Protein AF-0000000082409019 (afdb_homodimer)

Structure (mmCIF, N/CA/C/O backbone):
data_AF-0000000082409019-model_v1
#
loop_
_entity.id
_entity.type
_entity.pdbx_description
1 polymer 'SDR family NAD(P)-dependent oxidoreductase'
#
loop_
_atom_site.group_PDB
_atom_site.id
_atom_site.type_symbol
_atom_site.label_atom_id
_atom_site.label_alt_id
_atom_site.label_comp_id
_atom_site.label_asym_id
_atom_site.label_entity_id
_atom_site.label_seq_id
_atom_site.pdbx_PDB_ins_code
_atom_site.Cartn_x
_atom_site.Cartn_y
_atom_site.Cartn_z
_atom_site.occupancy
_atom_site.B_iso_or_equiv
_atom_site.auth_seq_id
_atom_site.auth_comp_id
_atom_site.auth_asym_id
_atom_site.auth_atom_id
_atom_site.pdbx_PDB_model_num
ATOM 1 N N . MET A 1 1 ? 0.688 -43 -10.562 1 34 1 MET A N 1
ATOM 2 C CA . MET A 1 1 ? 1.283 -41.75 -10.133 1 34 1 MET A CA 1
ATOM 3 C C . MET A 1 1 ? 0.205 -40.75 -9.742 1 34 1 MET A C 1
ATOM 5 O O . MET A 1 1 ? -0.702 -40.469 -10.523 1 34 1 MET A O 1
ATOM 9 N N . THR A 1 2 ? -0.214 -40.719 -8.555 1 43 2 THR A N 1
ATOM 10 C CA . THR A 1 2 ? -1.394 -40.031 -8.062 1 43 2 THR A CA 1
ATOM 11 C C . THR A 1 2 ? -1.45 -38.594 -8.609 1 43 2 THR A C 1
ATOM 13 O O . THR A 1 2 ? -0.452 -37.875 -8.57 1 43 2 THR A O 1
ATOM 16 N N . ALA A 1 3 ? -2.375 -38.375 -9.578 1 56.59 3 ALA A N 1
ATOM 17 C CA . ALA A 1 3 ? -2.531 -37.125 -10.359 1 56.59 3 ALA A CA 1
ATOM 18 C C . ALA A 1 3 ? -2.449 -35.906 -9.461 1 56.59 3 ALA A C 1
ATOM 20 O O . ALA A 1 3 ? -3.027 -35.875 -8.375 1 56.59 3 ALA A O 1
ATOM 21 N N . SER A 1 4 ? -1.413 -35 -9.719 1 79.06 4 SER A N 1
ATOM 22 C CA . SER A 1 4 ? -1.211 -33.75 -9.008 1 79.06 4 SER A CA 1
ATOM 23 C C . SER A 1 4 ? -2.512 -32.969 -8.898 1 79.06 4 SER A C 1
ATOM 25 O O . SER A 1 4 ? -3.359 -33.031 -9.797 1 79.06 4 SER A O 1
ATOM 27 N N . SER A 1 5 ? -2.957 -32.594 -7.703 1 88.06 5 SER A N 1
ATOM 28 C CA . SER A 1 5 ? -4.117 -31.734 -7.48 1 88.06 5 SER A CA 1
ATOM 29 C C . SER A 1 5 ? -4.125 -30.547 -8.445 1 88.06 5 SER A C 1
ATOM 31 O O . SER A 1 5 ? -5.152 -29.891 -8.609 1 88.06 5 SER A O 1
ATOM 33 N N . LEU A 1 6 ? -3.018 -30.406 -9.25 1 94.62 6 LEU A N 1
ATOM 34 C CA . LEU A 1 6 ? -2.863 -29.281 -10.172 1 94.62 6 LEU A CA 1
ATOM 35 C C . LEU A 1 6 ? -3.252 -29.688 -11.586 1 94.62 6 LEU A C 1
ATOM 37 O O . LEU A 1 6 ? -3.52 -28.812 -12.43 1 94.62 6 LEU A O 1
ATOM 41 N N . SER A 1 7 ? -3.262 -31 -11.797 1 92.69 7 SER A N 1
ATOM 42 C CA . SER A 1 7 ? -3.502 -31.484 -13.148 1 92.69 7 SER A CA 1
ATOM 43 C C . SER A 1 7 ? -4.887 -31.078 -13.641 1 92.69 7 SER A C 1
ATOM 45 O O . SER A 1 7 ? -5.875 -31.219 -12.922 1 92.69 7 SER A O 1
ATOM 47 N N . GLY A 1 8 ? -4.93 -30.516 -14.828 1 94.25 8 GLY A N 1
ATOM 48 C CA . GLY A 1 8 ? -6.195 -30.156 -15.461 1 94.25 8 GLY A CA 1
ATOM 49 C C . GLY A 1 8 ? -6.691 -28.781 -15.07 1 94.25 8 GLY A C 1
ATOM 50 O O . GLY A 1 8 ? -7.707 -28.312 -15.594 1 94.25 8 GLY A O 1
ATOM 51 N N . ARG A 1 9 ? -6.016 -28.172 -14.172 1 98 9 ARG A N 1
ATOM 52 C CA . ARG A 1 9 ? -6.387 -26.812 -13.766 1 98 9 ARG A CA 1
ATOM 53 C C . ARG A 1 9 ? -5.934 -25.781 -14.789 1 98 9 ARG A C 1
ATOM 55 O O . ARG A 1 9 ? -5.078 -26.078 -15.633 1 98 9 ARG A O 1
ATOM 62 N N . VAL A 1 10 ? -6.594 -24.625 -14.781 1 98.81 10 VAL A N 1
ATOM 63 C CA . VAL A 1 10 ? -6.297 -23.547 -15.727 1 98.81 10 VAL A CA 1
ATOM 64 C C . VAL A 1 10 ? -5.867 -22.297 -14.969 1 98.81 10 VAL A C 1
ATOM 66 O O . VAL A 1 10 ? -6.5 -21.906 -13.984 1 98.81 10 VAL A O 1
ATOM 69 N N . ALA A 1 11 ? -4.754 -21.672 -15.438 1 98.88 11 ALA A N 1
ATOM 70 C CA . ALA A 1 11 ? -4.219 -20.484 -14.789 1 98.88 11 ALA A CA 1
ATOM 71 C C . ALA A 1 11 ? -3.996 -19.359 -15.805 1 98.88 11 ALA A C 1
ATOM 73 O O . ALA A 1 11 ? -3.684 -19.625 -16.969 1 98.88 11 ALA A O 1
ATOM 74 N N . VAL A 1 12 ? -4.211 -18.156 -15.375 1 98.88 12 VAL A N 1
ATOM 75 C CA . VAL A 1 12 ? -3.693 -16.984 -16.062 1 98.88 12 VAL A CA 1
ATOM 76 C C . VAL A 1 12 ? -2.48 -16.438 -15.32 1 98.88 12 VAL A C 1
ATOM 78 O O . VAL A 1 12 ? -2.477 -16.391 -14.086 1 98.88 12 VAL A O 1
ATOM 81 N N . VAL A 1 13 ? -1.416 -16.109 -15.992 1 98.94 13 VAL A N 1
ATOM 82 C CA . VAL A 1 13 ? -0.239 -15.445 -15.445 1 98.94 13 VAL A CA 1
ATOM 83 C C . VAL A 1 13 ? 0.034 -14.156 -16.219 1 98.94 13 VAL A C 1
ATOM 85 O O . VAL A 1 13 ? 0.508 -14.203 -17.359 1 98.94 13 VAL A O 1
ATOM 88 N N . THR A 1 14 ? -0.259 -13.023 -15.625 1 98.88 14 THR A N 1
ATOM 89 C CA . THR A 1 14 ? 0.108 -11.773 -16.281 1 98.88 14 THR A CA 1
ATOM 90 C C . THR A 1 14 ? 1.595 -11.484 -16.094 1 98.88 14 THR A C 1
ATOM 92 O O . THR A 1 14 ? 2.195 -11.891 -15.102 1 98.88 14 THR A O 1
ATOM 95 N N . GLY A 1 15 ? 2.119 -10.742 -17.047 1 98.06 15 GLY A N 1
ATOM 96 C CA . GLY A 1 15 ? 3.566 -10.594 -17.016 1 98.06 15 GLY A CA 1
ATOM 97 C C . GLY A 1 15 ? 4.309 -11.906 -17.141 1 98.06 15 GLY A C 1
ATOM 98 O O . GLY A 1 15 ? 5.406 -12.062 -16.594 1 98.06 15 GLY A O 1
ATOM 99 N N . GLY A 1 16 ? 3.73 -12.844 -17.766 1 98.19 16 GLY A N 1
ATOM 100 C CA . GLY A 1 16 ? 4.234 -14.203 -17.797 1 98.19 16 GLY A CA 1
ATOM 101 C C . GLY A 1 16 ? 5.34 -14.406 -18.828 1 98.19 16 GLY A C 1
ATOM 102 O O . GLY A 1 16 ? 5.898 -15.5 -18.938 1 98.19 16 GLY A O 1
ATOM 103 N N . GLY A 1 17 ? 5.68 -13.352 -19.562 1 97.19 17 GLY A N 1
ATOM 104 C CA . GLY A 1 17 ? 6.645 -13.484 -20.641 1 97.19 17 GLY A CA 1
ATOM 105 C C . GLY A 1 17 ? 8.078 -13.305 -20.188 1 97.19 17 GLY A C 1
ATOM 106 O O . GLY A 1 17 ? 9.016 -13.625 -20.938 1 97.19 17 GLY A O 1
ATOM 107 N N . LYS A 1 18 ? 8.32 -12.789 -18.984 1 93.94 18 LYS A N 1
ATOM 108 C CA . LYS A 1 18 ? 9.68 -12.523 -18.516 1 93.94 18 LYS A CA 1
ATOM 109 C C . LYS A 1 18 ? 9.773 -12.695 -17 1 93.94 18 LYS A C 1
ATOM 111 O O . LYS A 1 18 ? 8.758 -12.797 -16.312 1 93.94 18 LYS A O 1
ATOM 116 N N . GLY A 1 19 ? 10.961 -12.898 -16.578 1 93.5 19 GLY A N 1
ATOM 117 C CA . GLY A 1 19 ? 11.258 -12.828 -15.164 1 93.5 19 GLY A CA 1
ATOM 118 C C . GLY A 1 19 ? 10.5 -13.852 -14.336 1 93.5 19 GLY A C 1
ATOM 119 O O . GLY A 1 19 ? 10.445 -15.023 -14.703 1 93.5 19 GLY A O 1
ATOM 120 N N . LEU A 1 20 ? 10 -13.375 -13.203 1 95.12 20 LEU A N 1
ATOM 121 C CA . LEU A 1 20 ? 9.297 -14.25 -12.273 1 95.12 20 LEU A CA 1
ATOM 122 C C . LEU A 1 20 ? 8.039 -14.82 -12.906 1 95.12 20 LEU A C 1
ATOM 124 O O . LEU A 1 20 ? 7.711 -15.992 -12.711 1 95.12 20 LEU A O 1
ATOM 128 N N . GLY A 1 21 ? 7.309 -13.953 -13.703 1 97.69 21 GLY A N 1
ATOM 129 C CA . GLY A 1 21 ? 6.109 -14.438 -14.367 1 97.69 21 GLY A CA 1
ATOM 130 C C . GLY A 1 21 ? 6.371 -15.609 -15.289 1 97.69 21 GLY A C 1
ATOM 131 O O . GLY A 1 21 ? 5.605 -16.578 -15.305 1 97.69 21 GLY A O 1
ATOM 132 N N . ARG A 1 22 ? 7.438 -15.516 -16 1 98 22 ARG A N 1
ATOM 133 C CA . ARG A 1 22 ? 7.848 -16.609 -16.875 1 98 22 ARG A CA 1
ATOM 134 C C . ARG A 1 22 ? 8.133 -17.875 -16.062 1 98 22 ARG A C 1
ATOM 136 O O . ARG A 1 22 ? 7.684 -18.969 -16.406 1 98 22 ARG A O 1
ATOM 143 N N . ALA A 1 23 ? 8.938 -17.719 -14.977 1 96.62 23 ALA A N 1
ATOM 144 C CA . ALA A 1 23 ? 9.297 -18.859 -14.141 1 96.62 23 ALA A CA 1
ATOM 145 C C . ALA A 1 23 ? 8.055 -19.531 -13.562 1 96.62 23 ALA A C 1
ATOM 147 O O . ALA A 1 23 ? 7.98 -20.766 -13.5 1 96.62 23 ALA A O 1
ATOM 148 N N . VAL A 1 24 ? 7.105 -18.719 -13.172 1 97.69 24 VAL A N 1
ATOM 149 C CA . VAL A 1 24 ? 5.871 -19.25 -12.586 1 97.69 24 VAL A CA 1
ATOM 150 C C . VAL A 1 24 ? 5.062 -19.969 -13.656 1 97.69 24 VAL A C 1
ATOM 152 O O . VAL A 1 24 ? 4.559 -21.078 -13.422 1 97.69 24 VAL A O 1
ATOM 155 N N . ALA A 1 25 ? 4.922 -19.391 -14.859 1 98.75 25 ALA A N 1
ATOM 156 C CA . ALA A 1 25 ? 4.184 -20.016 -15.953 1 98.75 25 ALA A CA 1
ATOM 157 C C . ALA A 1 25 ? 4.777 -21.391 -16.312 1 98.75 25 ALA A C 1
ATOM 159 O O . ALA A 1 25 ? 4.051 -22.375 -16.453 1 98.75 25 ALA A O 1
ATOM 160 N N . LEU A 1 26 ? 6.07 -21.438 -16.406 1 98.31 26 LEU A N 1
ATOM 161 C CA . LEU A 1 26 ? 6.766 -22.672 -16.734 1 98.31 26 LEU A CA 1
ATOM 162 C C . LEU A 1 26 ? 6.555 -23.719 -15.648 1 98.31 26 LEU A C 1
ATOM 164 O O . LEU A 1 26 ? 6.297 -24.891 -15.945 1 98.31 26 LEU A O 1
ATOM 168 N N . HIS A 1 27 ? 6.668 -23.312 -14.406 1 97.06 27 HIS A N 1
ATOM 169 C CA . HIS A 1 27 ? 6.539 -24.25 -13.297 1 97.06 27 HIS A CA 1
ATOM 170 C C . HIS A 1 27 ? 5.117 -24.797 -13.211 1 97.06 27 HIS A C 1
ATOM 172 O O . HIS A 1 27 ? 4.926 -26 -13.039 1 97.06 27 HIS A O 1
ATOM 178 N N . LEU A 1 28 ? 4.098 -23.953 -13.32 1 97.69 28 LEU A N 1
ATOM 179 C CA . LEU A 1 28 ? 2.705 -24.391 -13.32 1 97.69 28 LEU A CA 1
ATOM 180 C C . LEU A 1 28 ? 2.463 -25.422 -14.422 1 97.69 28 LEU A C 1
ATOM 182 O O . LEU A 1 28 ? 1.858 -26.469 -14.18 1 97.69 28 LEU A O 1
ATOM 186 N N . ALA A 1 29 ? 2.949 -25.125 -15.609 1 98.06 29 ALA A N 1
ATOM 187 C CA . ALA A 1 29 ? 2.754 -26.016 -16.75 1 98.06 29 ALA A CA 1
ATOM 188 C C . ALA A 1 29 ? 3.418 -27.375 -16.5 1 98.06 29 ALA A C 1
ATOM 190 O O . ALA A 1 29 ? 2.869 -28.406 -16.875 1 98.06 29 ALA A O 1
ATOM 191 N N . SER A 1 30 ? 4.586 -27.328 -15.898 1 96.5 30 SER A N 1
ATOM 192 C CA . SER A 1 30 ? 5.312 -28.562 -15.617 1 96.5 30 SER A CA 1
ATOM 193 C C . SER A 1 30 ? 4.555 -29.438 -14.633 1 96.5 30 SER A C 1
ATOM 195 O O . SER A 1 30 ? 4.816 -30.641 -14.539 1 96.5 30 SER A O 1
ATOM 197 N N . ARG A 1 31 ? 3.605 -28.828 -13.945 1 95 31 ARG A N 1
ATOM 198 C CA . ARG A 1 31 ? 2.816 -29.562 -12.969 1 95 31 ARG A CA 1
ATOM 199 C C . ARG A 1 31 ? 1.452 -29.938 -13.531 1 95 31 ARG A C 1
ATOM 201 O O . ARG A 1 31 ? 0.56 -30.359 -12.797 1 95 31 ARG A O 1
ATOM 208 N N . GLY A 1 32 ? 1.241 -29.688 -14.812 1 96.5 32 GLY A N 1
ATOM 209 C CA . GLY A 1 32 ? 0.042 -30.156 -15.492 1 96.5 32 GLY A CA 1
ATOM 210 C C . GLY A 1 32 ? -1.022 -29.078 -15.617 1 96.5 32 GLY A C 1
ATOM 211 O O . GLY A 1 32 ? -2.137 -29.359 -16.062 1 96.5 32 GLY A O 1
ATOM 212 N N . VAL A 1 33 ? -0.753 -27.875 -15.227 1 98.19 33 VAL A N 1
ATOM 213 C CA . VAL A 1 33 ? -1.688 -26.766 -15.336 1 98.19 33 VAL A CA 1
ATOM 214 C C . VAL A 1 33 ? -1.664 -26.203 -16.75 1 98.19 33 VAL A C 1
ATOM 216 O O . VAL A 1 33 ? -0.597 -26.062 -17.359 1 98.19 33 VAL A O 1
ATOM 219 N N . THR A 1 34 ? -2.814 -25.969 -17.312 1 98.81 34 THR A N 1
ATOM 220 C CA . THR A 1 34 ? -2.893 -25.203 -18.562 1 98.81 34 THR A CA 1
ATOM 221 C C . THR A 1 34 ? -2.76 -23.703 -18.281 1 98.81 34 THR A C 1
ATOM 223 O O . THR A 1 34 ? -3.518 -23.156 -17.484 1 98.81 34 THR A O 1
ATOM 226 N N . VAL A 1 35 ? -1.81 -23.047 -18.969 1 98.88 35 VAL A N 1
ATOM 227 C CA . VAL A 1 35 ? -1.482 -21.688 -18.578 1 98.88 35 VAL A CA 1
ATOM 228 C C . VAL A 1 35 ? -1.797 -20.734 -19.734 1 98.88 35 VAL A C 1
ATOM 230 O O . VAL A 1 35 ? -1.378 -20.953 -20.859 1 98.88 35 VAL A O 1
ATOM 233 N N . ILE A 1 36 ? -2.627 -19.719 -19.484 1 98.94 36 ILE A N 1
ATOM 234 C CA . ILE A 1 36 ? -2.678 -18.547 -20.344 1 98.94 36 ILE A CA 1
ATOM 235 C C . ILE A 1 36 ? -1.557 -17.578 -19.953 1 98.94 36 ILE A C 1
ATOM 237 O O . ILE A 1 36 ? -1.612 -16.938 -18.906 1 98.94 36 ILE A O 1
ATOM 241 N N . VAL A 1 37 ? -0.552 -17.484 -20.797 1 98.88 37 VAL A N 1
ATOM 242 C CA . VAL A 1 37 ? 0.595 -16.609 -20.562 1 98.88 37 VAL A CA 1
ATOM 243 C C . VAL A 1 37 ? 0.317 -15.227 -21.141 1 98.88 37 VAL A C 1
ATOM 245 O O . VAL A 1 37 ? 0.339 -15.047 -22.359 1 98.88 37 VAL A O 1
ATOM 248 N N . ASN A 1 38 ? 0.103 -14.266 -20.297 1 98.81 38 ASN A N 1
ATOM 249 C CA . ASN A 1 38 ? -0.19 -12.906 -20.734 1 98.81 38 ASN A CA 1
ATOM 250 C C . ASN A 1 38 ? 1.048 -12.016 -20.672 1 98.81 38 ASN A C 1
ATOM 252 O O . ASN A 1 38 ? 1.742 -11.992 -19.656 1 98.81 38 ASN A O 1
ATOM 256 N N . ASN A 1 39 ? 1.369 -11.359 -21.688 1 98.06 39 ASN A N 1
ATOM 257 C CA . ASN A 1 39 ? 2.4 -10.336 -21.797 1 98.06 39 ASN A CA 1
ATOM 258 C C . ASN A 1 39 ? 2.184 -9.438 -23 1 98.06 39 ASN A C 1
ATOM 260 O O . ASN A 1 39 ? 2.061 -9.93 -24.125 1 98.06 39 ASN A O 1
ATOM 264 N N . ARG A 1 40 ? 2.211 -8.141 -22.766 1 95.12 40 ARG A N 1
ATOM 265 C CA . ARG A 1 40 ? 2.043 -7.246 -23.906 1 95.12 40 ARG A CA 1
ATOM 266 C C . ARG A 1 40 ? 3.229 -7.344 -24.859 1 95.12 40 ARG A C 1
ATOM 268 O O . ARG A 1 40 ? 4.344 -7.664 -24.438 1 95.12 40 ARG A O 1
ATOM 275 N N . ASN A 1 41 ? 2.959 -7.09 -26.094 1 91.44 41 ASN A N 1
ATOM 276 C CA . ASN A 1 41 ? 4.016 -7.105 -27.094 1 91.44 41 ASN A CA 1
ATOM 277 C C . ASN A 1 41 ? 4.691 -5.742 -27.219 1 91.44 41 ASN A C 1
ATOM 279 O O . ASN A 1 41 ? 4.25 -4.895 -28 1 91.44 41 ASN A O 1
ATOM 283 N N . ARG A 1 42 ? 5.668 -5.527 -26.469 1 83.19 42 ARG A N 1
ATOM 284 C CA . ARG A 1 42 ? 6.434 -4.301 -26.672 1 83.19 42 ARG A CA 1
ATOM 285 C C . ARG A 1 42 ? 7.496 -4.488 -27.75 1 83.19 42 ARG A C 1
ATOM 287 O O . ARG A 1 42 ? 7.805 -3.553 -28.484 1 83.19 42 ARG A O 1
ATOM 294 N N . THR A 1 43 ? 8.062 -5.707 -27.766 1 84.62 43 THR A N 1
ATOM 295 C CA . THR A 1 43 ? 9.07 -6.078 -28.766 1 84.62 43 THR A CA 1
ATOM 296 C C . THR A 1 43 ? 8.742 -7.434 -29.391 1 84.62 43 THR A C 1
ATOM 298 O O . THR A 1 43 ? 8.336 -8.359 -28.688 1 84.62 43 THR A O 1
ATOM 301 N N . LEU A 1 44 ? 8.867 -7.465 -30.672 1 90.38 44 LEU A N 1
ATOM 302 C CA . LEU A 1 44 ? 8.609 -8.695 -31.406 1 90.38 44 LEU A CA 1
ATOM 303 C C . LEU A 1 44 ? 9.867 -9.188 -32.094 1 90.38 44 LEU A C 1
ATOM 305 O O . LEU A 1 44 ? 10.703 -8.383 -32.531 1 90.38 44 LEU A O 1
ATOM 309 N N . ASP A 1 45 ? 10.023 -10.445 -32.094 1 89.5 45 ASP A N 1
ATOM 310 C CA . ASP A 1 45 ? 11.164 -11 -32.844 1 89.5 45 ASP A CA 1
ATOM 311 C C . ASP A 1 45 ? 10.883 -11.031 -34.344 1 89.5 45 ASP A C 1
ATOM 313 O O . ASP A 1 45 ? 9.883 -10.477 -34.812 1 89.5 45 ASP A O 1
ATOM 317 N N . GLY A 1 46 ? 11.906 -11.477 -35.062 1 89.81 46 GLY A N 1
ATOM 318 C CA . GLY A 1 46 ? 11.828 -11.477 -36.531 1 89.81 46 GLY A CA 1
ATOM 319 C C . GLY A 1 46 ? 10.617 -12.211 -37.062 1 89.81 46 GLY A C 1
ATOM 320 O O . GLY A 1 46 ? 10.148 -11.938 -38.156 1 89.81 46 GLY A O 1
ATOM 321 N N . SER A 1 47 ? 10.047 -13.125 -36.281 1 91.81 47 SER A N 1
ATOM 322 C CA . SER A 1 47 ? 8.906 -13.93 -36.719 1 91.81 47 SER A CA 1
ATOM 323 C C . SER A 1 47 ? 7.598 -13.375 -36.156 1 91.81 47 SER A C 1
ATOM 325 O O . SER A 1 47 ? 6.555 -14.031 -36.25 1 91.81 47 SER A O 1
ATOM 327 N N . GLY A 1 48 ? 7.668 -12.227 -35.5 1 91.5 48 GLY A N 1
ATOM 328 C CA . GLY A 1 48 ? 6.477 -11.594 -34.938 1 91.5 48 GLY A CA 1
ATOM 329 C C . GLY A 1 48 ? 6.035 -12.188 -33.625 1 91.5 48 GLY A C 1
ATOM 330 O O . GLY A 1 48 ? 4.883 -12.023 -33.219 1 91.5 48 GLY A O 1
ATOM 331 N N . ARG A 1 49 ? 6.879 -12.859 -33 1 93 49 ARG A N 1
ATOM 332 C CA . ARG A 1 49 ? 6.57 -13.516 -31.719 1 93 49 ARG A CA 1
ATOM 333 C C . ARG A 1 49 ? 7.09 -12.695 -30.547 1 93 49 ARG A C 1
ATOM 335 O O . ARG A 1 49 ? 8.188 -12.133 -30.609 1 93 49 ARG A O 1
ATOM 342 N N . GLY A 1 50 ? 6.258 -12.578 -29.578 1 96.31 50 GLY A N 1
ATOM 343 C CA . GLY A 1 50 ? 6.621 -11.82 -28.391 1 96.31 50 GLY A CA 1
ATOM 344 C C . GLY A 1 50 ? 6.988 -12.703 -27.203 1 96.31 50 GLY A C 1
ATOM 345 O O . GLY A 1 50 ? 7.102 -13.922 -27.359 1 96.31 50 GLY A O 1
ATOM 346 N N . PRO A 1 51 ? 7.258 -12.062 -26.094 1 96.88 51 PRO A N 1
ATOM 347 C CA . PRO A 1 51 ? 7.711 -12.805 -24.922 1 96.88 51 PRO A CA 1
ATOM 348 C C . PRO A 1 51 ? 6.723 -13.898 -24.5 1 96.88 51 PRO A C 1
ATOM 350 O O . PRO A 1 51 ? 7.137 -15.008 -24.156 1 96.88 51 PRO A O 1
ATOM 353 N N . ALA A 1 52 ? 5.418 -13.641 -24.531 1 98.25 52 ALA A N 1
ATOM 354 C CA . ALA A 1 52 ? 4.422 -14.648 -24.172 1 98.25 52 ALA A CA 1
ATOM 355 C C . ALA A 1 52 ? 4.469 -15.844 -25.109 1 98.25 52 ALA A C 1
ATOM 357 O O . ALA A 1 52 ? 4.344 -16.984 -24.688 1 98.25 52 ALA A O 1
ATOM 358 N N . ASP A 1 53 ? 4.648 -15.602 -26.375 1 98.31 53 ASP A N 1
ATOM 359 C CA . ASP A 1 53 ? 4.738 -16.656 -27.375 1 98.31 53 ASP A CA 1
ATOM 360 C C . ASP A 1 53 ? 5.93 -17.578 -27.094 1 98.31 53 ASP A C 1
ATOM 362 O O . ASP A 1 53 ? 5.824 -18.797 -27.219 1 98.31 53 ASP A O 1
ATOM 366 N N . GLN A 1 54 ? 7.023 -16.969 -26.812 1 97.62 54 GLN A N 1
ATOM 367 C CA . GLN A 1 54 ? 8.242 -17.719 -26.562 1 97.62 54 GLN A CA 1
ATOM 368 C C . GLN A 1 54 ? 8.078 -18.641 -25.359 1 97.62 54 GLN A C 1
ATOM 370 O O . GLN A 1 54 ? 8.531 -19.797 -25.391 1 97.62 54 GLN A O 1
ATOM 375 N N . VAL A 1 55 ? 7.438 -18.125 -24.297 1 98.5 55 VAL A N 1
ATOM 376 C CA . VAL A 1 55 ? 7.195 -18.938 -23.109 1 98.5 55 VAL A CA 1
ATOM 377 C C . VAL A 1 55 ? 6.242 -20.078 -23.453 1 98.5 55 VAL A C 1
ATOM 379 O O . VAL A 1 55 ? 6.438 -21.219 -23.016 1 98.5 55 VAL A O 1
ATOM 382 N N . VAL A 1 56 ? 5.207 -19.844 -24.25 1 98.69 56 VAL A N 1
ATOM 383 C CA . VAL A 1 56 ? 4.254 -20.859 -24.672 1 98.69 56 VAL A CA 1
ATOM 384 C C . VAL A 1 56 ? 4.977 -21.938 -25.469 1 98.69 56 VAL A C 1
ATOM 386 O O . VAL A 1 56 ? 4.75 -23.141 -25.266 1 98.69 56 VAL A O 1
ATOM 389 N N . ASP A 1 57 ? 5.859 -21.5 -26.391 1 98.31 57 ASP A N 1
ATOM 390 C CA . ASP A 1 57 ? 6.633 -22.453 -27.172 1 98.31 57 ASP A CA 1
ATOM 391 C C . ASP A 1 57 ? 7.434 -23.391 -26.266 1 98.31 57 ASP A C 1
ATOM 393 O O . ASP A 1 57 ? 7.469 -24.594 -26.484 1 98.31 57 ASP A O 1
ATOM 397 N N . GLU A 1 58 ? 8.07 -22.766 -25.297 1 98.5 58 GLU A N 1
ATOM 398 C CA . GLU A 1 58 ? 8.867 -23.547 -24.359 1 98.5 58 GLU A CA 1
ATOM 399 C C . GLU A 1 58 ? 8 -24.547 -23.594 1 98.5 58 GLU A C 1
ATOM 401 O O . GLU A 1 58 ? 8.406 -25.688 -23.375 1 98.5 58 GLU A O 1
ATOM 406 N N . ILE A 1 59 ? 6.824 -24.141 -23.141 1 98.75 59 ILE A N 1
ATOM 407 C CA . ILE A 1 59 ? 5.898 -25 -22.406 1 98.75 59 ILE A CA 1
ATOM 408 C C . ILE A 1 59 ? 5.445 -26.141 -23.297 1 98.75 59 ILE A C 1
ATOM 410 O O . ILE A 1 59 ? 5.449 -27.312 -22.875 1 98.75 59 ILE A O 1
ATOM 414 N N . LEU A 1 60 ? 5.09 -25.859 -24.547 1 98.69 60 LEU A N 1
ATOM 415 C CA . LEU A 1 60 ? 4.625 -26.875 -25.484 1 98.69 60 LEU A CA 1
ATOM 416 C C . LEU A 1 60 ? 5.73 -27.875 -25.797 1 98.69 60 LEU A C 1
ATOM 418 O O . LEU A 1 60 ? 5.484 -29.094 -25.844 1 98.69 60 LEU A O 1
ATOM 422 N N . GLU A 1 61 ? 6.91 -27.375 -25.984 1 98.56 61 GLU A N 1
ATOM 423 C CA . GLU A 1 61 ? 8.062 -28.234 -26.266 1 98.56 61 GLU A CA 1
ATOM 424 C C . GLU A 1 61 ? 8.32 -29.203 -25.125 1 98.56 61 GLU A C 1
ATOM 426 O O . GLU A 1 61 ? 8.781 -30.328 -25.344 1 98.56 61 GLU A O 1
ATOM 431 N N . ALA A 1 62 ? 8.016 -28.797 -23.922 1 98.19 62 ALA A N 1
ATOM 432 C CA . ALA A 1 62 ? 8.227 -29.625 -22.734 1 98.19 62 ALA A CA 1
ATOM 433 C C . ALA A 1 62 ? 7.039 -30.547 -22.484 1 98.19 62 ALA A C 1
ATOM 435 O O . ALA A 1 62 ? 7.02 -31.297 -21.516 1 98.19 62 ALA A O 1
ATOM 436 N N . GLY A 1 63 ? 6.043 -30.469 -23.297 1 97.94 63 GLY A N 1
ATOM 437 C CA . GLY A 1 63 ? 4.898 -31.359 -23.219 1 97.94 63 GLY A CA 1
ATOM 438 C C . GLY A 1 63 ? 3.74 -30.781 -22.438 1 97.94 63 GLY A C 1
ATOM 439 O O . GLY A 1 63 ? 2.756 -31.469 -22.156 1 97.94 63 GLY A O 1
ATOM 440 N N . GLY A 1 64 ? 3.879 -29.484 -22.031 1 98.06 64 GLY A N 1
ATOM 441 C CA . GLY A 1 64 ? 2.814 -28.828 -21.297 1 98.06 64 GLY A CA 1
ATOM 442 C C . GLY A 1 64 ? 1.778 -28.188 -22.188 1 98.06 64 GLY A C 1
ATOM 443 O O . GLY A 1 64 ? 1.792 -28.391 -23.406 1 98.06 64 GLY A O 1
ATOM 444 N N . HIS A 1 65 ? 0.824 -27.484 -21.594 1 98.31 65 HIS A N 1
ATOM 445 C CA . HIS A 1 65 ? -0.254 -26.797 -22.312 1 98.31 65 HIS A CA 1
ATOM 446 C C . HIS A 1 65 ? -0.306 -25.328 -21.953 1 98.31 65 HIS A C 1
ATOM 448 O O . HIS A 1 65 ? -0.352 -24.969 -20.766 1 98.31 65 HIS A O 1
ATOM 454 N N . ALA A 1 66 ? -0.288 -24.5 -22.938 1 98.75 66 ALA A N 1
ATOM 455 C CA . ALA A 1 66 ? -0.343 -23.062 -22.719 1 98.75 66 ALA A CA 1
ATOM 456 C C . ALA A 1 66 ? -0.79 -22.328 -23.969 1 98.75 66 ALA A C 1
ATOM 458 O O . ALA A 1 66 ? -0.688 -22.859 -25.078 1 98.75 66 ALA A O 1
ATOM 459 N N . VAL A 1 67 ? -1.355 -21.188 -23.859 1 98.56 67 VAL A N 1
ATOM 460 C CA . VAL A 1 67 ? -1.681 -20.281 -24.938 1 98.56 67 VAL A CA 1
ATOM 461 C C . VAL A 1 67 ? -1.192 -18.875 -24.609 1 98.56 67 VAL A C 1
ATOM 463 O O . VAL A 1 67 ? -1.099 -18.516 -23.422 1 98.56 67 VAL A O 1
ATOM 466 N N . ALA A 1 68 ? -0.852 -18.125 -25.609 1 98.25 68 ALA A N 1
ATOM 467 C CA . ALA A 1 68 ? -0.369 -16.75 -25.422 1 98.25 68 ALA A CA 1
ATOM 468 C C . ALA A 1 68 ? -1.521 -15.75 -25.469 1 98.25 68 ALA A C 1
ATOM 470 O O . ALA A 1 68 ? -2.479 -15.93 -26.219 1 98.25 68 ALA A O 1
ATOM 471 N N . ASN A 1 69 ? -1.495 -14.812 -24.641 1 98.19 69 ASN A N 1
ATOM 472 C CA . ASN A 1 69 ? -2.355 -13.641 -24.641 1 98.19 69 ASN A CA 1
ATOM 473 C C . ASN A 1 69 ? -1.541 -12.344 -24.641 1 98.19 69 ASN A C 1
ATOM 475 O O . ASN A 1 69 ? -0.611 -12.195 -23.844 1 98.19 69 ASN A O 1
ATOM 479 N N . HIS A 1 70 ? -1.887 -11.375 -25.5 1 97.75 70 HIS A N 1
ATOM 480 C CA . HIS A 1 70 ? -1.007 -10.234 -25.703 1 97.75 70 HIS A CA 1
ATOM 481 C C . HIS A 1 70 ? -1.663 -8.938 -25.234 1 97.75 70 HIS A C 1
ATOM 483 O O . HIS A 1 70 ? -1.167 -7.844 -25.516 1 97.75 70 HIS A O 1
ATOM 489 N N . ASP A 1 71 ? -2.756 -9.047 -24.531 1 97.5 71 ASP A N 1
ATOM 490 C CA . ASP A 1 71 ? -3.473 -7.867 -24.062 1 97.5 71 ASP A CA 1
ATOM 491 C C . ASP A 1 71 ? -2.629 -7.078 -23.062 1 97.5 71 ASP A C 1
ATOM 493 O O . ASP A 1 71 ? -1.862 -7.66 -22.297 1 97.5 71 ASP A O 1
ATOM 497 N N . ASP A 1 72 ? -2.758 -5.766 -23.125 1 97.75 72 ASP A N 1
ATOM 498 C CA . ASP A 1 72 ? -2.109 -4.844 -22.188 1 97.75 72 ASP A CA 1
ATOM 499 C C . ASP A 1 72 ? -2.9 -4.73 -20.891 1 97.75 72 ASP A C 1
ATOM 501 O O . ASP A 1 72 ? -4.102 -4.453 -20.906 1 97.75 72 ASP A O 1
ATOM 505 N N . VAL A 1 73 ? -2.209 -4.906 -19.797 1 97.88 73 VAL A N 1
ATOM 506 C CA . VAL A 1 73 ? -2.914 -4.918 -18.516 1 97.88 73 VAL A CA 1
ATOM 507 C C . VAL A 1 73 ? -3.469 -3.525 -18.219 1 97.88 73 VAL A C 1
ATOM 509 O O . VAL A 1 73 ? -4.305 -3.359 -17.328 1 97.88 73 VAL A O 1
ATOM 512 N N . THR A 1 74 ? -3.047 -2.473 -18.922 1 96.88 74 THR A N 1
ATOM 513 C CA . THR A 1 74 ? -3.557 -1.124 -18.703 1 96.88 74 THR A CA 1
ATOM 514 C C . THR A 1 74 ? -4.875 -0.923 -19.453 1 96.88 74 THR A C 1
ATOM 516 O O . THR A 1 74 ? -5.531 0.109 -19.297 1 96.88 74 THR A O 1
ATOM 519 N N . ASP A 1 75 ? -5.246 -1.915 -20.312 1 97.88 75 ASP A N 1
ATOM 520 C CA . ASP A 1 75 ? -6.551 -1.895 -20.969 1 97.88 75 ASP A CA 1
ATOM 521 C C . ASP A 1 75 ? -7.676 -2.072 -19.953 1 97.88 75 ASP A C 1
ATOM 523 O O . ASP A 1 75 ? -7.703 -3.062 -19.219 1 97.88 75 ASP A O 1
ATOM 527 N N . PRO A 1 76 ? -8.688 -1.13 -19.938 1 97.38 76 PRO A N 1
ATOM 528 C CA . PRO A 1 76 ? -9.773 -1.231 -18.969 1 97.38 76 PRO A CA 1
ATOM 529 C C . PRO A 1 76 ? -10.578 -2.523 -19.109 1 97.38 76 PRO A C 1
ATOM 531 O O . PRO A 1 76 ? -11.297 -2.914 -18.188 1 97.38 76 PRO A O 1
ATOM 534 N N . GLU A 1 77 ? -10.43 -3.244 -20.203 1 97.94 77 GLU A N 1
ATOM 535 C CA . GLU A 1 77 ? -11.188 -4.469 -20.438 1 97.94 77 GLU A CA 1
ATOM 536 C C . GLU A 1 77 ? -10.32 -5.707 -20.234 1 97.94 77 GLU A C 1
ATOM 538 O O . GLU A 1 77 ? -10.75 -6.828 -20.516 1 97.94 77 GLU A O 1
ATOM 543 N N . VAL A 1 78 ? -9.125 -5.539 -19.766 1 97.5 78 VAL A N 1
ATOM 544 C CA . VAL A 1 78 ? -8.141 -6.617 -19.75 1 97.5 78 VAL A CA 1
ATOM 545 C C . VAL A 1 78 ? -8.672 -7.789 -18.922 1 97.5 78 VAL A C 1
ATOM 547 O O . VAL A 1 78 ? -8.5 -8.945 -19.297 1 97.5 78 VAL A O 1
ATOM 550 N N . GLY A 1 79 ? -9.281 -7.5 -17.75 1 98 79 GLY A N 1
ATOM 551 C CA . GLY A 1 79 ? -9.828 -8.562 -16.906 1 98 79 GLY A CA 1
ATOM 552 C C . GLY A 1 79 ? -10.836 -9.43 -17.625 1 98 79 GLY A C 1
ATOM 553 O O . GLY A 1 79 ? -10.719 -10.656 -17.625 1 98 79 GLY A O 1
ATOM 554 N N . ARG A 1 80 ? -11.727 -8.797 -18.297 1 97.88 80 ARG A N 1
ATOM 555 C CA . ARG A 1 80 ? -12.758 -9.508 -19.031 1 97.88 80 ARG A CA 1
ATOM 556 C C . ARG A 1 80 ? -12.156 -10.312 -20.188 1 97.88 80 ARG A C 1
ATOM 558 O O . ARG A 1 80 ? -12.531 -11.461 -20.406 1 97.88 80 ARG A O 1
ATOM 565 N N . LYS A 1 81 ? -11.281 -9.734 -20.859 1 98 81 LYS A N 1
ATOM 566 C CA . LYS A 1 81 ? -10.664 -10.383 -22.016 1 98 81 LYS A CA 1
ATOM 567 C C . LYS A 1 81 ? -9.914 -11.648 -21.594 1 98 81 LYS A C 1
ATOM 569 O O . LYS A 1 81 ? -10.055 -12.695 -22.25 1 98 81 LYS A O 1
ATOM 574 N N . LEU A 1 82 ? -9.164 -11.539 -20.516 1 98.19 82 LEU A N 1
ATOM 575 C CA . LEU A 1 82 ? -8.367 -12.672 -20.047 1 98.19 82 LEU A CA 1
ATOM 576 C C . LEU A 1 82 ? -9.266 -13.797 -19.531 1 98.19 82 LEU A C 1
ATOM 578 O O . LEU A 1 82 ? -9.039 -14.969 -19.844 1 98.19 82 LEU A O 1
ATOM 582 N N . VAL A 1 83 ? -10.258 -13.453 -18.734 1 98.31 83 VAL A N 1
ATOM 583 C CA . VAL A 1 83 ? -11.164 -14.445 -18.172 1 98.31 83 VAL A CA 1
ATOM 584 C C . VAL A 1 83 ? -11.992 -15.094 -19.266 1 98.31 83 VAL A C 1
ATOM 586 O O . VAL A 1 83 ? -12.195 -16.312 -19.281 1 98.31 83 VAL A O 1
ATOM 589 N N . ASP A 1 84 ? -12.438 -14.266 -20.234 1 97.62 84 ASP A N 1
ATOM 590 C CA . ASP A 1 84 ? -13.188 -14.805 -21.359 1 97.62 84 ASP A CA 1
ATOM 591 C C . ASP A 1 84 ? -12.328 -15.781 -22.172 1 97.62 84 ASP A C 1
ATOM 593 O O . ASP A 1 84 ? -12.828 -16.797 -22.641 1 97.62 84 ASP A O 1
ATOM 597 N N . ASP A 1 85 ? -11.125 -15.43 -22.344 1 97.06 85 ASP A N 1
ATOM 598 C CA . ASP A 1 85 ? -10.203 -16.312 -23.031 1 97.06 85 ASP A CA 1
ATOM 599 C C . ASP A 1 85 ? -10.109 -17.672 -22.344 1 97.06 85 ASP A C 1
ATOM 601 O O . ASP A 1 85 ? -10.195 -18.719 -22.984 1 97.06 85 ASP A O 1
ATOM 605 N N . ALA A 1 86 ? -9.977 -17.688 -21.031 1 98.19 86 ALA A N 1
ATOM 606 C CA . ALA A 1 86 ? -9.891 -18.922 -20.234 1 98.19 86 ALA A CA 1
ATOM 607 C C . ALA A 1 86 ? -11.18 -19.734 -20.344 1 98.19 86 ALA A C 1
ATOM 609 O O . ALA A 1 86 ? -11.141 -20.938 -20.578 1 98.19 86 ALA A O 1
ATOM 610 N N . LEU A 1 87 ? -12.32 -19.078 -20.219 1 98.31 87 LEU A N 1
ATOM 611 C CA . LEU A 1 87 ? -13.609 -19.75 -20.188 1 98.31 87 LEU A CA 1
ATOM 612 C C . LEU A 1 87 ? -13.953 -20.312 -21.562 1 98.31 87 LEU A C 1
ATOM 614 O O . LEU A 1 87 ? -14.477 -21.422 -21.688 1 98.31 87 LEU A O 1
ATOM 618 N N . THR A 1 88 ? -13.68 -19.531 -22.594 1 98.19 88 THR A N 1
ATOM 619 C CA . THR A 1 88 ? -14 -19.953 -23.953 1 98.19 88 THR A CA 1
ATOM 620 C C . THR A 1 88 ? -13.133 -21.141 -24.375 1 98.19 88 THR A C 1
ATOM 622 O O . THR A 1 88 ? -13.625 -22.094 -24.969 1 98.19 88 THR A O 1
ATOM 625 N N . ARG A 1 89 ? -11.898 -21.156 -24.031 1 97.69 89 ARG A N 1
ATOM 626 C CA . ARG A 1 89 ? -10.953 -22.172 -24.5 1 97.69 89 ARG A CA 1
ATOM 627 C C . ARG A 1 89 ? -10.992 -23.406 -23.609 1 97.69 89 ARG A C 1
ATOM 629 O O . ARG A 1 89 ? -10.828 -24.531 -24.078 1 97.69 89 ARG A O 1
ATOM 636 N N . PHE A 1 90 ? -11.141 -23.156 -22.328 1 98.31 90 PHE A N 1
ATOM 637 C CA . PHE A 1 90 ? -10.867 -24.266 -21.406 1 98.31 90 PHE A CA 1
ATOM 638 C C . PHE A 1 90 ? -12.047 -24.516 -20.484 1 98.31 90 PHE A C 1
ATOM 640 O O . PHE A 1 90 ? -12.07 -25.516 -19.75 1 98.31 90 PHE A O 1
ATOM 647 N N . GLY A 1 91 ? -13.055 -23.562 -20.375 1 98.31 91 GLY A N 1
ATOM 648 C CA . GLY A 1 91 ? -14.281 -23.75 -19.641 1 98.31 91 GLY A CA 1
ATOM 649 C C . GLY A 1 91 ? -14.141 -23.422 -18.156 1 98.31 91 GLY A C 1
ATOM 650 O O . GLY A 1 91 ? -15.094 -23.562 -17.391 1 98.31 91 GLY A O 1
ATOM 651 N N . ARG A 1 92 ? -12.93 -23.062 -17.719 1 98.12 92 ARG A N 1
ATOM 652 C CA . ARG A 1 92 ? -12.695 -22.797 -16.312 1 98.12 92 ARG A CA 1
ATOM 653 C C . ARG A 1 92 ? -11.5 -21.859 -16.109 1 98.12 92 ARG A C 1
ATOM 655 O O . ARG A 1 92 ? -10.703 -21.672 -17.031 1 98.12 92 ARG A O 1
ATOM 662 N N . LEU A 1 93 ? -11.406 -21.25 -15.008 1 98.88 93 LEU A N 1
ATOM 663 C CA . LEU A 1 93 ? -10.25 -20.531 -14.477 1 98.88 93 LEU A CA 1
ATOM 664 C C . LEU A 1 93 ? -10.07 -20.812 -12.992 1 98.88 93 LEU A C 1
ATOM 666 O O . LEU A 1 93 ? -10.906 -20.406 -12.172 1 98.88 93 LEU A O 1
ATOM 670 N N . ASP A 1 94 ? -8.938 -21.422 -12.641 1 98.88 94 ASP A N 1
ATOM 671 C CA . ASP A 1 94 ? -8.719 -21.875 -11.273 1 98.88 94 ASP A CA 1
ATOM 672 C C . ASP A 1 94 ? -7.707 -20.984 -10.547 1 98.88 94 ASP A C 1
ATOM 674 O O . ASP A 1 94 ? -7.82 -20.75 -9.344 1 98.88 94 ASP A O 1
ATOM 678 N N . PHE A 1 95 ? -6.684 -20.531 -11.297 1 98.94 95 PHE A N 1
ATOM 679 C CA . PHE A 1 95 ? -5.586 -19.781 -10.703 1 98.94 95 PHE A CA 1
ATOM 680 C C . PHE A 1 95 ? -5.367 -18.469 -11.445 1 98.94 95 PHE A C 1
ATOM 682 O O . PHE A 1 95 ? -5.477 -18.406 -12.672 1 98.94 95 PHE A O 1
ATOM 689 N N . CYS A 1 96 ? -5.152 -17.406 -10.742 1 98.94 96 CYS A N 1
ATOM 690 C CA . CYS A 1 96 ? -4.801 -16.094 -11.281 1 98.94 96 CYS A CA 1
ATOM 691 C C . CYS A 1 96 ? -3.539 -15.562 -10.617 1 98.94 96 CYS A C 1
ATOM 693 O O . CYS A 1 96 ? -3.545 -15.234 -9.43 1 98.94 96 CYS A O 1
ATOM 695 N N . ILE A 1 97 ? -2.445 -15.5 -11.328 1 98.94 97 ILE A N 1
ATOM 696 C CA . ILE A 1 97 ? -1.188 -14.93 -10.852 1 98.94 97 ILE A CA 1
ATOM 697 C C . ILE A 1 97 ? -0.943 -13.586 -11.531 1 98.94 97 ILE A C 1
ATOM 699 O O . ILE A 1 97 ? -0.821 -13.516 -12.758 1 98.94 97 ILE A O 1
ATOM 703 N N . THR A 1 98 ? -0.898 -12.523 -10.781 1 98.88 98 THR A N 1
ATOM 704 C CA . THR A 1 98 ? -0.642 -11.203 -11.336 1 98.88 98 THR A CA 1
ATOM 705 C C . THR A 1 98 ? 0.801 -10.773 -11.078 1 98.88 98 THR A C 1
ATOM 707 O O . THR A 1 98 ? 1.175 -10.492 -9.938 1 98.88 98 THR A O 1
ATOM 710 N N . SER A 1 99 ? 1.599 -10.703 -12.172 1 98.31 99 SER A N 1
ATOM 711 C CA . SER A 1 99 ? 3.021 -10.414 -12.031 1 98.31 99 SER A CA 1
ATOM 712 C C . SER A 1 99 ? 3.443 -9.266 -12.945 1 98.31 99 SER A C 1
ATOM 714 O O . SER A 1 99 ? 4.59 -8.812 -12.891 1 98.31 99 SER A O 1
ATOM 716 N N . ALA A 1 100 ? 2.523 -8.766 -13.828 1 98.06 100 ALA A N 1
ATOM 717 C CA . ALA A 1 100 ? 2.842 -7.641 -14.703 1 98.06 100 ALA A CA 1
ATOM 718 C C . ALA A 1 100 ? 3.1 -6.371 -13.891 1 98.06 100 ALA A C 1
ATOM 720 O O . ALA A 1 100 ? 2.277 -5.98 -13.055 1 98.06 100 ALA A O 1
ATOM 721 N N . ALA A 1 101 ? 4.238 -5.738 -14.117 1 97.31 101 ALA A N 1
ATOM 722 C CA . ALA A 1 101 ? 4.562 -4.508 -13.398 1 97.31 101 ALA A CA 1
ATOM 723 C C . ALA A 1 101 ? 5.703 -3.76 -14.086 1 97.31 101 ALA A C 1
ATOM 725 O O . ALA A 1 101 ? 6.438 -4.336 -14.891 1 97.31 101 ALA A O 1
ATOM 726 N N . VAL A 1 102 ? 5.793 -2.516 -13.797 1 96.75 102 VAL A N 1
ATOM 727 C CA . VAL A 1 102 ? 6.906 -1.676 -14.227 1 96.75 102 VAL A CA 1
ATOM 728 C C . VAL A 1 102 ? 7.512 -0.964 -13.023 1 96.75 102 VAL A C 1
ATOM 730 O O . VAL A 1 102 ? 6.828 -0.716 -12.031 1 96.75 102 VAL A O 1
ATOM 733 N N . SER A 1 103 ? 8.781 -0.615 -13.047 1 96.25 103 SER A N 1
ATOM 734 C CA . SER A 1 103 ? 9.477 -0.027 -11.906 1 96.25 103 SER A CA 1
ATOM 735 C C . SER A 1 103 ? 9.344 1.492 -11.898 1 96.25 103 SER A C 1
ATOM 737 O O . SER A 1 103 ? 9.016 2.09 -10.875 1 96.25 103 SER A O 1
ATOM 739 N N . GLY A 1 104 ? 9.648 2.172 -13.102 1 96.94 104 GLY A N 1
ATOM 740 C CA . GLY A 1 104 ? 9.602 3.623 -13.203 1 96.94 104 GLY A CA 1
ATOM 741 C C . GLY A 1 104 ? 10.445 4.32 -12.148 1 96.94 104 GLY A C 1
ATOM 742 O O . GLY A 1 104 ? 9.922 5.102 -11.352 1 96.94 104 GLY A O 1
ATOM 743 N N . PRO A 1 105 ? 11.727 4.094 -12.133 1 97.94 105 PRO A N 1
ATOM 744 C CA . PRO A 1 105 ? 12.578 4.625 -11.07 1 97.94 105 PRO A CA 1
ATOM 745 C C . PRO A 1 105 ? 12.648 6.148 -11.07 1 97.94 105 PRO A C 1
ATOM 747 O O . PRO A 1 105 ? 13.242 6.742 -11.977 1 97.94 105 PRO A O 1
ATOM 750 N N . GLN A 1 106 ? 12.07 6.816 -10.133 1 98.25 106 GLN A N 1
ATOM 751 C CA . GLN A 1 106 ? 12.156 8.242 -9.828 1 98.25 106 GLN A CA 1
ATOM 752 C C . GLN A 1 106 ? 11.984 8.492 -8.328 1 98.25 106 GLN A C 1
ATOM 754 O O . GLN A 1 106 ? 11.141 7.867 -7.684 1 98.25 106 GLN A O 1
ATOM 759 N N . MET A 1 107 ? 12.883 9.328 -7.809 1 98.31 107 MET A N 1
ATOM 760 C CA . MET A 1 107 ? 12.625 9.836 -6.461 1 98.31 107 MET A CA 1
ATOM 761 C C . MET A 1 107 ? 11.367 10.695 -6.434 1 98.31 107 MET A C 1
ATOM 763 O O . MET A 1 107 ? 10.969 11.25 -7.461 1 98.31 107 MET A O 1
ATOM 767 N N . LEU A 1 108 ? 10.781 10.828 -5.277 1 98.75 108 LEU A N 1
ATOM 768 C CA . LEU A 1 108 ? 9.5 11.516 -5.168 1 98.75 108 LEU A CA 1
ATOM 769 C C . LEU A 1 108 ? 9.633 12.969 -5.602 1 98.75 108 LEU A C 1
ATOM 771 O O . LEU A 1 108 ? 8.836 13.461 -6.406 1 98.75 108 LEU A O 1
ATOM 775 N N . HIS A 1 109 ? 10.711 13.656 -5.148 1 98.44 109 HIS A N 1
ATOM 776 C CA . HIS A 1 109 ? 10.82 15.094 -5.371 1 98.44 109 HIS A CA 1
ATOM 777 C C . HIS A 1 109 ? 11.117 15.406 -6.836 1 98.44 109 HIS A C 1
ATOM 779 O O . HIS A 1 109 ? 11.094 16.562 -7.25 1 98.44 109 HIS A O 1
ATOM 785 N N . ARG A 1 110 ? 11.336 14.336 -7.652 1 97.94 110 ARG A N 1
ATOM 786 C CA . ARG A 1 110 ? 11.656 14.523 -9.062 1 97.94 110 ARG A CA 1
ATOM 787 C C . ARG A 1 110 ? 10.633 13.836 -9.953 1 97.94 110 ARG A C 1
ATOM 789 O O . ARG A 1 110 ? 10.75 13.852 -11.18 1 97.94 110 ARG A O 1
ATOM 796 N N . THR A 1 111 ? 9.648 13.289 -9.391 1 98.06 111 THR A N 1
ATOM 797 C CA . THR A 1 111 ? 8.719 12.469 -10.164 1 98.06 111 THR A CA 1
ATOM 798 C C . THR A 1 111 ? 7.805 13.336 -11.016 1 98.06 111 THR A C 1
ATOM 800 O O . THR A 1 111 ? 7.676 14.539 -10.773 1 98.06 111 THR A O 1
ATOM 803 N N . THR A 1 112 ? 7.273 12.836 -12.078 1 97.81 112 THR A N 1
ATOM 804 C CA . THR A 1 112 ? 6.324 13.516 -12.953 1 97.81 112 THR A CA 1
ATOM 805 C C . THR A 1 112 ? 4.949 12.867 -12.867 1 97.81 112 THR A C 1
ATOM 807 O O . THR A 1 112 ? 4.824 11.711 -12.438 1 97.81 112 THR A O 1
ATOM 810 N N . ALA A 1 113 ? 3.928 13.633 -13.258 1 98.06 113 ALA A N 1
ATOM 811 C CA . ALA A 1 113 ? 2.574 13.086 -13.32 1 98.06 113 ALA A CA 1
ATOM 812 C C . ALA A 1 113 ? 2.518 11.867 -14.234 1 98.06 113 ALA A C 1
ATOM 814 O O . ALA A 1 113 ? 1.812 10.898 -13.945 1 98.06 113 ALA A O 1
ATOM 815 N N . GLU A 1 114 ? 3.236 11.938 -15.273 1 98.12 114 GLU A N 1
ATOM 816 C CA . GLU A 1 114 ? 3.256 10.844 -16.234 1 98.12 114 GLU A CA 1
ATOM 817 C C . GLU A 1 114 ? 3.852 9.578 -15.633 1 98.12 114 GLU A C 1
ATOM 819 O O . GLU A 1 114 ? 3.299 8.484 -15.789 1 98.12 114 GLU A O 1
ATOM 824 N N . ASN A 1 115 ? 4.98 9.68 -14.953 1 98.38 115 ASN A N 1
ATOM 825 C CA . ASN A 1 115 ? 5.609 8.531 -14.312 1 98.38 115 ASN A CA 1
ATOM 826 C C . ASN A 1 115 ? 4.699 7.91 -13.258 1 98.38 115 ASN A C 1
ATOM 828 O O . ASN A 1 115 ? 4.508 6.691 -13.242 1 98.38 115 ASN A O 1
ATOM 832 N N . LEU A 1 116 ? 4.137 8.758 -12.43 1 98.56 116 LEU A N 1
ATOM 833 C CA . LEU A 1 116 ? 3.232 8.281 -11.383 1 98.56 116 LEU A CA 1
ATOM 834 C C . LEU A 1 116 ? 2.041 7.551 -11.992 1 98.56 116 LEU A C 1
ATOM 836 O O . LEU A 1 116 ? 1.723 6.434 -11.586 1 98.56 116 LEU A O 1
ATOM 840 N N . SER A 1 117 ? 1.462 8.156 -12.969 1 97.81 117 SER A N 1
ATOM 841 C CA . SER A 1 117 ? 0.261 7.586 -13.578 1 97.81 117 SER A CA 1
ATOM 842 C C . SER A 1 117 ? 0.564 6.266 -14.273 1 97.81 117 SER A C 1
ATOM 844 O O . SER A 1 117 ? -0.207 5.309 -14.164 1 97.81 117 SER A O 1
ATOM 846 N N . THR A 1 118 ? 1.647 6.223 -15.008 1 97.81 118 THR A N 1
ATOM 847 C CA . THR A 1 118 ? 2.02 5.016 -15.734 1 97.81 118 THR A CA 1
ATOM 848 C C . THR A 1 118 ? 2.254 3.852 -14.781 1 97.81 118 THR A C 1
ATOM 850 O O . THR A 1 118 ? 1.718 2.76 -14.977 1 97.81 118 THR A O 1
ATOM 853 N N . VAL A 1 119 ? 3.02 4.066 -13.734 1 98.75 119 VAL A N 1
ATOM 854 C CA . VAL A 1 119 ? 3.365 3.014 -12.781 1 98.75 119 VAL A CA 1
ATOM 855 C C . VAL A 1 119 ? 2.113 2.564 -12.031 1 98.75 119 VAL A C 1
ATOM 857 O O . VAL A 1 119 ? 1.842 1.366 -11.93 1 98.75 119 VAL A O 1
ATOM 860 N N . ILE A 1 120 ? 1.32 3.525 -11.586 1 98.81 120 ILE A N 1
ATOM 861 C CA . ILE A 1 120 ? 0.152 3.217 -10.773 1 98.81 120 ILE A CA 1
ATOM 862 C C . ILE A 1 120 ? -0.906 2.521 -11.625 1 98.81 120 ILE A C 1
ATOM 864 O O . ILE A 1 120 ? -1.541 1.563 -11.18 1 98.81 120 ILE A O 1
ATOM 868 N N . THR A 1 121 ? -1.102 2.959 -12.828 1 98.12 121 THR A N 1
ATOM 869 C CA . THR A 1 121 ? -2.086 2.34 -13.711 1 98.12 121 THR A CA 1
ATOM 870 C C . THR A 1 121 ? -1.681 0.91 -14.055 1 98.12 121 THR A C 1
ATOM 872 O O . THR A 1 121 ? -2.508 -0.003 -14.016 1 98.12 121 THR A O 1
ATOM 875 N N . THR A 1 122 ? -0.474 0.721 -14.383 1 98.19 122 THR A N 1
ATOM 876 C CA . THR A 1 122 ? -0.001 -0.603 -14.773 1 98.19 122 THR A CA 1
ATOM 877 C C . THR A 1 122 ? -0.001 -1.549 -13.57 1 98.19 122 THR A C 1
ATOM 879 O O . THR A 1 122 ? -0.591 -2.631 -13.633 1 98.19 122 THR A O 1
ATOM 882 N N . ASN A 1 123 ? 0.645 -1.1 -12.484 1 98.88 123 ASN A N 1
ATOM 883 C CA . ASN A 1 123 ? 0.931 -2.002 -11.375 1 98.88 123 ASN A CA 1
ATOM 884 C C . ASN A 1 123 ? -0.3 -2.219 -10.5 1 98.88 123 ASN A C 1
ATOM 886 O O . ASN A 1 123 ? -0.448 -3.275 -9.875 1 98.88 123 ASN A O 1
ATOM 890 N N . VAL A 1 124 ? -1.145 -1.206 -10.383 1 98.88 124 VAL A N 1
ATOM 891 C CA . VAL A 1 124 ? -2.236 -1.305 -9.414 1 98.88 124 VAL A CA 1
ATOM 892 C C . VAL A 1 124 ? -3.549 -1.582 -10.148 1 98.88 124 VAL A C 1
ATOM 894 O O . VAL A 1 124 ? -4.188 -2.611 -9.922 1 98.88 124 VAL A O 1
ATOM 897 N N . VAL A 1 125 ? -3.891 -0.708 -11.07 1 98.75 125 VAL A N 1
ATOM 898 C CA . VAL A 1 125 ? -5.172 -0.857 -11.758 1 98.75 125 VAL A CA 1
ATOM 899 C C . VAL A 1 125 ? -5.148 -2.115 -12.625 1 98.75 125 VAL A C 1
ATOM 901 O O . VAL A 1 125 ? -6.102 -2.9 -12.609 1 98.75 125 VAL A O 1
ATOM 904 N N . GLY A 1 126 ? -4.074 -2.314 -13.312 1 98.56 126 GLY A N 1
ATOM 905 C CA . GLY A 1 126 ? -3.93 -3.51 -14.133 1 98.56 126 GLY A CA 1
ATOM 906 C C . GLY A 1 126 ? -4.047 -4.793 -13.336 1 98.56 126 GLY A C 1
ATOM 907 O O . GLY A 1 126 ? -4.684 -5.75 -13.773 1 98.56 126 GLY A O 1
ATOM 908 N N . THR A 1 127 ? -3.412 -4.824 -12.172 1 98.88 127 THR A N 1
ATOM 909 C CA . THR A 1 127 ? -3.494 -5.969 -11.266 1 98.88 127 THR A CA 1
ATOM 910 C C . THR A 1 127 ? -4.922 -6.156 -10.758 1 98.88 127 THR A C 1
ATOM 912 O O . THR A 1 127 ? -5.453 -7.266 -10.781 1 98.88 127 THR A O 1
ATOM 915 N N . ALA A 1 128 ? -5.555 -5.094 -10.352 1 98.94 128 ALA A N 1
ATOM 916 C CA . ALA A 1 128 ? -6.875 -5.141 -9.727 1 98.94 128 ALA A CA 1
ATOM 917 C C . ALA A 1 128 ? -7.938 -5.594 -10.727 1 98.94 128 ALA A C 1
ATOM 919 O O . ALA A 1 128 ? -8.836 -6.363 -10.383 1 98.94 128 ALA A O 1
ATOM 920 N N . LEU A 1 129 ? -7.855 -5.125 -11.945 1 98.81 129 LEU A N 1
ATOM 921 C CA . LEU A 1 129 ? -8.859 -5.457 -12.953 1 98.81 129 LEU A CA 1
ATOM 922 C C . LEU A 1 129 ? -8.828 -6.941 -13.281 1 98.81 129 LEU A C 1
ATOM 924 O O . LEU A 1 129 ? -9.883 -7.582 -13.398 1 98.81 129 LEU A O 1
ATOM 928 N N . VAL A 1 130 ? -7.648 -7.488 -13.398 1 98.88 130 VAL A N 1
ATOM 929 C CA . VAL A 1 130 ? -7.504 -8.906 -13.695 1 98.88 130 VAL A CA 1
ATOM 930 C C . VAL A 1 130 ? -8 -9.742 -12.516 1 98.88 130 VAL A C 1
ATOM 932 O O . VAL A 1 130 ? -8.781 -10.68 -12.695 1 98.88 130 VAL A O 1
ATOM 935 N N . ALA A 1 131 ? -7.574 -9.383 -11.336 1 98.94 131 ALA A N 1
ATOM 936 C CA . ALA A 1 131 ? -7.973 -10.102 -10.133 1 98.94 131 ALA A CA 1
ATOM 937 C C . ALA A 1 131 ? -9.484 -10.016 -9.914 1 98.94 131 ALA A C 1
ATOM 939 O O . ALA A 1 131 ? -10.102 -10.961 -9.43 1 98.94 131 ALA A O 1
ATOM 940 N N . ALA A 1 132 ? -10.062 -8.852 -10.234 1 98.88 132 ALA A N 1
ATOM 941 C CA . ALA A 1 132 ? -11.5 -8.641 -10.055 1 98.88 132 ALA A CA 1
ATOM 942 C C . ALA A 1 132 ? -12.305 -9.617 -10.906 1 98.88 132 ALA A C 1
ATOM 944 O O . ALA A 1 132 ? -13.203 -10.297 -10.398 1 98.88 132 ALA A O 1
ATOM 945 N N . GLU A 1 133 ? -12 -9.695 -12.148 1 98.88 133 GLU A N 1
ATOM 946 C CA . GLU A 1 133 ? -12.734 -10.57 -13.055 1 98.88 133 GLU A CA 1
ATOM 947 C C . GLU A 1 133 ? -12.5 -12.039 -12.719 1 98.88 133 GLU A C 1
ATOM 949 O O . GLU A 1 133 ? -13.422 -12.852 -12.797 1 98.88 133 GLU A O 1
ATOM 954 N N . ALA A 1 134 ? -11.219 -12.367 -12.359 1 98.94 134 ALA A N 1
ATOM 955 C CA . ALA A 1 134 ? -10.93 -13.727 -11.922 1 98.94 134 ALA A CA 1
ATOM 956 C C . ALA A 1 134 ? -11.758 -14.094 -10.695 1 98.94 134 ALA A C 1
ATOM 958 O O . ALA A 1 134 ? -12.367 -15.164 -10.641 1 98.94 134 ALA A O 1
ATOM 959 N N . SER A 1 135 ? -11.734 -13.172 -9.711 1 98.88 135 SER A N 1
ATOM 960 C CA . SER A 1 135 ? -12.492 -13.398 -8.484 1 98.88 135 SER A CA 1
ATOM 961 C C . SER A 1 135 ? -13.969 -13.633 -8.773 1 98.88 135 SER A C 1
ATOM 963 O O . SER A 1 135 ? -14.602 -14.492 -8.164 1 98.88 135 SER A O 1
ATOM 965 N N . ARG A 1 136 ? -14.5 -12.844 -9.703 1 98.69 136 ARG A N 1
ATOM 966 C CA . ARG A 1 136 ? -15.914 -12.961 -10.047 1 98.69 136 ARG A CA 1
ATOM 967 C C . ARG A 1 136 ? -16.25 -14.367 -10.516 1 98.69 136 ARG A C 1
ATOM 969 O O . ARG A 1 136 ? -17.172 -15.008 -9.984 1 98.69 136 ARG A O 1
ATOM 976 N N . VAL A 1 137 ? -15.547 -14.953 -11.43 1 98.81 137 VAL A N 1
ATOM 977 C CA . VAL A 1 137 ? -15.883 -16.25 -12.016 1 98.81 137 VAL A CA 1
ATOM 978 C C . VAL A 1 137 ? -15.523 -17.375 -11.039 1 98.81 137 VAL A C 1
ATOM 980 O O . VAL A 1 137 ? -16.188 -18.406 -11.008 1 98.81 137 VAL A O 1
ATOM 983 N N . MET A 1 138 ? -14.469 -17.172 -10.25 1 98.88 138 MET A N 1
ATOM 984 C CA . MET A 1 138 ? -14.055 -18.156 -9.258 1 98.88 138 MET A CA 1
ATOM 985 C C . MET A 1 138 ? -15.109 -18.297 -8.156 1 98.88 138 MET A C 1
ATOM 987 O O . MET A 1 138 ? -15.383 -19.406 -7.695 1 98.88 138 MET A O 1
ATOM 991 N N . ARG A 1 139 ? -15.625 -17.156 -7.766 1 98.62 139 ARG A N 1
ATOM 992 C CA . ARG A 1 139 ? -16.688 -17.172 -6.77 1 98.62 139 ARG A CA 1
ATOM 993 C C . ARG A 1 139 ? -17.891 -17.969 -7.266 1 98.62 139 ARG A C 1
ATOM 995 O O . ARG A 1 139 ? -18.484 -18.75 -6.512 1 98.62 139 ARG A O 1
ATOM 1002 N N . GLU A 1 140 ? -18.219 -17.766 -8.5 1 98.12 140 GLU A N 1
ATOM 1003 C CA . GLU A 1 140 ? -19.328 -18.5 -9.102 1 98.12 140 GLU A CA 1
ATOM 1004 C C . GLU A 1 140 ? -19.031 -20 -9.172 1 98.12 140 GLU A C 1
ATOM 1006 O O . GLU A 1 140 ? -19.906 -20.828 -8.953 1 98.12 140 GLU A O 1
ATOM 1011 N N . ALA A 1 141 ? -17.812 -20.359 -9.43 1 98.38 141 ALA A N 1
ATOM 1012 C CA . ALA A 1 141 ? -17.391 -21.75 -9.57 1 98.38 141 ALA A CA 1
ATOM 1013 C C . ALA A 1 141 ? -17.203 -22.406 -8.211 1 98.38 141 ALA A C 1
ATOM 1015 O O . ALA A 1 141 ? -17.141 -23.641 -8.109 1 98.38 141 ALA A O 1
ATOM 1016 N N . GLY A 1 142 ? -16.984 -21.547 -7.129 1 98.5 142 GLY A N 1
ATOM 1017 C CA . GLY A 1 142 ? -16.797 -22.062 -5.777 1 98.5 142 GLY A CA 1
ATOM 1018 C C . GLY A 1 142 ? -15.367 -22.469 -5.492 1 98.5 142 GLY A C 1
ATOM 1019 O O . GLY A 1 142 ? -15.109 -23.297 -4.609 1 98.5 142 GLY A O 1
ATOM 1020 N N . PHE A 1 143 ? -14.43 -21.953 -6.32 1 98.62 143 PHE A N 1
ATOM 1021 C CA . PHE A 1 143 ? -13.016 -22.234 -6.125 1 98.62 143 PHE A CA 1
ATOM 1022 C C . PHE A 1 143 ? -12.148 -21.219 -6.863 1 98.62 143 PHE A C 1
ATOM 1024 O O . PHE A 1 143 ? -12.438 -20.859 -8.008 1 98.62 143 PHE A O 1
ATOM 1031 N N . GLY A 1 144 ? -11.133 -20.797 -6.23 1 98.81 144 GLY A N 1
ATOM 1032 C CA . GLY A 1 144 ? -10.141 -19.953 -6.879 1 98.81 144 GLY A CA 1
ATOM 1033 C C . GLY A 1 144 ? -8.914 -19.703 -6.02 1 98.81 144 GLY A C 1
ATOM 1034 O O . GLY A 1 144 ? -9 -19.672 -4.793 1 98.81 144 GLY A O 1
ATOM 1035 N N . ARG A 1 145 ? -7.766 -19.609 -6.621 1 98.88 145 ARG A N 1
ATOM 1036 C CA . ARG A 1 145 ? -6.512 -19.203 -6 1 98.88 145 ARG A CA 1
ATOM 1037 C C . ARG A 1 145 ? -5.891 -18.031 -6.738 1 98.88 145 ARG A C 1
ATOM 1039 O O . ARG A 1 145 ? -5.609 -18.125 -7.938 1 98.88 145 ARG A O 1
ATOM 1046 N N . ILE A 1 146 ? -5.789 -16.938 -6.02 1 98.94 146 ILE A N 1
ATOM 1047 C CA . ILE A 1 146 ? -5.184 -15.727 -6.566 1 98.94 146 ILE A CA 1
ATOM 1048 C C . ILE A 1 146 ? -3.865 -15.445 -5.852 1 98.94 146 ILE A C 1
ATOM 1050 O O . ILE A 1 146 ? -3.803 -15.477 -4.617 1 98.94 146 ILE A O 1
ATOM 1054 N N . VAL A 1 147 ? -2.789 -15.312 -6.57 1 98.94 147 VAL A N 1
ATOM 1055 C CA . VAL A 1 147 ? -1.5 -14.898 -6.027 1 98.94 147 VAL A CA 1
ATOM 1056 C C . VAL A 1 147 ? -1.068 -13.586 -6.676 1 98.94 147 VAL A C 1
ATOM 1058 O O . VAL A 1 147 ? -0.87 -13.516 -7.891 1 98.94 147 VAL A O 1
ATOM 1061 N N . MET A 1 148 ? -0.961 -12.555 -5.895 1 98.94 148 MET A N 1
ATOM 1062 C CA . MET A 1 148 ? -0.507 -11.258 -6.383 1 98.94 148 MET A CA 1
ATOM 1063 C C . MET A 1 148 ? 0.97 -11.039 -6.066 1 98.94 148 MET A C 1
ATOM 1065 O O . MET A 1 148 ? 1.388 -11.172 -4.914 1 98.94 148 MET A O 1
ATOM 1069 N N . ILE A 1 149 ? 1.735 -10.734 -7.082 1 98.75 149 ILE A N 1
ATOM 1070 C CA . ILE A 1 149 ? 3.156 -10.461 -6.891 1 98.75 149 ILE A CA 1
ATOM 1071 C C . ILE A 1 149 ? 3.354 -8.984 -6.539 1 98.75 149 ILE A C 1
ATOM 1073 O O . ILE A 1 149 ? 2.939 -8.102 -7.289 1 98.75 149 ILE A O 1
ATOM 1077 N N . ALA A 1 150 ? 3.916 -8.789 -5.453 1 98.69 150 ALA A N 1
ATOM 1078 C CA . ALA A 1 150 ? 4.266 -7.445 -4.988 1 98.69 150 ALA A CA 1
ATOM 1079 C C . ALA A 1 150 ? 5.766 -7.328 -4.738 1 98.69 150 ALA A C 1
ATOM 1081 O O . ALA A 1 150 ? 6.578 -7.793 -5.543 1 98.69 150 ALA A O 1
ATOM 1082 N N . SER A 1 151 ? 6.156 -6.559 -3.736 1 98.25 151 SER A N 1
ATOM 1083 C CA . SER A 1 151 ? 7.551 -6.309 -3.383 1 98.25 151 SER A CA 1
ATOM 1084 C C . SER A 1 151 ? 7.68 -5.828 -1.941 1 98.25 151 SER A C 1
ATOM 1086 O O . SER A 1 151 ? 6.742 -5.25 -1.389 1 98.25 151 SER A O 1
ATOM 1088 N N . THR A 1 152 ? 8.898 -6.09 -1.408 1 98.25 152 THR A N 1
ATOM 1089 C CA . THR A 1 152 ? 9.156 -5.57 -0.07 1 98.25 152 THR A CA 1
ATOM 1090 C C . THR A 1 152 ? 9.211 -4.043 -0.084 1 98.25 152 THR A C 1
ATOM 1092 O O . THR A 1 152 ? 9.102 -3.404 0.964 1 98.25 152 THR A O 1
ATOM 1095 N N . ALA A 1 153 ? 9.359 -3.492 -1.251 1 98.38 153 ALA A N 1
ATOM 1096 C CA . ALA A 1 153 ? 9.25 -2.041 -1.373 1 98.38 153 ALA A CA 1
ATOM 1097 C C . ALA A 1 153 ? 7.887 -1.552 -0.895 1 98.38 153 ALA A C 1
ATOM 1099 O O . ALA A 1 153 ? 7.762 -0.427 -0.405 1 98.38 153 ALA A O 1
ATOM 1100 N N . GLY A 1 154 ? 6.867 -2.373 -1.036 1 98.75 154 GLY A N 1
ATOM 1101 C CA . GLY A 1 154 ? 5.527 -2.025 -0.585 1 98.75 154 GLY A CA 1
ATOM 1102 C C . GLY A 1 154 ? 5.363 -2.121 0.919 1 98.75 154 GLY A C 1
ATOM 1103 O O . GLY A 1 154 ? 4.395 -1.598 1.477 1 98.75 154 GLY A O 1
ATOM 1104 N N . LEU A 1 155 ? 6.305 -2.857 1.576 1 98.56 155 LEU A N 1
ATOM 1105 C CA . LEU A 1 155 ? 6.254 -3.018 3.025 1 98.56 155 LEU A CA 1
ATOM 1106 C C . LEU A 1 155 ? 7.047 -1.915 3.721 1 98.56 155 LEU A C 1
ATOM 1108 O O . LEU A 1 155 ? 6.551 -1.282 4.656 1 98.56 155 LEU A O 1
ATOM 1112 N N . HIS A 1 156 ? 8.266 -1.721 3.197 1 98.44 156 HIS A N 1
ATOM 1113 C CA . HIS A 1 156 ? 9.234 -0.961 3.975 1 98.44 156 HIS A CA 1
ATOM 1114 C C . HIS A 1 156 ? 9.562 0.37 3.305 1 98.44 156 HIS A C 1
ATOM 1116 O O . HIS A 1 156 ? 10.211 1.229 3.904 1 98.44 156 HIS A O 1
ATOM 1122 N N . GLY A 1 157 ? 9.094 0.594 2.111 1 98.25 157 GLY A N 1
ATOM 1123 C CA . GLY A 1 157 ? 9.555 1.71 1.302 1 98.25 157 GLY A CA 1
ATOM 1124 C C . GLY A 1 157 ? 10.883 1.442 0.623 1 98.25 157 GLY A C 1
ATOM 1125 O O . GLY A 1 157 ? 11.625 0.541 1.025 1 98.25 157 GLY A O 1
ATOM 1126 N N . GLU A 1 158 ? 11.094 2.15 -0.428 1 97.69 158 GLU A N 1
ATOM 1127 C CA . GLU A 1 158 ? 12.336 2.02 -1.18 1 97.69 158 GLU A CA 1
ATOM 1128 C C . GLU A 1 158 ? 12.695 3.324 -1.887 1 97.69 158 GLU A C 1
ATOM 1130 O O . GLU A 1 158 ? 12.148 3.631 -2.947 1 97.69 158 GLU A O 1
ATOM 1135 N N . PRO A 1 159 ? 13.742 4.027 -1.387 1 96.88 159 PRO A N 1
ATOM 1136 C CA . PRO A 1 159 ? 14.164 5.246 -2.082 1 96.88 159 PRO A CA 1
ATOM 1137 C C . PRO A 1 159 ? 14.484 5.004 -3.555 1 96.88 159 PRO A C 1
ATOM 1139 O O . PRO A 1 159 ? 14.914 3.908 -3.924 1 96.88 159 PRO A O 1
ATOM 1142 N N . THR A 1 160 ? 14.18 5.957 -4.406 1 96.75 160 THR A N 1
ATOM 1143 C CA . THR A 1 160 ? 14.5 6.035 -5.828 1 96.75 160 THR A CA 1
ATOM 1144 C C . THR A 1 160 ? 13.391 5.422 -6.668 1 96.75 160 THR A C 1
ATOM 1146 O O . THR A 1 160 ? 13.398 5.543 -7.895 1 96.75 160 THR A O 1
ATOM 1149 N N . VAL A 1 161 ? 12.469 4.746 -6.004 1 97.75 161 VAL A N 1
ATOM 1150 C CA . VAL A 1 161 ? 11.359 4.176 -6.77 1 97.75 161 VAL A CA 1
ATOM 1151 C C . VAL A 1 161 ? 10.039 4.457 -6.059 1 97.75 161 VAL A C 1
ATOM 1153 O O . VAL A 1 161 ? 9.25 3.543 -5.812 1 97.75 161 VAL A O 1
ATOM 1156 N N . SER A 1 162 ? 9.734 5.68 -5.812 1 98.5 162 SER A N 1
ATOM 1157 C CA . SER A 1 162 ? 8.609 6.094 -4.984 1 98.5 162 SER A CA 1
ATOM 1158 C C . SER A 1 162 ? 7.289 5.582 -5.547 1 98.5 162 SER A C 1
ATOM 1160 O O . SER A 1 162 ? 6.469 5.023 -4.812 1 98.5 162 SER A O 1
ATOM 1162 N N . ALA A 1 163 ? 7.09 5.719 -6.879 1 98.81 163 ALA A N 1
ATOM 1163 C CA . ALA A 1 163 ? 5.848 5.254 -7.492 1 98.81 163 ALA A CA 1
ATOM 1164 C C . ALA A 1 163 ? 5.73 3.734 -7.402 1 98.81 163 ALA A C 1
ATOM 1166 O O . ALA A 1 163 ? 4.652 3.207 -7.125 1 98.81 163 ALA A O 1
ATOM 1167 N N . TYR A 1 164 ? 6.809 3.053 -7.656 1 98.75 164 TYR A N 1
ATOM 1168 C CA . TYR A 1 164 ? 6.84 1.596 -7.586 1 98.75 164 TYR A CA 1
ATOM 1169 C C . TYR A 1 164 ? 6.523 1.11 -6.18 1 98.75 164 TYR A C 1
ATOM 1171 O O . TYR A 1 164 ? 5.688 0.222 -5.992 1 98.75 164 TYR A O 1
ATOM 1179 N N . ALA A 1 165 ? 7.191 1.705 -5.18 1 98.81 165 ALA A N 1
ATOM 1180 C CA . ALA A 1 165 ? 6.934 1.332 -3.789 1 98.81 165 ALA A CA 1
ATOM 1181 C C . ALA A 1 165 ? 5.465 1.547 -3.43 1 98.81 165 ALA A C 1
ATOM 1183 O O . ALA A 1 165 ? 4.836 0.676 -2.824 1 98.81 165 ALA A O 1
ATOM 1184 N N . ALA A 1 166 ? 4.941 2.682 -3.84 1 98.94 166 ALA A N 1
ATOM 1185 C CA . ALA A 1 166 ? 3.527 2.955 -3.605 1 98.94 166 ALA A CA 1
ATOM 1186 C C . ALA A 1 166 ? 2.648 1.881 -4.242 1 98.94 166 ALA A C 1
ATOM 1188 O O . ALA A 1 166 ? 1.729 1.362 -3.605 1 98.94 166 ALA A O 1
ATOM 1189 N N . SER A 1 167 ? 2.951 1.537 -5.465 1 98.94 167 SER A N 1
ATOM 1190 C CA . SER A 1 167 ? 2.148 0.56 -6.195 1 98.94 167 SER A CA 1
ATOM 1191 C C . SER A 1 167 ? 2.168 -0.798 -5.5 1 98.94 167 SER A C 1
ATOM 1193 O O . SER A 1 167 ? 1.145 -1.482 -5.438 1 98.94 167 SER A O 1
ATOM 1195 N N . LYS A 1 168 ? 3.285 -1.175 -5.02 1 98.94 168 LYS A N 1
ATOM 1196 C CA . LYS A 1 168 ? 3.396 -2.488 -4.395 1 98.94 168 LYS A CA 1
ATOM 1197 C C . LYS A 1 168 ? 2.754 -2.494 -3.008 1 98.94 168 LYS A C 1
ATOM 1199 O O . LYS A 1 168 ? 2.201 -3.508 -2.578 1 98.94 168 LYS A O 1
ATOM 1204 N N . GLY A 1 169 ? 2.768 -1.352 -2.303 1 98.94 169 GLY A N 1
ATOM 1205 C CA . GLY A 1 169 ? 1.938 -1.224 -1.116 1 98.94 169 GLY A CA 1
ATOM 1206 C C . GLY A 1 169 ? 0.457 -1.383 -1.404 1 98.94 169 GLY A C 1
ATOM 1207 O O . GLY A 1 169 ? -0.267 -2.014 -0.63 1 98.94 169 GLY A O 1
ATOM 1208 N N . ALA A 1 170 ? 0.042 -0.815 -2.514 1 99 170 ALA A N 1
ATOM 1209 C CA . ALA A 1 170 ? -1.352 -0.939 -2.936 1 99 170 ALA A CA 1
ATOM 1210 C C . ALA A 1 170 ? -1.724 -2.398 -3.178 1 99 170 ALA A C 1
ATOM 1212 O O . ALA A 1 170 ? -2.785 -2.855 -2.748 1 99 170 ALA A O 1
ATOM 1213 N N . VAL A 1 171 ? -0.856 -3.115 -3.816 1 98.94 171 VAL A N 1
ATOM 1214 C CA . VAL A 1 171 ? -1.126 -4.504 -4.168 1 98.94 171 VAL A CA 1
ATOM 1215 C C . VAL A 1 171 ? -1.227 -5.348 -2.896 1 98.94 171 VAL A C 1
ATOM 1217 O O . VAL A 1 171 ? -2.07 -6.242 -2.803 1 98.94 171 VAL A O 1
ATOM 1220 N N . ILE A 1 172 ? -0.402 -5.055 -1.908 1 98.94 172 ILE A N 1
ATOM 1221 C CA . ILE A 1 172 ? -0.44 -5.781 -0.643 1 98.94 172 ILE A CA 1
ATOM 1222 C C . ILE A 1 172 ? -1.791 -5.562 0.036 1 98.94 172 ILE A C 1
ATOM 1224 O O . ILE A 1 172 ? -2.455 -6.523 0.43 1 98.94 172 ILE A O 1
ATOM 1228 N N . ALA A 1 173 ? -2.244 -4.336 0.117 1 98.94 173 ALA A N 1
ATOM 1229 C CA . ALA A 1 173 ? -3.521 -4.039 0.758 1 98.94 173 ALA A CA 1
ATOM 1230 C C . ALA A 1 173 ? -4.688 -4.617 -0.042 1 98.94 173 ALA A C 1
ATOM 1232 O O . ALA A 1 173 ? -5.66 -5.102 0.534 1 98.94 173 ALA A O 1
ATOM 1233 N N . LEU A 1 174 ? -4.59 -4.574 -1.333 1 98.94 174 LEU A N 1
ATOM 1234 C CA . LEU A 1 174 ? -5.598 -5.156 -2.209 1 98.94 174 LEU A CA 1
ATOM 1235 C C . LEU A 1 174 ? -5.734 -6.652 -1.962 1 98.94 174 LEU A C 1
ATOM 1237 O O . LEU A 1 174 ? -6.852 -7.172 -1.872 1 98.94 174 LEU A O 1
ATOM 1241 N N . GLY A 1 175 ? -4.613 -7.309 -1.897 1 98.94 175 GLY A N 1
ATOM 1242 C CA . GLY A 1 175 ? -4.625 -8.742 -1.668 1 98.94 175 GLY A CA 1
ATOM 1243 C C . GLY A 1 175 ? -5.254 -9.133 -0.345 1 98.94 175 GLY A C 1
ATOM 1244 O O . GLY A 1 175 ? -6.035 -10.086 -0.279 1 98.94 175 GLY A O 1
ATOM 1245 N N . ARG A 1 176 ? -4.887 -8.398 0.729 1 98.81 176 ARG A N 1
ATOM 1246 C CA . ARG A 1 176 ? -5.496 -8.656 2.031 1 98.81 176 ARG A CA 1
ATOM 1247 C C . ARG A 1 176 ? -7.008 -8.477 1.975 1 98.81 176 ARG A C 1
ATOM 1249 O O . ARG A 1 176 ? -7.754 -9.258 2.568 1 98.81 176 ARG A O 1
ATOM 1256 N N . THR A 1 177 ? -7.434 -7.449 1.278 1 98.88 177 THR A N 1
ATOM 1257 C CA . THR A 1 177 ? -8.859 -7.18 1.153 1 98.88 177 THR A CA 1
ATOM 1258 C C . THR A 1 177 ? -9.555 -8.281 0.361 1 98.88 177 THR A C 1
ATOM 1260 O O . THR A 1 177 ? -10.594 -8.797 0.779 1 98.88 177 THR A O 1
ATOM 1263 N N . ALA A 1 178 ? -8.945 -8.664 -0.738 1 98.88 178 ALA A N 1
ATOM 1264 C CA . ALA A 1 178 ? -9.5 -9.703 -1.597 1 98.88 178 ALA A CA 1
ATOM 1265 C C . ALA A 1 178 ? -9.633 -11.023 -0.843 1 98.88 178 ALA A C 1
ATOM 1267 O O . ALA A 1 178 ? -10.609 -11.758 -1.024 1 98.88 178 ALA A O 1
ATOM 1268 N N . ALA A 1 179 ? -8.641 -11.336 -0.047 1 98.88 179 ALA A N 1
ATOM 1269 C CA . ALA A 1 179 ? -8.648 -12.57 0.74 1 98.88 179 ALA A CA 1
ATOM 1270 C C . ALA A 1 179 ? -9.883 -12.641 1.637 1 98.88 179 ALA A C 1
ATOM 1272 O O . ALA A 1 179 ? -10.57 -13.664 1.683 1 98.88 179 ALA A O 1
ATOM 1273 N N . GLY A 1 180 ? -10.141 -11.539 2.357 1 98.5 180 GLY A N 1
ATOM 1274 C CA . GLY A 1 180 ? -11.32 -11.492 3.207 1 98.5 180 GLY A CA 1
ATOM 1275 C C . GLY A 1 180 ? -12.617 -11.625 2.434 1 98.5 180 GLY A C 1
ATOM 1276 O O . GLY A 1 180 ? -13.547 -12.297 2.885 1 98.5 180 GLY A O 1
ATOM 1277 N N . GLU A 1 181 ? -12.68 -11.086 1.247 1 98.56 181 GLU A N 1
ATOM 1278 C CA . GLU A 1 181 ? -13.898 -11.055 0.449 1 98.56 181 GLU A CA 1
ATOM 1279 C C . GLU A 1 181 ? -14.172 -12.414 -0.196 1 98.56 181 GLU A C 1
ATOM 1281 O O . GLU A 1 181 ? -15.328 -12.758 -0.458 1 98.56 181 GLU A O 1
ATOM 1286 N N . GLY A 1 182 ? -13.117 -13.125 -0.426 1 98.62 182 GLY A N 1
ATOM 1287 C CA . GLY A 1 182 ? -13.266 -14.336 -1.213 1 98.62 182 GLY A CA 1
ATOM 1288 C C . GLY A 1 182 ? -13.383 -15.586 -0.363 1 98.62 182 GLY A C 1
ATOM 1289 O O . GLY A 1 182 ? -13.82 -16.641 -0.847 1 98.62 182 GLY A O 1
ATOM 1290 N N . ALA A 1 183 ? -13.07 -15.477 0.936 1 98.31 183 ALA A N 1
ATOM 1291 C CA . ALA A 1 183 ? -12.898 -16.641 1.803 1 98.31 183 ALA A CA 1
ATOM 1292 C C . ALA A 1 183 ? -14.164 -17.484 1.851 1 98.31 183 ALA A C 1
ATOM 1294 O O . ALA A 1 183 ? -14.102 -18.719 1.746 1 98.31 183 ALA A O 1
ATOM 1295 N N . SER A 1 184 ? -15.32 -16.906 1.915 1 98 184 SER A N 1
ATOM 1296 C CA . SER A 1 184 ? -16.578 -17.625 2.076 1 98 184 SER A CA 1
ATOM 1297 C C . SER A 1 184 ? -16.953 -18.375 0.805 1 98 184 SER A C 1
ATOM 1299 O O . SER A 1 184 ? -17.812 -19.25 0.828 1 98 184 SER A O 1
ATOM 1301 N N . ARG A 1 185 ? -16.312 -18.062 -0.34 1 98.44 185 ARG A N 1
ATOM 1302 C CA . ARG A 1 185 ? -16.578 -18.703 -1.617 1 98.44 185 ARG A CA 1
ATOM 1303 C C . ARG A 1 185 ? -15.414 -19.594 -2.043 1 98.44 185 ARG A C 1
ATOM 1305 O O . ARG A 1 185 ? -15.266 -19.906 -3.227 1 98.44 185 ARG A O 1
ATOM 1312 N N . ASN A 1 186 ? -14.5 -19.844 -1.057 1 98.56 186 ASN A N 1
ATOM 1313 C CA . ASN A 1 186 ? -13.328 -20.672 -1.308 1 98.56 186 ASN A CA 1
ATOM 1314 C C . ASN A 1 186 ? -12.43 -20.062 -2.375 1 98.56 186 ASN A C 1
ATOM 1316 O O . ASN A 1 186 ? -11.891 -20.781 -3.223 1 98.56 186 ASN A O 1
ATOM 1320 N N . VAL A 1 187 ? -12.398 -18.781 -2.438 1 98.88 187 VAL A N 1
ATOM 1321 C CA . VAL A 1 187 ? -11.445 -18.047 -3.248 1 98.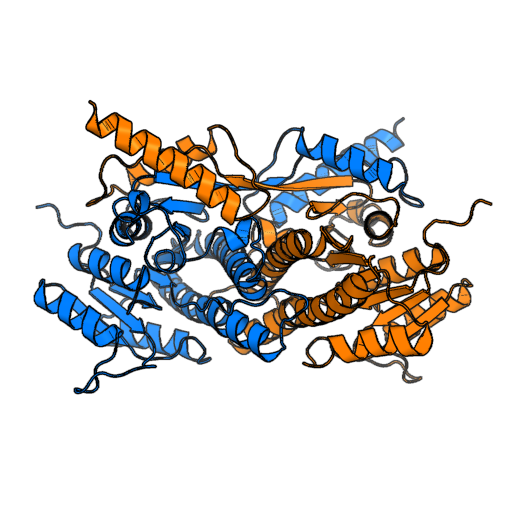88 187 VAL A CA 1
ATOM 1322 C C . VAL A 1 187 ? -10.383 -17.406 -2.346 1 98.88 187 VAL A C 1
ATOM 1324 O O . VAL A 1 187 ? -10.664 -16.438 -1.632 1 98.88 187 VAL A O 1
ATOM 1327 N N . PHE A 1 188 ? -9.148 -17.984 -2.361 1 98.88 188 PHE A N 1
ATOM 1328 C CA . PHE A 1 188 ? -8.062 -17.531 -1.503 1 98.88 188 PHE A CA 1
ATOM 1329 C C . PHE A 1 188 ? -7.105 -16.625 -2.275 1 98.88 188 PHE A C 1
ATOM 1331 O O . PHE A 1 188 ? -6.84 -16.859 -3.455 1 98.88 188 PHE A O 1
ATOM 1338 N N . THR A 1 189 ? -6.711 -15.555 -1.648 1 98.94 189 THR A N 1
ATOM 1339 C CA . THR A 1 189 ? -5.746 -14.625 -2.215 1 98.94 189 THR A CA 1
ATOM 1340 C C . THR A 1 189 ? -4.535 -14.477 -1.301 1 98.94 189 THR A C 1
ATOM 1342 O O . THR A 1 189 ? -4.684 -14.234 -0.1 1 98.94 189 THR A O 1
ATOM 1345 N N . ASN A 1 190 ? -3.342 -14.703 -1.842 1 98.94 190 ASN A N 1
ATOM 1346 C CA . ASN A 1 190 ? -2.088 -14.461 -1.137 1 98.94 190 ASN A CA 1
ATOM 1347 C C . ASN A 1 190 ? -1.167 -13.539 -1.926 1 98.94 190 ASN A C 1
ATOM 1349 O O . ASN A 1 190 ? -1.354 -13.344 -3.129 1 98.94 190 ASN A O 1
ATOM 1353 N N . ILE A 1 191 ? -0.274 -12.898 -1.214 1 98.94 191 ILE A N 1
ATOM 1354 C CA . ILE A 1 191 ? 0.654 -11.945 -1.811 1 98.94 191 ILE A CA 1
ATOM 1355 C C . ILE A 1 191 ? 2.086 -12.453 -1.651 1 98.94 191 ILE A C 1
ATOM 1357 O O . ILE A 1 191 ? 2.492 -12.852 -0.557 1 98.94 191 ILE A O 1
ATOM 1361 N N . VAL A 1 192 ? 2.836 -12.438 -2.719 1 98.88 192 VAL A N 1
ATOM 1362 C CA . VAL A 1 192 ? 4.219 -12.898 -2.688 1 98.88 192 VAL A CA 1
ATOM 1363 C C . VAL A 1 192 ? 5.156 -11.734 -3.002 1 98.88 192 VAL A C 1
ATOM 1365 O O . VAL A 1 192 ? 4.938 -10.992 -3.963 1 98.88 192 VAL A O 1
ATOM 1368 N N . LEU A 1 193 ? 6.109 -11.508 -2.17 1 98.62 193 LEU A N 1
ATOM 1369 C CA . LEU A 1 193 ? 7.172 -10.523 -2.322 1 98.62 193 LEU A CA 1
ATOM 1370 C C . LEU A 1 193 ? 8.508 -11.195 -2.611 1 98.62 193 LEU A C 1
ATOM 1372 O O . LEU A 1 193 ? 9.281 -11.461 -1.691 1 98.62 193 LEU A O 1
ATOM 1376 N N . PRO A 1 194 ? 8.836 -11.352 -3.855 1 97.38 194 PRO A N 1
ATOM 1377 C CA . PRO A 1 194 ? 10.016 -12.141 -4.227 1 97.38 194 PRO A CA 1
ATOM 1378 C C . PRO A 1 194 ? 11.281 -11.289 -4.316 1 97.38 194 PRO A C 1
ATOM 1380 O O . PRO A 1 194 ? 11.203 -10.086 -4.574 1 97.38 194 PRO A O 1
ATOM 1383 N N . TYR A 1 195 ? 12.391 -11.914 -3.994 1 92.12 195 TYR A N 1
ATOM 1384 C CA . TYR A 1 195 ? 13.688 -11.469 -4.484 1 92.12 195 TYR A CA 1
ATOM 1385 C C . TYR A 1 195 ? 14.234 -12.43 -5.531 1 92.12 195 TYR A C 1
ATOM 1387 O O . TYR A 1 195 ? 14.305 -13.633 -5.297 1 92.12 195 TYR A O 1
ATOM 1395 N N . ALA A 1 196 ? 14.445 -11.93 -6.73 1 82.12 196 ALA A N 1
ATOM 1396 C CA . ALA A 1 196 ? 15.016 -12.773 -7.777 1 82.12 196 ALA A CA 1
ATOM 1397 C C . ALA A 1 196 ? 16.016 -11.992 -8.625 1 82.12 196 ALA A C 1
ATOM 1399 O O . ALA A 1 196 ? 15.859 -10.789 -8.836 1 82.12 196 ALA A O 1
ATOM 1400 N N . THR A 1 197 ? 17.219 -12.477 -8.727 1 69.94 197 THR A N 1
ATOM 1401 C CA . THR A 1 197 ? 18.328 -11.844 -9.438 1 69.94 197 THR A CA 1
ATOM 1402 C C . THR A 1 197 ? 17.922 -11.492 -10.867 1 69.94 197 THR A C 1
ATOM 1404 O O . THR A 1 197 ? 18.75 -10.992 -11.641 1 69.94 197 THR A O 1
ATOM 1407 N N . THR A 1 198 ? 16.859 -11.703 -11.328 1 52.81 198 THR A N 1
ATOM 1408 C CA . THR A 1 198 ? 16.703 -11.289 -12.719 1 52.81 198 THR A CA 1
ATOM 1409 C C . THR A 1 198 ? 17.094 -9.82 -12.891 1 52.81 198 THR A C 1
ATOM 1411 O O . THR A 1 198 ? 17.875 -9.484 -13.789 1 52.81 198 THR A O 1
ATOM 1414 N N . GLN A 1 199 ? 16.469 -9.016 -12.156 1 47 199 GLN A N 1
ATOM 1415 C CA . GLN A 1 199 ? 16.547 -7.574 -12.383 1 47 199 GLN A CA 1
ATOM 1416 C C . GLN A 1 199 ? 17.781 -6.984 -11.703 1 47 199 GLN A C 1
ATOM 1418 O O . GLN A 1 199 ? 18.188 -5.863 -12.008 1 47 199 GLN A O 1
ATOM 1423 N N . MET A 1 200 ? 18.234 -7.742 -10.672 1 45.5 200 MET A N 1
ATOM 1424 C CA . MET A 1 200 ? 19.281 -7.184 -9.812 1 45.5 200 MET A CA 1
ATOM 1425 C C . MET A 1 200 ? 20.656 -7.324 -10.469 1 45.5 200 MET A C 1
ATOM 1427 O O . MET A 1 200 ? 21.641 -6.777 -9.977 1 45.5 200 MET A O 1
ATOM 1431 N N . THR A 1 201 ? 20.734 -8.172 -11.266 1 40.66 201 THR A N 1
ATOM 1432 C CA . THR A 1 201 ? 22.047 -8.516 -11.781 1 40.66 201 THR A CA 1
ATOM 1433 C C . THR A 1 201 ? 22.766 -7.285 -12.344 1 40.66 201 THR A C 1
ATOM 1435 O O . THR A 1 201 ? 23.984 -7.25 -12.422 1 40.66 201 THR A O 1
ATOM 1438 N N . GLU A 1 202 ? 22.094 -6.48 -12.977 1 40.09 202 GLU A N 1
ATOM 1439 C CA . GLU A 1 202 ? 23.031 -5.73 -13.805 1 40.09 202 GLU A CA 1
ATOM 1440 C C . GLU A 1 202 ? 23.938 -4.84 -12.953 1 40.09 202 GLU A C 1
ATOM 1442 O O . GLU A 1 202 ? 25.109 -4.672 -13.258 1 40.09 202 GLU A O 1
ATOM 1447 N N . SER A 1 203 ? 23.391 -3.967 -12 1 41.78 203 SER A N 1
ATOM 1448 C CA . SER A 1 203 ? 24.203 -2.826 -11.586 1 41.78 203 SER A CA 1
ATOM 1449 C C . SER A 1 203 ? 24.797 -3.047 -10.195 1 41.78 203 SER A C 1
ATOM 1451 O O . SER A 1 203 ? 24.734 -2.16 -9.344 1 41.78 203 SER A O 1
ATOM 1453 N N . GLY A 1 204 ? 25.312 -4.562 -9.859 1 51.03 204 GLY A N 1
ATOM 1454 C CA . GLY A 1 204 ? 26.219 -4.637 -8.727 1 51.03 204 GLY A CA 1
ATOM 1455 C C . GLY A 1 204 ? 25.875 -5.754 -7.762 1 51.03 204 GLY A C 1
ATOM 1456 O O . GLY A 1 204 ? 26.297 -5.734 -6.602 1 51.03 204 GLY A O 1
ATOM 1457 N N . MET A 1 205 ? 25.031 -6.582 -8.086 1 58.38 205 MET A N 1
ATOM 1458 C CA . MET A 1 205 ? 24.766 -7.625 -7.102 1 58.38 205 MET A CA 1
ATOM 1459 C C . MET A 1 205 ? 25.922 -8.617 -7.031 1 58.38 205 MET A C 1
ATOM 1461 O O . MET A 1 205 ? 26.531 -8.938 -8.055 1 58.38 205 MET A O 1
ATOM 1465 N N . ASP A 1 206 ? 26.297 -8.969 -5.809 1 67.5 206 ASP A N 1
ATOM 1466 C CA .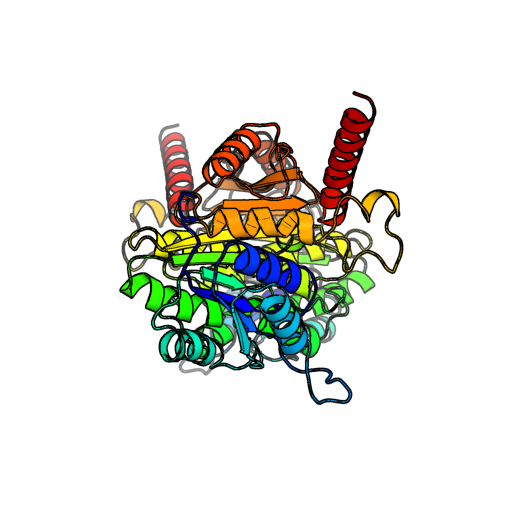 ASP A 1 206 ? 27.266 -10.008 -5.488 1 67.5 206 ASP A CA 1
ATOM 1467 C C . ASP A 1 206 ? 26.953 -11.305 -6.234 1 67.5 206 ASP A C 1
ATOM 1469 O O . ASP A 1 206 ? 25.844 -11.836 -6.133 1 67.5 206 ASP A O 1
ATOM 1473 N N . PRO A 1 207 ? 27.828 -11.688 -7.172 1 71 207 PRO A N 1
ATOM 1474 C CA . PRO A 1 207 ? 27.625 -12.891 -7.988 1 71 207 PRO A CA 1
ATOM 1475 C C . PRO A 1 207 ? 27.203 -14.102 -7.156 1 71 207 PRO A C 1
ATOM 1477 O O . PRO A 1 207 ? 26.594 -15.031 -7.684 1 71 207 PRO A O 1
ATOM 1480 N N . ARG A 1 208 ? 27.609 -14.062 -5.809 1 74.12 208 ARG A N 1
ATOM 1481 C CA . ARG A 1 208 ? 27.297 -15.203 -4.949 1 74.12 208 ARG A CA 1
ATOM 1482 C C . ARG A 1 208 ? 25.797 -15.414 -4.844 1 74.12 208 ARG A C 1
ATOM 1484 O O . ARG A 1 208 ? 25.328 -16.531 -4.582 1 74.12 208 ARG A O 1
ATOM 1491 N N . PHE A 1 209 ? 24.969 -14.312 -5.223 1 77.25 209 PHE A N 1
ATOM 1492 C CA . PHE A 1 209 ? 23.531 -14.391 -5.035 1 77.25 209 PHE A CA 1
ATOM 1493 C C . PHE A 1 209 ? 22.844 -14.891 -6.301 1 77.25 209 PHE A C 1
ATOM 1495 O O . PHE A 1 209 ? 21.719 -15.391 -6.25 1 77.25 209 PHE A O 1
ATOM 1502 N N . ILE A 1 210 ? 23.5 -14.82 -7.344 1 74.81 210 ILE A N 1
ATOM 1503 C CA . ILE A 1 210 ? 22.891 -15.109 -8.641 1 74.81 210 ILE A CA 1
ATOM 1504 C C . ILE A 1 210 ? 22.453 -16.578 -8.688 1 74.81 210 ILE A C 1
ATOM 1506 O O . ILE A 1 210 ? 21.359 -16.875 -9.148 1 74.81 210 ILE A O 1
ATOM 1510 N N . ASP A 1 211 ? 23.203 -17.391 -8.133 1 77.69 211 ASP A N 1
ATOM 1511 C CA . ASP A 1 211 ? 22.938 -18.828 -8.258 1 77.69 211 ASP A CA 1
ATOM 1512 C C . ASP A 1 211 ? 21.906 -19.281 -7.227 1 77.69 211 ASP A C 1
ATOM 1514 O O . ASP A 1 211 ? 21.25 -20.312 -7.414 1 77.69 211 ASP A O 1
ATOM 1518 N N . ILE A 1 212 ? 21.734 -18.453 -6.262 1 84.62 212 ILE A N 1
ATOM 1519 C CA . ILE A 1 212 ? 20.906 -18.984 -5.188 1 84.62 212 ILE A CA 1
ATOM 1520 C C . ILE A 1 212 ? 19.594 -18.203 -5.105 1 84.62 212 ILE A C 1
ATOM 1522 O O . ILE A 1 212 ? 18.766 -18.469 -4.242 1 84.62 212 ILE A O 1
ATOM 1526 N N . MET A 1 213 ? 19.406 -17.25 -6.055 1 89.88 213 MET A N 1
ATOM 1527 C CA . MET A 1 213 ? 18.203 -16.438 -5.977 1 89.88 213 MET A CA 1
ATOM 1528 C C . MET A 1 213 ? 17.531 -16.328 -7.344 1 89.88 213 MET A C 1
ATOM 1530 O O . MET A 1 213 ? 17 -15.273 -7.695 1 89.88 213 MET A O 1
ATOM 1534 N N . GLY A 1 214 ? 17.625 -17.391 -8.102 1 89.31 214 GLY A N 1
ATOM 1535 C CA . GLY A 1 214 ? 16.938 -17.406 -9.383 1 89.31 214 GLY A CA 1
ATOM 1536 C C . GLY A 1 214 ? 15.43 -17.453 -9.25 1 89.31 214 GLY A C 1
ATOM 1537 O O . GLY A 1 214 ? 14.906 -17.984 -8.266 1 89.31 214 GLY A O 1
ATOM 1538 N N . ALA A 1 215 ? 14.734 -16.891 -10.281 1 92.81 215 ALA A N 1
ATOM 1539 C CA . ALA A 1 215 ? 13.281 -16.844 -10.273 1 92.81 215 ALA A CA 1
ATOM 1540 C C . ALA A 1 215 ? 12.688 -18.25 -10.211 1 92.81 215 ALA A C 1
ATOM 1542 O O . ALA A 1 215 ? 11.609 -18.453 -9.656 1 92.81 215 ALA A O 1
ATOM 1543 N N . ASP A 1 216 ? 13.398 -19.25 -10.734 1 92.25 216 ASP A N 1
ATOM 1544 C CA . ASP A 1 216 ? 12.945 -20.641 -10.758 1 92.25 216 ASP A CA 1
ATOM 1545 C C . ASP A 1 216 ? 12.852 -21.219 -9.344 1 92.25 216 ASP A C 1
ATOM 1547 O O . ASP A 1 216 ? 12.125 -22.172 -9.109 1 92.25 216 ASP A O 1
ATOM 1551 N N . LEU A 1 217 ? 13.594 -20.594 -8.414 1 91.69 217 LEU A N 1
ATOM 1552 C CA . LEU A 1 217 ? 13.57 -21.062 -7.035 1 91.69 217 LEU A CA 1
ATOM 1553 C C . LEU A 1 217 ? 12.383 -20.484 -6.277 1 91.69 217 LEU A C 1
ATOM 1555 O O . LEU A 1 217 ? 11.992 -21 -5.227 1 91.69 217 LEU A O 1
ATOM 1559 N N . VAL A 1 218 ? 11.758 -19.438 -6.789 1 94.19 218 VAL A N 1
ATOM 1560 C CA . VAL A 1 218 ? 10.625 -18.766 -6.176 1 94.19 218 VAL A CA 1
ATOM 1561 C C . VAL A 1 218 ? 9.32 -19.344 -6.723 1 94.19 218 VAL A C 1
ATOM 1563 O O . VAL A 1 218 ? 8.32 -19.438 -6.008 1 94.19 218 VAL A O 1
ATOM 1566 N N . ALA A 1 219 ? 9.336 -19.812 -7.988 1 95.56 219 ALA A N 1
ATOM 1567 C CA . ALA A 1 219 ? 8.148 -20.25 -8.727 1 95.56 219 ALA A CA 1
ATOM 1568 C C . ALA A 1 219 ? 7.41 -21.344 -7.965 1 95.56 219 ALA A C 1
ATOM 1570 O O . ALA A 1 219 ? 6.18 -21.328 -7.891 1 95.56 219 ALA A O 1
ATOM 1571 N N . PRO A 1 220 ? 8.109 -22.297 -7.285 1 95.12 220 PRO A N 1
ATOM 1572 C CA . PRO A 1 220 ? 7.41 -23.375 -6.57 1 95.12 220 PRO A CA 1
ATOM 1573 C C . PRO A 1 220 ? 6.566 -22.844 -5.41 1 95.12 220 PRO A C 1
ATOM 1575 O O . PRO A 1 220 ? 5.539 -23.438 -5.07 1 95.12 220 PRO A O 1
ATOM 1578 N N . VAL A 1 221 ? 6.996 -21.734 -4.77 1 96.56 221 VAL A N 1
ATOM 1579 C CA . VAL A 1 221 ? 6.219 -21.141 -3.691 1 96.56 221 VAL A CA 1
ATOM 1580 C C . VAL A 1 221 ? 4.875 -20.656 -4.23 1 96.56 221 VAL A C 1
ATOM 1582 O O . VAL A 1 221 ? 3.828 -20.906 -3.629 1 96.56 221 VAL A O 1
ATOM 1585 N N . VAL A 1 222 ? 4.879 -20 -5.387 1 97.56 222 VAL A N 1
ATOM 1586 C CA . VAL A 1 222 ? 3.664 -19.5 -6.016 1 97.56 222 VAL A CA 1
ATOM 1587 C C . VAL A 1 222 ? 2.752 -20.672 -6.387 1 97.56 222 VAL A C 1
ATOM 1589 O O . VAL A 1 222 ? 1.547 -20.625 -6.125 1 97.56 222 VAL A O 1
ATOM 1592 N N . THR A 1 223 ? 3.355 -21.719 -6.953 1 96.94 223 THR A N 1
ATOM 1593 C CA . THR A 1 223 ? 2.588 -22.891 -7.348 1 96.94 223 THR A CA 1
ATOM 1594 C C . THR A 1 223 ? 1.958 -23.562 -6.129 1 96.94 223 THR A C 1
ATOM 1596 O O . THR A 1 223 ? 0.81 -24 -6.18 1 96.94 223 THR A O 1
ATOM 1599 N N . ALA A 1 224 ? 2.695 -23.625 -5.016 1 96.19 224 ALA A N 1
ATOM 1600 C CA . ALA A 1 224 ? 2.176 -24.234 -3.797 1 96.19 224 ALA A CA 1
ATOM 1601 C C . ALA A 1 224 ? 0.979 -23.453 -3.258 1 96.19 224 ALA A C 1
ATOM 1603 O O . ALA A 1 224 ? 0.032 -24.031 -2.732 1 96.19 224 ALA A O 1
ATOM 1604 N N . LEU A 1 225 ? 1.009 -22.172 -3.396 1 97.56 225 LEU A N 1
ATOM 1605 C CA . LEU A 1 225 ? -0.084 -21.328 -2.922 1 97.56 225 LEU A CA 1
ATOM 1606 C C . LEU A 1 225 ? -1.32 -21.5 -3.799 1 97.56 225 LEU A C 1
ATOM 1608 O O . LEU A 1 225 ? -2.445 -21.297 -3.336 1 97.56 225 LEU A O 1
ATOM 1612 N N . ALA A 1 226 ? -1.121 -21.828 -5.062 1 97.19 226 ALA A N 1
ATOM 1613 C CA . ALA A 1 226 ? -2.227 -22.047 -5.992 1 97.19 226 ALA A CA 1
ATOM 1614 C C . ALA A 1 226 ? -2.816 -23.438 -5.84 1 97.19 226 ALA A C 1
ATOM 1616 O O . ALA A 1 226 ? -3.939 -23.703 -6.277 1 97.19 226 ALA A O 1
ATOM 1617 N N . ASP A 1 227 ? -2.055 -24.359 -5.211 1 96.19 227 ASP A N 1
ATOM 1618 C CA . ASP A 1 227 ? -2.467 -25.75 -5.059 1 96.19 227 ASP A CA 1
ATOM 1619 C C . ASP A 1 227 ? -3.756 -25.859 -4.25 1 96.19 227 ASP A C 1
ATOM 1621 O O . ASP A 1 227 ? -3.865 -25.266 -3.17 1 96.19 227 ASP A O 1
ATOM 1625 N N . PRO A 1 228 ? -4.75 -26.609 -4.746 1 95.44 228 PRO A N 1
ATOM 1626 C CA . PRO A 1 228 ? -6.027 -26.766 -4.047 1 95.44 228 PRO A CA 1
ATOM 1627 C C . PRO A 1 228 ? -5.859 -27.297 -2.625 1 95.44 228 PRO A C 1
ATOM 1629 O O . PRO A 1 228 ? -6.754 -27.156 -1.792 1 95.44 228 PRO A O 1
ATOM 1632 N N . GLU A 1 229 ? -4.734 -27.859 -2.334 1 93.81 229 GLU A N 1
ATOM 1633 C CA . GLU A 1 229 ? -4.484 -28.406 -1.006 1 93.81 229 GLU A CA 1
ATOM 1634 C C . GLU A 1 229 ? -4.051 -27.312 -0.029 1 93.81 229 GLU A C 1
ATOM 1636 O O . GLU A 1 229 ? -4.035 -27.531 1.185 1 93.81 229 GLU A O 1
ATOM 1641 N N . SER A 1 230 ? -3.695 -26.172 -0.575 1 94.19 230 SER A N 1
ATOM 1642 C CA . SER A 1 230 ? -3.297 -25.078 0.298 1 94.19 230 SER A CA 1
ATOM 1643 C C . SER A 1 230 ? -4.5 -24.484 1.025 1 94.19 230 SER A C 1
ATOM 1645 O O . SER A 1 230 ? -5.57 -24.312 0.436 1 94.19 230 SER A O 1
ATOM 1647 N N . THR A 1 231 ? -4.289 -24.109 2.287 1 94.12 231 THR A N 1
ATOM 1648 C CA . THR A 1 231 ? -5.312 -23.422 3.072 1 94.12 231 THR A CA 1
ATOM 1649 C C . THR A 1 231 ? -4.879 -22 3.4 1 94.12 231 THR A C 1
ATOM 1651 O O . THR A 1 231 ? -5.535 -21.312 4.184 1 94.12 231 THR A O 1
ATOM 1654 N N . THR A 1 232 ? -3.76 -21.641 2.838 1 97.44 232 THR A N 1
ATOM 1655 C CA . THR A 1 232 ? -3.197 -20.328 3.105 1 97.44 232 THR A CA 1
ATOM 1656 C C . THR A 1 232 ? -4.027 -19.234 2.436 1 97.44 232 THR A C 1
ATOM 1658 O O . THR A 1 232 ? -4.316 -19.312 1.24 1 97.44 232 THR A O 1
ATOM 1661 N N . ASN A 1 233 ? -4.477 -18.25 3.182 1 98.31 233 ASN A N 1
ATOM 1662 C CA . ASN A 1 233 ? -5.273 -17.141 2.688 1 98.31 233 ASN A CA 1
ATOM 1663 C C . ASN A 1 233 ? -4.898 -15.828 3.375 1 98.31 233 ASN A C 1
ATOM 1665 O O . ASN A 1 233 ? -4.75 -15.781 4.598 1 98.31 233 ASN A O 1
ATOM 1669 N N . GLY A 1 234 ? -4.684 -14.781 2.562 1 98.38 234 GLY A N 1
ATOM 1670 C CA . GLY A 1 234 ? -4.457 -13.445 3.092 1 98.38 234 GLY A CA 1
ATOM 1671 C C . GLY A 1 234 ? -3.045 -13.234 3.6 1 98.38 234 GLY A C 1
ATOM 1672 O O . GLY A 1 234 ? -2.779 -12.281 4.336 1 98.38 234 GLY A O 1
ATOM 1673 N N . GLN A 1 235 ? -2.146 -14.133 3.24 1 98.06 235 GLN A N 1
ATOM 1674 C CA . GLN A 1 235 ? -0.788 -14.047 3.762 1 98.06 235 GLN A CA 1
ATOM 1675 C C . GLN A 1 235 ? 0.112 -13.242 2.828 1 98.06 235 GLN A C 1
ATOM 1677 O O . GLN A 1 235 ? -0.083 -13.25 1.611 1 98.06 235 GLN A O 1
ATOM 1682 N N . VAL A 1 236 ? 0.978 -12.523 3.408 1 98.81 236 VAL A N 1
ATOM 1683 C CA . VAL A 1 236 ? 2.068 -11.852 2.711 1 98.81 236 VAL A CA 1
ATOM 1684 C C . VAL A 1 236 ? 3.373 -12.609 2.938 1 98.81 236 VAL A C 1
ATOM 1686 O O . VAL A 1 236 ? 3.803 -12.789 4.078 1 98.81 236 VAL A O 1
ATOM 1689 N N . ILE A 1 237 ? 4.004 -13.031 1.853 1 98.81 237 ILE A N 1
ATOM 1690 C CA . ILE A 1 237 ? 5.117 -13.969 1.935 1 98.81 237 ILE A CA 1
ATOM 1691 C C . ILE A 1 237 ? 6.34 -13.383 1.226 1 98.81 237 ILE A C 1
ATOM 1693 O O . ILE A 1 237 ? 6.281 -13.078 0.032 1 98.81 237 ILE A O 1
ATOM 1697 N N . VAL A 1 238 ? 7.402 -13.219 1.929 1 98.5 238 VAL A N 1
ATOM 1698 C CA . VAL A 1 238 ? 8.695 -12.852 1.357 1 98.5 238 VAL A CA 1
ATOM 1699 C C . VAL A 1 238 ? 9.477 -14.117 1.006 1 98.5 238 VAL A C 1
ATOM 1701 O O . VAL A 1 238 ? 9.602 -15.023 1.828 1 98.5 238 VAL A O 1
ATOM 1704 N N . THR A 1 239 ? 10.008 -14.195 -0.25 1 97.12 239 THR A N 1
ATOM 1705 C CA . THR A 1 239 ? 10.695 -15.43 -0.612 1 97.12 239 THR A CA 1
ATOM 1706 C C . THR A 1 239 ? 11.844 -15.141 -1.573 1 97.12 239 THR A C 1
ATOM 1708 O O . THR A 1 239 ? 11.766 -14.219 -2.389 1 97.12 239 THR A O 1
ATOM 1711 N N . ALA A 1 240 ? 12.891 -15.812 -1.451 1 94.56 240 ALA A N 1
ATOM 1712 C CA . ALA A 1 240 ? 14.086 -15.859 -2.297 1 94.56 240 ALA A CA 1
ATOM 1713 C C . ALA A 1 240 ? 14.828 -17.172 -2.131 1 94.56 240 ALA A C 1
ATOM 1715 O O . ALA A 1 240 ? 14.953 -17.688 -1.016 1 94.56 240 ALA A O 1
ATOM 1716 N N . GLY A 1 241 ? 15.352 -17.656 -3.26 1 91.62 241 GLY A N 1
ATOM 1717 C CA . GLY A 1 241 ? 15.984 -18.969 -3.137 1 91.62 241 GLY A CA 1
ATOM 1718 C C . GLY A 1 241 ? 15.102 -19.984 -2.447 1 91.62 241 GLY A C 1
ATOM 1719 O O . GLY A 1 241 ? 13.953 -20.188 -2.84 1 91.62 241 GLY A O 1
ATOM 1720 N N . ASN A 1 242 ? 15.625 -20.609 -1.409 1 92.62 242 ASN A N 1
ATOM 1721 C CA . ASN A 1 242 ? 14.82 -21.578 -0.69 1 92.62 242 ASN A CA 1
ATOM 1722 C C . ASN A 1 242 ? 14.305 -21.031 0.634 1 92.62 242 ASN A C 1
ATOM 1724 O O . ASN A 1 242 ? 13.852 -21.781 1.497 1 92.62 242 ASN A O 1
ATOM 1728 N N . GLY A 1 243 ? 14.453 -19.766 0.796 1 95.94 243 GLY A N 1
ATOM 1729 C CA . GLY A 1 243 ? 14 -19.141 2.027 1 95.94 243 GLY A CA 1
ATOM 1730 C C . GLY A 1 243 ? 12.633 -18.5 1.904 1 95.94 243 GLY A C 1
ATOM 1731 O O . GLY A 1 243 ? 12.281 -17.969 0.85 1 95.94 243 GLY A O 1
ATOM 1732 N N . VAL A 1 244 ? 11.836 -18.516 3.016 1 97.44 244 VAL A N 1
ATOM 1733 C CA . VAL A 1 244 ? 10.539 -17.859 3.07 1 97.44 244 VAL A CA 1
ATOM 1734 C C . VAL A 1 244 ? 10.367 -17.172 4.422 1 97.44 244 VAL A C 1
ATOM 1736 O O . VAL A 1 244 ? 10.875 -17.641 5.438 1 97.44 244 VAL A O 1
ATOM 1739 N N . ARG A 1 245 ? 9.734 -16.047 4.434 1 98.56 245 ARG A N 1
ATOM 1740 C CA . ARG A 1 245 ? 9.312 -15.312 5.621 1 98.56 245 ARG A CA 1
ATOM 1741 C C . ARG A 1 245 ? 7.848 -14.898 5.52 1 98.56 245 ARG A C 1
ATOM 1743 O O . ARG A 1 245 ? 7.379 -14.516 4.441 1 98.56 245 ARG A O 1
ATOM 1750 N N . SER A 1 246 ? 7.133 -15.07 6.621 1 98.31 246 SER A N 1
ATOM 1751 C CA . SER A 1 246 ? 5.855 -14.367 6.711 1 98.31 246 SER A CA 1
ATOM 1752 C C . SER A 1 246 ? 6.062 -12.867 6.934 1 98.31 246 SER A C 1
ATOM 1754 O O . SER A 1 246 ? 7.07 -12.453 7.508 1 98.31 246 SER A O 1
ATOM 1756 N N . ALA A 1 247 ? 5.215 -12.078 6.43 1 98.69 247 ALA A N 1
ATOM 1757 C CA . ALA A 1 247 ? 5.207 -10.648 6.723 1 98.69 247 ALA A CA 1
ATOM 1758 C C . ALA A 1 247 ? 3.83 -10.195 7.191 1 98.69 247 ALA A C 1
ATOM 1760 O O . ALA A 1 247 ? 2.807 -10.648 6.68 1 98.69 247 ALA A O 1
ATOM 1761 N N . ASP A 1 248 ? 3.775 -9.242 8.172 1 97.81 248 ASP A N 1
ATOM 1762 C CA . ASP A 1 248 ? 2.52 -8.773 8.75 1 97.81 248 ASP A CA 1
ATOM 1763 C C . ASP A 1 248 ? 2.586 -7.277 9.055 1 97.81 248 ASP A C 1
ATOM 1765 O O . ASP A 1 248 ? 3.672 -6.719 9.219 1 97.81 248 ASP A O 1
ATOM 1769 N N . ALA A 1 249 ? 1.446 -6.641 9.023 1 98.25 249 ALA A N 1
ATOM 1770 C CA . ALA A 1 249 ? 1.285 -5.328 9.641 1 98.25 249 ALA A CA 1
ATOM 1771 C C . ALA A 1 249 ? 0.965 -5.453 11.125 1 98.25 249 ALA A C 1
ATOM 1773 O O . ALA A 1 249 ? 0.023 -6.148 11.508 1 98.25 249 ALA A O 1
ATOM 1774 N N . VAL A 1 250 ? 1.71 -4.754 11.906 1 97.88 250 VAL A N 1
ATOM 1775 C CA . VAL A 1 250 ? 1.574 -4.891 13.352 1 97.88 250 VAL A CA 1
ATOM 1776 C C . VAL A 1 250 ? 1.345 -3.518 13.977 1 97.88 250 VAL A C 1
ATOM 1778 O O . VAL A 1 250 ? 1.985 -2.537 13.594 1 97.88 250 VAL A O 1
ATOM 1781 N N . GLU A 1 251 ? 0.372 -3.395 14.82 1 98.38 251 GLU A N 1
ATOM 1782 C CA . GLU A 1 251 ? 0.181 -2.211 15.648 1 98.38 251 GLU A CA 1
ATOM 1783 C C . GLU A 1 251 ? 0.748 -2.422 17.047 1 98.38 251 GLU A C 1
ATOM 1785 O O . GLU A 1 251 ? 0.603 -3.502 17.625 1 98.38 251 GLU A O 1
ATOM 1790 N N . GLY A 1 252 ? 1.403 -1.454 17.562 1 98.12 252 GLY A N 1
ATOM 1791 C CA . GLY A 1 252 ? 1.924 -1.52 18.922 1 98.12 252 GLY A CA 1
ATOM 1792 C C . GLY A 1 252 ? 0.853 -1.337 19.984 1 98.12 252 GLY A C 1
ATOM 1793 O O . GLY A 1 252 ? -0.341 -1.431 19.688 1 98.12 252 GLY A O 1
ATOM 1794 N N . SER A 1 253 ? 1.339 -1.15 21.25 1 98.25 253 SER A N 1
ATOM 1795 C CA . SER A 1 253 ? 0.407 -0.945 22.344 1 98.25 253 SER A CA 1
ATOM 1796 C C . SER A 1 253 ? -0.277 0.414 22.25 1 98.25 253 SER A C 1
ATOM 1798 O O . SER A 1 253 ? 0.273 1.352 21.672 1 98.25 253 SER A O 1
ATOM 1800 N N . THR A 1 254 ? -1.495 0.501 22.734 1 97.88 254 THR A N 1
ATOM 1801 C CA . THR A 1 254 ? -2.184 1.785 22.797 1 97.88 254 THR A CA 1
ATOM 1802 C C . THR A 1 254 ? -1.587 2.668 23.875 1 97.88 254 THR A C 1
ATOM 1804 O O . THR A 1 254 ? -1.485 2.252 25.031 1 97.88 254 THR A O 1
ATOM 1807 N N . GLU A 1 255 ? -1.12 3.812 23.5 1 97.31 255 GLU A N 1
ATOM 1808 C CA . GLU A 1 255 ? -0.669 4.84 24.438 1 97.31 255 GLU A CA 1
ATOM 1809 C C . GLU A 1 255 ? -1.611 6.039 24.438 1 97.31 255 GLU A C 1
ATOM 1811 O O . GLU A 1 255 ? -2.217 6.359 23.406 1 97.31 255 GLU A O 1
ATOM 1816 N N . PHE A 1 256 ? -1.768 6.703 25.531 1 95.38 256 PHE A N 1
ATOM 1817 C CA . PHE A 1 256 ? -2.764 7.762 25.656 1 95.38 256 PHE A CA 1
ATOM 1818 C C . PHE A 1 256 ? -2.096 9.117 25.859 1 95.38 256 PHE A C 1
ATOM 1820 O O . PHE A 1 256 ? -1.217 9.258 26.703 1 95.38 256 PHE A O 1
ATOM 1827 N N . LEU A 1 257 ? -2.523 10.016 25.016 1 92.12 257 LEU A N 1
ATOM 1828 C CA . LEU A 1 257 ? -2.045 11.391 25.109 1 92.12 257 LEU A CA 1
ATOM 1829 C C . LEU A 1 257 ? -2.535 12.062 26.375 1 92.12 257 LEU A C 1
ATOM 1831 O O . LEU A 1 257 ? -3.691 11.883 26.781 1 92.12 257 LEU A O 1
ATOM 1835 N N . PRO A 1 258 ? -1.654 12.75 27.094 1 83.12 258 PRO A N 1
ATOM 1836 C CA . PRO A 1 258 ? -2.055 13.445 28.328 1 83.12 258 PRO A CA 1
ATOM 1837 C C . PRO A 1 258 ? -3.08 14.547 28.078 1 83.12 258 PRO A C 1
ATOM 1839 O O . PRO A 1 258 ? -3.865 14.875 28.969 1 83.12 258 PRO A O 1
ATOM 1842 N N . THR A 1 259 ? -2.938 15.211 26.984 1 74.19 259 THR A N 1
ATOM 1843 C CA . THR A 1 259 ? -3.865 16.25 26.547 1 74.19 259 THR A CA 1
ATOM 1844 C C . THR A 1 259 ? -4.172 16.125 25.062 1 74.19 259 THR A C 1
ATOM 1846 O O . THR A 1 259 ? -3.436 15.453 24.328 1 74.19 259 THR A O 1
ATOM 1849 N N . THR A 1 260 ? -5.324 16.672 24.75 1 68.06 260 THR A N 1
ATOM 1850 C CA . THR A 1 260 ? -5.68 16.609 23.328 1 68.06 260 THR A CA 1
ATOM 1851 C C . THR A 1 260 ? -5.758 18.016 22.734 1 68.06 260 THR A C 1
ATOM 1853 O O . THR A 1 260 ? -6.281 18.203 21.641 1 68.06 260 THR A O 1
ATOM 1856 N N . THR A 1 261 ? -5.277 18.984 23.359 1 72.69 261 THR A N 1
ATOM 1857 C CA . THR A 1 261 ? -5.336 20.344 22.844 1 72.69 261 THR A CA 1
ATOM 1858 C C . THR A 1 261 ? -3.969 20.797 22.328 1 72.69 261 THR A C 1
ATOM 1860 O O . THR A 1 261 ? -3.826 21.141 21.156 1 72.69 261 THR A O 1
ATOM 1863 N N . GLU A 1 262 ? -2.973 20.797 23.156 1 77.12 262 GLU A N 1
ATOM 1864 C CA . GLU A 1 262 ? -1.608 21.094 22.734 1 77.12 262 GLU A CA 1
ATOM 1865 C C . GLU A 1 262 ? -0.663 19.938 23.062 1 77.12 262 GLU A C 1
ATOM 1867 O O . GLU A 1 262 ? -0.407 19.656 24.234 1 77.12 262 GLU A O 1
ATOM 1872 N N . LEU A 1 263 ? -0.339 19.281 21.922 1 82.31 263 LEU A N 1
ATOM 1873 C CA . LEU A 1 263 ? 0.515 18.125 22.125 1 82.31 263 LEU A CA 1
ATOM 1874 C C . LEU A 1 263 ? 1.98 18.469 21.891 1 82.31 263 LEU A C 1
ATOM 1876 O O . LEU A 1 263 ? 2.328 19.078 20.875 1 82.31 263 LEU A O 1
ATOM 1880 N N . ASP A 1 264 ? 2.75 18.172 22.859 1 86.44 264 ASP A N 1
ATOM 1881 C CA . ASP A 1 264 ? 4.199 18.297 22.75 1 86.44 264 ASP A CA 1
ATOM 1882 C C . ASP A 1 264 ? 4.773 17.266 21.797 1 86.44 264 ASP A C 1
ATOM 1884 O O . ASP A 1 264 ? 4.574 16.062 21.969 1 86.44 264 ASP A O 1
ATOM 1888 N N . ALA A 1 265 ? 5.512 17.75 20.812 1 91.75 265 ALA A N 1
ATOM 1889 C CA . ALA A 1 265 ? 6.059 16.875 19.781 1 91.75 265 ALA A CA 1
ATOM 1890 C C . ALA A 1 265 ? 6.98 15.82 20.375 1 91.75 265 ALA A C 1
ATOM 1892 O O . ALA A 1 265 ? 6.961 14.664 19.953 1 91.75 265 ALA A O 1
ATOM 1893 N N . LYS A 1 266 ? 7.727 16.188 21.359 1 91.5 266 LYS A N 1
ATOM 1894 C CA . LYS A 1 266 ? 8.656 15.258 21.984 1 91.5 266 LYS A CA 1
ATOM 1895 C C . LYS A 1 266 ? 7.91 14.195 22.797 1 91.5 266 LYS A C 1
ATOM 1897 O O . LYS A 1 266 ? 8.336 13.039 22.859 1 91.5 266 LYS A O 1
ATOM 1902 N N . ALA A 1 267 ? 6.867 14.664 23.375 1 91.69 267 ALA A N 1
ATOM 1903 C CA . ALA A 1 267 ? 6.043 13.719 24.125 1 91.69 267 ALA A CA 1
ATOM 1904 C C . ALA A 1 267 ? 5.41 12.688 23.203 1 91.69 267 ALA A C 1
ATOM 1906 O O . ALA A 1 267 ? 5.324 11.5 23.547 1 91.69 267 ALA A O 1
ATOM 1907 N N . LEU A 1 268 ? 4.93 13.102 22.062 1 94.56 268 LEU A N 1
ATOM 1908 C CA . LEU A 1 268 ? 4.363 12.172 21.094 1 94.56 268 LEU A CA 1
ATOM 1909 C C . LEU A 1 268 ? 5.41 11.164 20.625 1 94.56 268 LEU A C 1
ATOM 1911 O O . LEU A 1 268 ? 5.125 9.961 20.531 1 94.56 268 LEU A O 1
ATOM 1915 N N . ASP A 1 269 ? 6.641 11.656 20.359 1 94.88 269 ASP A N 1
ATOM 1916 C CA . ASP A 1 269 ? 7.727 10.773 19.938 1 94.88 269 ASP A CA 1
ATOM 1917 C C . ASP A 1 269 ? 7.973 9.68 20.969 1 94.88 269 ASP A C 1
ATOM 1919 O O . ASP A 1 269 ? 8.133 8.508 20.625 1 94.88 269 ASP A O 1
ATOM 1923 N N . ALA A 1 270 ? 7.957 10.109 22.219 1 94.88 270 ALA A N 1
ATOM 1924 C CA . ALA A 1 270 ? 8.219 9.164 23.312 1 94.88 270 ALA A CA 1
ATOM 1925 C C . ALA A 1 270 ? 7.102 8.1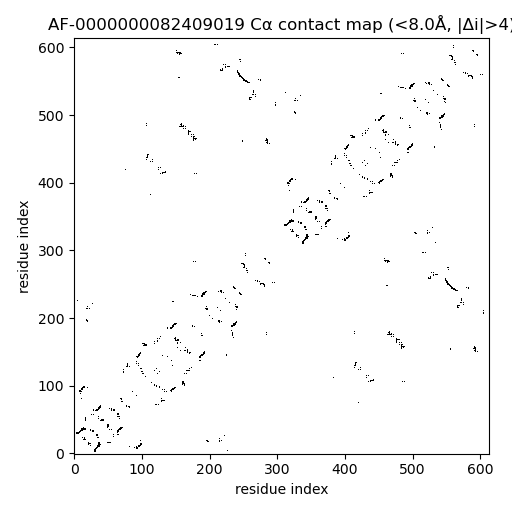33 23.422 1 94.88 270 ALA A C 1
ATOM 1927 O O . ALA A 1 270 ? 7.359 6.953 23.672 1 94.88 270 ALA A O 1
ATOM 1928 N N . LEU A 1 271 ? 5.887 8.562 23.234 1 96.38 271 LEU A N 1
ATOM 1929 C CA . LEU A 1 271 ? 4.746 7.66 23.297 1 96.38 271 LEU A CA 1
ATOM 1930 C C . LEU A 1 271 ? 4.793 6.637 22.172 1 96.38 271 LEU A C 1
ATOM 1932 O O . LEU A 1 271 ? 4.438 5.473 22.359 1 96.38 271 LEU A O 1
ATOM 1936 N N . LEU A 1 272 ? 5.195 7.035 20.984 1 97.06 272 LEU A N 1
ATOM 1937 C CA . LEU A 1 272 ? 5.273 6.137 19.844 1 97.06 272 LEU A CA 1
ATOM 1938 C C . LEU A 1 272 ? 6.352 5.082 20.047 1 97.06 272 LEU A C 1
ATOM 1940 O O . LEU A 1 272 ? 6.184 3.926 19.656 1 97.06 272 LEU A O 1
ATOM 1944 N N . VAL A 1 273 ? 7.457 5.512 20.734 1 96.62 273 VAL A N 1
ATOM 1945 C CA . VAL A 1 273 ? 8.508 4.555 21.078 1 96.62 273 VAL A CA 1
ATOM 1946 C C . VAL A 1 273 ? 7.957 3.521 22.062 1 96.62 273 VAL A C 1
ATOM 1948 O O . VAL A 1 273 ? 8.18 2.32 21.891 1 96.62 273 VAL A O 1
ATOM 1951 N N . THR A 1 274 ? 7.254 3.994 23.078 1 97.62 274 THR A N 1
ATOM 1952 C CA . THR A 1 274 ? 6.652 3.1 24.062 1 97.62 274 THR A CA 1
ATOM 1953 C C . THR A 1 274 ? 5.684 2.131 23.391 1 97.62 274 THR A C 1
ATOM 1955 O O . THR A 1 274 ? 5.676 0.938 23.688 1 97.62 274 THR A O 1
ATOM 1958 N N . SER A 1 275 ? 4.871 2.639 22.516 1 98.19 275 SER A N 1
ATOM 1959 C CA . SER A 1 275 ? 3.91 1.822 21.781 1 98.19 275 SER A CA 1
ATOM 1960 C C . SER A 1 275 ? 4.609 0.697 21.016 1 98.19 275 SER A C 1
ATOM 1962 O O . SER A 1 275 ? 4.176 -0.456 21.078 1 98.19 275 SER A O 1
ATOM 1964 N N . ARG A 1 276 ? 5.629 1.024 20.328 1 96.25 276 ARG A N 1
ATOM 1965 C CA . ARG A 1 276 ? 6.359 0.082 19.484 1 96.25 276 ARG A CA 1
ATOM 1966 C C . ARG A 1 276 ? 6.977 -1.035 20.312 1 96.25 276 ARG A C 1
ATOM 1968 O O . ARG A 1 276 ? 7.055 -2.182 19.859 1 96.25 276 ARG A O 1
ATOM 1975 N N . LEU A 1 277 ? 7.383 -0.714 21.547 1 95.75 277 LEU A N 1
ATOM 1976 C CA . LEU A 1 277 ? 8.055 -1.667 22.438 1 95.75 277 LEU A CA 1
ATOM 1977 C C . LEU A 1 277 ? 7.031 -2.514 23.188 1 95.75 277 LEU A C 1
ATOM 1979 O O . LEU A 1 277 ? 7.398 -3.492 23.844 1 95.75 277 LEU A O 1
ATOM 1983 N N . GLY A 1 278 ? 5.77 -2.102 23.125 1 96.06 278 GLY A N 1
ATOM 1984 C CA . GLY A 1 278 ? 4.723 -2.82 23.844 1 96.06 278 GLY A CA 1
ATOM 1985 C C . GLY A 1 278 ? 4.238 -4.055 23.094 1 96.06 278 GLY A C 1
ATOM 1986 O O . GLY A 1 278 ? 4.879 -4.5 22.141 1 96.06 278 GLY A O 1
ATOM 1987 N N . THR A 1 279 ? 3.146 -4.664 23.547 1 93.94 279 THR A N 1
ATOM 1988 C CA . THR A 1 279 ? 2.596 -5.883 22.969 1 93.94 279 THR A CA 1
ATOM 1989 C C . THR A 1 279 ? 2.084 -5.621 21.547 1 93.94 279 THR A C 1
ATOM 1991 O O . THR A 1 279 ? 1.22 -4.766 21.344 1 93.94 279 THR A O 1
ATOM 1994 N N . PRO A 1 280 ? 2.59 -6.34 20.609 1 94.31 280 PRO A N 1
ATOM 1995 C CA . PRO A 1 280 ? 2.137 -6.156 19.219 1 94.31 280 PRO A CA 1
ATOM 1996 C C . PRO A 1 280 ? 0.771 -6.785 18.953 1 94.31 280 PRO A C 1
ATOM 1998 O O . PRO A 1 280 ? 0.427 -7.801 19.562 1 94.31 280 PRO A O 1
ATOM 2001 N N . HIS A 1 281 ? 0.043 -6.113 18 1 95.5 281 HIS A N 1
ATOM 2002 C CA . HIS A 1 281 ? -1.265 -6.609 17.578 1 95.5 281 HIS A CA 1
ATOM 2003 C C . HIS A 1 281 ? -1.34 -6.77 16.062 1 95.5 281 HIS A C 1
ATOM 2005 O O . HIS A 1 281 ? -0.829 -5.926 15.32 1 95.5 281 HIS A O 1
ATOM 2011 N N . THR A 1 282 ? -1.852 -7.887 15.633 1 95.81 282 THR A N 1
ATOM 2012 C CA . THR A 1 282 ? -2.209 -8.102 14.234 1 95.81 282 THR A CA 1
ATOM 2013 C C . THR A 1 282 ? -3.717 -8.273 14.086 1 95.81 282 THR A C 1
ATOM 2015 O O . THR A 1 282 ? -4.406 -8.641 15.039 1 95.81 282 THR A O 1
ATOM 2018 N N . TYR A 1 283 ? -4.254 -7.879 12.93 1 96.44 283 TYR A N 1
ATOM 2019 C CA . TYR A 1 283 ? -5.695 -7.945 12.719 1 96.44 283 TYR A CA 1
ATOM 2020 C C . TYR A 1 283 ? -6.02 -8.547 11.359 1 96.44 283 TYR A C 1
ATOM 2022 O O . TYR A 1 283 ? -5.305 -8.312 10.383 1 96.44 283 TYR A O 1
ATOM 2030 N N . PRO A 1 284 ? -7.105 -9.297 11.297 1 93.62 284 PRO A N 1
ATOM 2031 C CA . PRO A 1 284 ? -7.52 -9.852 10 1 93.62 284 PRO A CA 1
ATOM 2032 C C . PRO A 1 284 ? -8.094 -8.797 9.062 1 93.62 284 PRO A C 1
ATOM 2034 O O . PRO A 1 284 ? -8.172 -9.008 7.855 1 93.62 284 PRO A O 1
ATOM 2037 N N . SER A 1 285 ? -8.562 -7.656 9.656 1 95.19 285 SER A N 1
ATOM 2038 C CA . SER A 1 285 ? -9.133 -6.566 8.875 1 95.19 285 SER A CA 1
ATOM 2039 C C . SER A 1 285 ? -9.055 -5.242 9.625 1 95.19 285 SER A C 1
ATOM 2041 O O . SER A 1 285 ? -8.852 -5.227 10.844 1 95.19 285 SER A O 1
ATOM 2043 N N . ALA A 1 286 ? -9.219 -4.195 8.875 1 96.5 286 ALA A N 1
ATOM 2044 C CA . ALA A 1 286 ? -9.242 -2.863 9.484 1 96.5 286 ALA A CA 1
ATOM 2045 C C . ALA A 1 286 ? -10.406 -2.727 10.461 1 96.5 286 ALA A C 1
ATOM 2047 O O . ALA A 1 286 ? -10.297 -2.039 11.477 1 96.5 286 ALA A O 1
ATOM 2048 N N . GLN A 1 287 ? -11.5 -3.346 10.172 1 92.75 287 GLN A N 1
ATOM 2049 C CA . GLN A 1 287 ? -12.664 -3.277 11.039 1 92.75 287 GLN A CA 1
ATOM 2050 C C . GLN A 1 287 ? -12.367 -3.875 12.406 1 92.75 287 GLN A C 1
ATOM 2052 O O . GLN A 1 287 ? -12.773 -3.324 13.438 1 92.75 287 GLN A O 1
ATOM 2057 N N . GLU A 1 288 ? -11.695 -5 12.398 1 93.62 288 GLU A N 1
ATOM 2058 C CA . GLU A 1 288 ? -11.344 -5.629 13.664 1 93.62 288 GLU A CA 1
ATOM 2059 C C . GLU A 1 288 ? -10.312 -4.801 14.43 1 93.62 288 GLU A C 1
ATOM 2061 O O . GLU A 1 288 ? -10.352 -4.734 15.656 1 93.62 288 GLU A O 1
ATOM 2066 N N . ALA A 1 289 ? -9.391 -4.211 13.664 1 95.75 289 ALA A N 1
ATOM 2067 C CA . ALA A 1 289 ? -8.43 -3.307 14.289 1 95.75 289 ALA A CA 1
ATOM 2068 C C . ALA A 1 289 ? -9.141 -2.131 14.953 1 95.75 289 ALA A C 1
ATOM 2070 O O . ALA A 1 289 ? -8.812 -1.762 16.078 1 95.75 289 ALA A O 1
ATOM 2071 N N . PHE A 1 290 ? -10.133 -1.576 14.305 1 94 290 PHE A N 1
ATOM 2072 C CA . PHE A 1 290 ? -10.906 -0.462 14.828 1 94 290 PHE A CA 1
ATOM 2073 C C . PHE A 1 290 ? -11.633 -0.867 16.109 1 94 290 PHE A C 1
ATOM 2075 O O . PHE A 1 290 ? -11.609 -0.136 17.109 1 94 290 PHE A O 1
ATOM 2082 N N . ALA A 1 291 ? -12.289 -2.012 16.047 1 92.06 291 ALA A N 1
ATOM 2083 C CA . ALA A 1 291 ? -13.062 -2.477 17.188 1 92.06 291 ALA A CA 1
ATOM 2084 C C . ALA A 1 291 ? -12.172 -2.643 18.422 1 92.06 291 ALA A C 1
ATOM 2086 O O . ALA A 1 291 ? -12.555 -2.271 19.531 1 92.06 291 ALA A O 1
ATOM 2087 N N . ASP A 1 292 ? -11.047 -3.219 18.203 1 94 292 ASP A N 1
ATOM 2088 C CA . ASP A 1 292 ? -10.094 -3.422 19.297 1 94 292 ASP A CA 1
ATOM 2089 C C . ASP A 1 292 ? -9.633 -2.086 19.875 1 94 292 ASP A C 1
ATOM 2091 O O . ASP A 1 292 ? -9.648 -1.892 21.094 1 94 292 ASP A O 1
ATOM 2095 N N . PHE A 1 293 ? -9.258 -1.134 19.016 1 94.38 293 PHE A N 1
ATOM 2096 C CA . PHE A 1 293 ? -8.773 0.178 19.422 1 94.38 293 PHE A CA 1
ATOM 2097 C C . PHE A 1 293 ? -9.859 0.96 20.156 1 94.38 293 PHE A C 1
ATOM 2099 O O . PHE A 1 293 ? -9.609 1.565 21.203 1 94.38 293 PHE A O 1
ATOM 2106 N N . ALA A 1 294 ? -11.047 0.917 19.578 1 91.69 294 ALA A N 1
ATOM 2107 C CA . ALA A 1 294 ? -12.188 1.623 20.156 1 91.69 294 ALA A CA 1
ATOM 2108 C C . ALA A 1 294 ? -12.5 1.104 21.562 1 91.69 294 ALA A C 1
ATOM 2110 O O . ALA A 1 294 ? -12.844 1.881 22.453 1 91.69 294 ALA A O 1
ATOM 2111 N N . SER A 1 295 ? -12.445 -0.197 21.703 1 91.69 295 SER A N 1
ATOM 2112 C CA . SER A 1 295 ? -12.695 -0.793 23.016 1 91.69 295 SER A CA 1
ATOM 2113 C C . SER A 1 295 ? -11.695 -0.289 24.047 1 91.69 295 SER A C 1
ATOM 2115 O O . SER A 1 295 ? -12.07 0.004 25.188 1 91.69 295 SER A O 1
ATOM 2117 N N . GLU A 1 296 ? -10.445 -0.141 23.672 1 93.25 296 GLU A N 1
ATOM 2118 C CA . GLU A 1 296 ? -9.422 0.352 24.578 1 93.25 296 GLU A CA 1
ATOM 2119 C C . GLU A 1 296 ? -9.641 1.824 24.922 1 93.25 296 GLU A C 1
ATOM 2121 O O . GLU A 1 296 ? -9.414 2.25 26.047 1 93.25 296 GLU A O 1
ATOM 2126 N N . LEU A 1 297 ? -10.039 2.596 23.922 1 91.94 297 LEU A N 1
ATOM 2127 C CA . LEU A 1 297 ? -10.336 4.008 24.141 1 91.94 297 LEU A CA 1
ATOM 2128 C C . LEU A 1 297 ? -11.469 4.176 25.141 1 91.94 297 LEU A C 1
ATOM 2130 O O . LEU A 1 297 ? -11.391 5.02 26.031 1 91.94 297 LEU A O 1
ATOM 2134 N N . LEU A 1 298 ? -12.484 3.361 24.938 1 89.38 298 LEU A N 1
ATOM 2135 C CA . LEU A 1 298 ? -13.656 3.432 25.812 1 89.38 298 LEU A CA 1
ATOM 2136 C C . LEU A 1 298 ? -13.289 3.041 27.234 1 89.38 298 LEU A C 1
ATOM 2138 O O . LEU A 1 298 ? -13.742 3.674 28.203 1 89.38 298 LEU A O 1
ATOM 2142 N N . ASP A 1 299 ? -12.539 1.98 27.344 1 91.19 299 ASP A N 1
ATOM 2143 C CA . ASP A 1 299 ? -12.109 1.531 28.656 1 91.19 299 ASP A CA 1
ATOM 2144 C C . ASP A 1 299 ? -11.305 2.617 29.375 1 91.19 299 ASP A C 1
ATOM 2146 O O . ASP A 1 299 ? -11.508 2.865 30.562 1 91.19 299 ASP A O 1
ATOM 2150 N N . HIS A 1 300 ? -10.422 3.246 28.703 1 91.75 300 HIS A N 1
ATOM 2151 C CA . HIS A 1 300 ? -9.602 4.309 29.281 1 91.75 300 HIS A CA 1
ATOM 2152 C C . HIS A 1 300 ? -10.461 5.508 29.672 1 91.75 300 HIS A C 1
ATOM 2154 O O . HIS A 1 300 ? -10.227 6.117 30.719 1 91.75 300 HIS A O 1
ATOM 2160 N N . HIS A 1 301 ? -11.359 5.871 28.828 1 87.06 301 HIS A N 1
ATOM 2161 C CA . HIS A 1 301 ? -12.25 6.988 29.094 1 87.06 301 HIS A CA 1
ATOM 2162 C C . HIS A 1 301 ? -13.07 6.746 30.359 1 87.06 301 HIS A C 1
ATOM 2164 O O . HIS A 1 301 ? -13.25 7.656 31.172 1 87.06 301 HIS A O 1
ATOM 2170 N N . ASN A 1 302 ? -13.539 5.496 30.453 1 87.62 302 ASN A N 1
ATOM 2171 C CA . ASN A 1 302 ? -14.359 5.137 31.594 1 87.62 302 ASN A CA 1
ATOM 2172 C C . ASN A 1 302 ? -13.547 5.121 32.906 1 87.62 302 ASN A C 1
ATOM 2174 O O . ASN A 1 302 ? -14.062 5.449 33.969 1 87.62 302 ASN A O 1
ATOM 2178 N N . GLN A 1 303 ? -12.383 4.742 32.812 1 85.75 303 GLN A N 1
ATOM 2179 C CA . GLN A 1 303 ? -11.516 4.723 33.969 1 85.75 303 GLN A CA 1
ATOM 2180 C C . GLN A 1 303 ? -11.203 6.137 34.469 1 85.75 303 GLN A C 1
ATOM 2182 O O . GLN A 1 303 ? -11.141 6.395 35.656 1 85.75 303 GLN A O 1
ATOM 2187 N N . LYS A 1 304 ? -11.055 7.074 33.594 1 78.88 304 LYS A N 1
ATOM 2188 C CA . LYS A 1 304 ? -10.766 8.461 33.969 1 78.88 304 LYS A CA 1
ATOM 2189 C C . LYS A 1 304 ? -11.992 9.141 34.562 1 78.88 304 LYS A C 1
ATOM 2191 O O . LYS A 1 304 ? -11.867 9.992 35.438 1 78.88 304 LYS A O 1
ATOM 2196 N N . ALA A 1 305 ? -13.141 8.758 34.062 1 74.12 305 ALA A N 1
ATOM 2197 C CA . ALA A 1 305 ? -14.383 9.328 34.594 1 74.12 305 ALA A CA 1
ATOM 2198 C C . ALA A 1 305 ? -14.641 8.844 36.031 1 74.12 305 ALA A C 1
ATOM 2200 O O . ALA A 1 305 ? -15.25 9.555 36.844 1 74.12 305 ALA A O 1
ATOM 2201 N N . ARG A 1 306 ? -14.078 7.641 36.406 1 74.06 306 ARG A N 1
ATOM 2202 C CA . ARG A 1 306 ? -14.281 7.078 37.719 1 74.06 306 ARG A CA 1
ATOM 2203 C C . ARG A 1 306 ? -13.219 7.59 38.688 1 74.06 306 ARG A C 1
ATOM 2205 O O . ARG A 1 306 ? -13.43 7.59 39.906 1 74.06 306 ARG A O 1
ATOM 2212 N N . ALA A 1 307 ? -12.141 7.957 38.281 1 69 307 ALA A N 1
ATOM 2213 C CA . ALA A 1 307 ? -11.086 8.438 39.156 1 69 307 ALA A CA 1
ATOM 2214 C C . ALA A 1 307 ? -11.273 9.906 39.5 1 69 307 ALA A C 1
ATOM 2216 O O . ALA A 1 307 ? -10.922 10.352 40.594 1 69 307 ALA A O 1
ATOM 2217 N N . MET B 1 1 ? 5.305 35.156 26.062 1 34.75 1 MET B N 1
ATOM 2218 C CA . MET B 1 1 ? 4.711 33.875 25.703 1 34.75 1 MET B CA 1
ATOM 2219 C C . MET B 1 1 ? 5.508 33.188 24.594 1 34.75 1 MET B C 1
ATOM 2221 O O . MET B 1 1 ? 5.734 33.781 23.531 1 34.75 1 MET B O 1
ATOM 2225 N N . THR B 1 2 ? 6.477 32.438 24.906 1 43 2 THR B N 1
ATOM 2226 C CA . THR B 1 2 ? 7.5 31.922 24.016 1 43 2 THR B CA 1
ATOM 2227 C C . THR B 1 2 ? 6.867 31.391 22.719 1 43 2 THR B C 1
ATOM 2229 O O . THR B 1 2 ? 5.879 30.656 22.781 1 43 2 THR B O 1
ATOM 2232 N N . ALA B 1 3 ? 7.023 32.156 21.609 1 57.47 3 ALA B N 1
ATOM 2233 C CA . ALA B 1 3 ? 6.395 31.953 20.312 1 57.47 3 ALA B CA 1
ATOM 2234 C C . ALA B 1 3 ? 6.465 30.5 19.875 1 57.47 3 ALA B C 1
ATOM 2236 O O . ALA B 1 3 ? 7.512 29.859 20.016 1 57.47 3 ALA B O 1
ATOM 2237 N N . SER B 1 4 ? 5.289 29.844 19.719 1 79.56 4 SER B N 1
ATOM 2238 C CA . SER B 1 4 ? 5.172 28.469 19.25 1 79.56 4 SER B CA 1
ATOM 2239 C C . SER B 1 4 ? 6.066 28.219 18.031 1 79.56 4 SER B C 1
ATOM 2241 O O . SER B 1 4 ? 6.305 29.109 17.234 1 79.56 4 SER B O 1
ATOM 2243 N N . SER B 1 5 ? 6.957 27.219 18.078 1 87.88 5 SER B N 1
ATOM 2244 C CA . SER B 1 5 ? 7.785 26.797 16.953 1 87.88 5 SER B CA 1
ATOM 2245 C C . SER B 1 5 ? 6.969 26.734 15.656 1 87.88 5 SER B C 1
ATOM 2247 O O . SER B 1 5 ? 7.535 26.688 14.562 1 87.88 5 SER B O 1
ATOM 2249 N N . LEU B 1 6 ? 5.605 26.906 15.773 1 94.81 6 LEU B N 1
ATOM 2250 C CA . LEU B 1 6 ? 4.695 26.797 14.633 1 94.81 6 LEU B CA 1
ATOM 2251 C C . LEU B 1 6 ? 4.363 28.172 14.07 1 94.81 6 LEU B C 1
ATOM 2253 O O . LEU B 1 6 ? 3.912 28.297 12.93 1 94.81 6 LEU B O 1
ATOM 2257 N N . SER B 1 7 ? 4.602 29.172 14.922 1 92.81 7 SER B N 1
ATOM 2258 C CA . SER B 1 7 ? 4.207 30.531 14.523 1 92.81 7 SER B CA 1
ATOM 2259 C C . SER B 1 7 ? 4.965 30.984 13.281 1 92.81 7 SER B C 1
ATOM 2261 O O . SER B 1 7 ? 6.18 30.797 13.188 1 92.81 7 SER B O 1
ATOM 2263 N N . GLY B 1 8 ? 4.223 31.484 12.305 1 94.38 8 GLY B N 1
ATOM 2264 C CA . GLY B 1 8 ? 4.82 32.031 11.094 1 94.38 8 GLY B CA 1
ATOM 2265 C C . GLY B 1 8 ? 5.07 30.984 10.023 1 94.38 8 GLY B C 1
ATOM 2266 O O . GLY B 1 8 ? 5.496 31.312 8.914 1 94.38 8 GLY B O 1
ATOM 2267 N N . ARG B 1 9 ? 4.832 29.766 10.352 1 98.06 9 ARG B N 1
ATOM 2268 C CA . ARG B 1 9 ? 4.996 28.703 9.375 1 98.06 9 ARG B CA 1
ATOM 2269 C C . ARG B 1 9 ? 3.818 28.656 8.406 1 98.06 9 ARG B C 1
ATOM 2271 O O . ARG B 1 9 ? 2.76 29.219 8.68 1 98.06 9 ARG B O 1
ATOM 2278 N N . VAL B 1 10 ? 4.055 28.062 7.23 1 98.88 10 VAL B N 1
ATOM 2279 C CA . VAL B 1 10 ? 3.037 27.969 6.191 1 98.88 10 VAL B CA 1
ATOM 2280 C C . VAL B 1 10 ? 2.762 26.5 5.863 1 98.88 10 VAL B C 1
ATOM 2282 O O . VAL B 1 10 ? 3.693 25.719 5.699 1 98.88 10 VAL B O 1
ATOM 2285 N N . ALA B 1 11 ? 1.461 26.141 5.789 1 98.94 11 ALA B N 1
ATOM 2286 C CA . ALA B 1 11 ? 1.058 24.766 5.512 1 98.94 11 ALA B CA 1
ATOM 2287 C C . ALA B 1 11 ? 0.051 24.703 4.367 1 98.94 11 ALA B C 1
ATOM 2289 O O . ALA B 1 11 ? -0.753 25.625 4.191 1 98.94 11 ALA B O 1
ATOM 2290 N N . VAL B 1 12 ? 0.141 23.688 3.586 1 98.88 12 VAL B N 1
ATOM 2291 C CA . VAL B 1 12 ? -0.95 23.281 2.705 1 98.88 12 VAL B CA 1
ATOM 2292 C C . VAL B 1 12 ? -1.675 22.078 3.297 1 98.88 12 VAL B C 1
ATOM 2294 O O . VAL B 1 12 ? -1.04 21.156 3.824 1 98.88 12 VAL B O 1
ATOM 2297 N N . VAL B 1 13 ? -2.979 22.062 3.326 1 98.94 13 VAL B N 1
ATOM 2298 C CA . VAL B 1 13 ? -3.812 20.938 3.721 1 98.94 13 VAL B CA 1
ATOM 2299 C C . VAL B 1 13 ? -4.777 20.578 2.592 1 98.94 13 VAL B C 1
ATOM 2301 O O . VAL B 1 13 ? -5.754 21.297 2.354 1 98.94 13 VAL B O 1
ATOM 2304 N N . THR B 1 14 ? -4.523 19.5 1.889 1 98.88 14 THR B N 1
ATOM 2305 C CA . THR B 1 14 ? -5.492 19.062 0.89 1 98.88 14 THR B CA 1
ATOM 2306 C C . THR B 1 14 ? -6.672 18.359 1.553 1 98.88 14 THR B C 1
ATOM 2308 O O . THR B 1 14 ? -6.523 17.75 2.615 1 98.88 14 THR B O 1
ATOM 2311 N N . GLY B 1 15 ? -7.789 18.422 0.875 1 98.06 15 GLY B N 1
ATOM 2312 C CA . GLY B 1 15 ? -8.984 17.922 1.545 1 98.06 15 GLY B CA 1
ATOM 2313 C C . GLY B 1 15 ? -9.297 18.672 2.826 1 98.06 15 GLY B C 1
ATOM 2314 O O . GLY B 1 15 ? -9.859 18.094 3.764 1 98.06 15 GLY B O 1
ATOM 2315 N N . GLY B 1 16 ? -8.922 19.875 2.904 1 98.25 16 GLY B N 1
ATOM 2316 C CA . GLY B 1 16 ? -8.992 20.656 4.129 1 98.25 16 GLY B CA 1
ATOM 2317 C C . GLY B 1 16 ? -10.375 21.234 4.387 1 98.25 16 GLY B C 1
ATOM 2318 O O . GLY B 1 16 ? -10.602 21.875 5.41 1 98.25 16 GLY B O 1
ATOM 2319 N N . GLY B 1 17 ? -11.312 20.984 3.477 1 97.25 17 GLY B N 1
ATOM 2320 C CA . GLY B 1 17 ? -12.633 21.594 3.586 1 97.25 17 GLY B CA 1
ATOM 2321 C C . GLY B 1 17 ? -13.602 20.781 4.422 1 97.25 17 GLY B C 1
ATOM 2322 O O . GLY B 1 17 ? -14.664 21.281 4.805 1 97.25 17 GLY B O 1
ATOM 2323 N N . LYS B 1 18 ? -13.297 19.516 4.734 1 93.88 18 LYS B N 1
ATOM 2324 C CA . LYS B 1 18 ? -14.211 18.656 5.473 1 93.88 18 LYS B CA 1
ATOM 2325 C C . LYS B 1 18 ? -13.445 17.672 6.344 1 93.88 18 LYS B C 1
ATOM 2327 O O . LYS B 1 18 ? -12.234 17.5 6.188 1 93.88 18 LYS B O 1
ATOM 2332 N N . GLY B 1 19 ? -14.141 17.203 7.309 1 93.5 19 GLY B N 1
ATOM 2333 C CA . GLY B 1 19 ? -13.648 16.047 8.062 1 93.5 19 GLY B CA 1
ATOM 2334 C C . GLY B 1 19 ? -12.336 16.328 8.773 1 93.5 19 GLY B C 1
ATOM 2335 O O . GLY B 1 19 ? -12.172 17.359 9.414 1 93.5 19 GLY B O 1
ATOM 2336 N N . LEU B 1 20 ? -11.445 15.336 8.68 1 95.12 20 LEU B N 1
ATOM 2337 C CA . LEU B 1 20 ? -10.156 15.414 9.367 1 95.12 20 LEU B CA 1
ATOM 2338 C C . LEU B 1 20 ? -9.32 16.562 8.812 1 95.12 20 LEU B C 1
ATOM 2340 O O . LEU B 1 20 ? -8.648 17.266 9.57 1 95.12 20 LEU B O 1
ATOM 2344 N N . GLY B 1 21 ? -9.375 16.75 7.441 1 97.62 21 GLY B N 1
ATOM 2345 C CA . GLY B 1 21 ? -8.633 17.859 6.848 1 97.62 21 GLY B CA 1
ATOM 2346 C C . GLY B 1 21 ? -9.023 19.219 7.41 1 97.62 21 GLY B C 1
ATOM 2347 O O . GLY B 1 21 ? -8.164 20.047 7.688 1 97.62 21 GLY B O 1
ATOM 2348 N N . ARG B 1 22 ? -10.297 19.375 7.578 1 98 22 ARG B N 1
ATOM 2349 C CA . ARG B 1 22 ? -10.797 20.609 8.188 1 98 22 ARG B CA 1
ATOM 2350 C C . ARG B 1 22 ? -10.273 20.766 9.609 1 98 22 ARG B C 1
ATOM 2352 O O . ARG B 1 22 ? -9.812 21.844 9.992 1 98 22 ARG B O 1
ATOM 2359 N N . ALA B 1 23 ? -10.391 19.688 10.422 1 96.62 23 ALA B N 1
ATOM 2360 C CA . ALA B 1 23 ? -9.938 19.734 11.812 1 96.62 23 ALA B CA 1
ATOM 2361 C C . ALA B 1 23 ? -8.453 20.078 11.898 1 96.62 23 ALA B C 1
ATOM 2363 O O . ALA B 1 23 ? -8.039 20.844 12.766 1 96.62 23 ALA B O 1
ATOM 2364 N N . VAL B 1 24 ? -7.684 19.516 10.992 1 97.69 24 VAL B N 1
ATOM 2365 C CA . VAL B 1 24 ? -6.246 19.766 10.977 1 97.69 24 VAL B CA 1
ATOM 2366 C C . VAL B 1 24 ? -5.969 21.219 10.586 1 97.69 24 VAL B C 1
ATOM 2368 O O . VAL B 1 24 ? -5.148 21.891 11.211 1 97.69 24 VAL B O 1
ATOM 2371 N N . ALA B 1 25 ? -6.645 21.734 9.547 1 98.81 25 ALA B N 1
ATOM 2372 C CA . ALA B 1 25 ? -6.465 23.109 9.102 1 98.81 25 ALA B CA 1
ATOM 2373 C C . ALA B 1 25 ? -6.777 24.094 10.234 1 98.81 25 ALA B C 1
ATOM 2375 O O . ALA B 1 25 ? -6.008 25.016 10.492 1 98.81 25 ALA B O 1
ATOM 2376 N N . LEU B 1 26 ? -7.867 23.859 10.906 1 98.38 26 LEU B N 1
ATOM 2377 C CA . LEU B 1 26 ? -8.281 24.719 12.016 1 98.38 26 LEU B CA 1
ATOM 2378 C C . LEU B 1 26 ? -7.262 24.672 13.148 1 98.38 26 LEU B C 1
ATOM 2380 O O . LEU B 1 26 ? -6.906 25.703 13.711 1 98.38 26 LEU B O 1
ATOM 2384 N N . HIS B 1 27 ? -6.797 23.484 13.484 1 97.12 27 HIS B N 1
ATOM 2385 C CA . HIS B 1 27 ? -5.859 23.328 14.594 1 97.12 27 HIS B CA 1
ATOM 2386 C C . HIS B 1 27 ? -4.523 24 14.273 1 97.12 27 HIS B C 1
ATOM 2388 O O . HIS B 1 27 ? -3.965 24.703 15.109 1 97.12 27 HIS B O 1
ATOM 2394 N N . LEU B 1 28 ? -3.977 23.797 13.062 1 97.75 28 LEU B N 1
ATOM 2395 C CA . LEU B 1 28 ? -2.74 24.453 12.641 1 97.75 28 LEU B CA 1
ATOM 2396 C C . LEU B 1 28 ? -2.863 25.969 12.742 1 97.75 28 LEU B C 1
ATOM 2398 O O . LEU B 1 28 ? -1.975 26.625 13.281 1 97.75 28 LEU B O 1
ATOM 2402 N N . ALA B 1 29 ? -3.959 26.484 12.266 1 98.12 29 ALA B N 1
ATOM 2403 C CA . ALA B 1 29 ? -4.176 27.938 12.273 1 98.12 29 ALA B CA 1
ATOM 2404 C C . ALA B 1 29 ? -4.23 28.469 13.703 1 98.12 29 ALA B C 1
ATOM 2406 O O . ALA B 1 29 ? -3.709 29.547 13.992 1 98.12 29 ALA B O 1
ATOM 2407 N N . SER B 1 30 ? -4.859 27.703 14.562 1 96.62 30 SER B N 1
ATOM 2408 C CA . SER B 1 30 ? -4.98 28.125 15.961 1 96.62 30 SER B CA 1
ATOM 2409 C C . SER B 1 30 ? -3.617 28.188 16.641 1 96.62 30 SER B C 1
ATOM 2411 O O . SER B 1 30 ? -3.469 28.828 17.672 1 96.62 30 SER B O 1
ATOM 2413 N N . ARG B 1 31 ? -2.646 27.547 16.016 1 95.19 31 ARG B N 1
ATOM 2414 C CA . ARG B 1 31 ? -1.296 27.531 16.578 1 95.19 31 ARG B CA 1
ATOM 2415 C C . ARG B 1 31 ? -0.4 28.531 15.859 1 95.19 31 ARG B C 1
ATOM 2417 O O . ARG B 1 31 ? 0.822 28.516 16.016 1 95.19 31 ARG B O 1
ATOM 2424 N N . GLY B 1 32 ? -0.97 29.328 14.984 1 96.62 32 GLY B N 1
ATOM 2425 C CA . GLY B 1 32 ? -0.242 30.438 14.375 1 96.62 32 GLY B CA 1
ATOM 2426 C C . GLY B 1 32 ? 0.274 30.109 12.984 1 96.62 32 GLY B C 1
ATOM 2427 O O . GLY B 1 32 ? 1.008 30.891 12.383 1 96.62 32 GLY B O 1
ATOM 2428 N N . VAL B 1 33 ? -0.052 28.969 12.445 1 98.25 33 VAL B N 1
ATOM 2429 C CA . VAL B 1 33 ? 0.358 28.562 11.102 1 98.25 33 VAL B CA 1
ATOM 2430 C C . VAL B 1 33 ? -0.557 29.219 10.062 1 98.25 33 VAL B C 1
ATOM 2432 O O . VAL B 1 33 ? -1.772 29.281 10.258 1 98.25 33 VAL B O 1
ATOM 2435 N N . THR B 1 34 ? 0.011 29.781 9.023 1 98.81 34 THR B N 1
ATOM 2436 C CA . THR B 1 34 ? -0.781 30.188 7.871 1 98.81 34 THR B CA 1
ATOM 2437 C C . THR B 1 34 ? -1.13 28.984 7 1 98.81 34 THR B C 1
ATOM 2439 O O . THR B 1 34 ? -0.242 28.25 6.562 1 98.81 34 THR B O 1
ATOM 2442 N N . VAL B 1 35 ? -2.434 28.797 6.73 1 98.88 35 VAL B N 1
ATOM 2443 C CA . VAL B 1 35 ? -2.846 27.547 6.102 1 98.88 35 VAL B CA 1
ATOM 2444 C C . VAL B 1 35 ? -3.449 27.828 4.73 1 98.88 35 VAL B C 1
ATOM 2446 O O . VAL B 1 35 ? -4.328 28.672 4.594 1 98.88 35 VAL B O 1
ATOM 2449 N N . ILE B 1 36 ? -2.914 27.219 3.676 1 98.94 36 ILE B N 1
ATOM 2450 C CA . ILE B 1 36 ? -3.633 27.078 2.414 1 98.94 36 ILE B CA 1
ATOM 2451 C C . ILE B 1 36 ? -4.59 25.891 2.492 1 98.94 36 ILE B C 1
ATOM 2453 O O . ILE B 1 36 ? -4.16 24.734 2.475 1 98.94 36 ILE B O 1
ATOM 2457 N N . VAL B 1 37 ? -5.867 26.156 2.586 1 98.88 37 VAL B N 1
ATOM 2458 C CA . VAL B 1 37 ? -6.898 25.125 2.67 1 98.88 37 VAL B CA 1
ATOM 2459 C C . VAL B 1 37 ? -7.344 24.734 1.267 1 98.88 37 VAL B C 1
ATOM 2461 O O . VAL B 1 37 ? -8.055 25.484 0.592 1 98.88 37 VAL B O 1
ATOM 2464 N N . ASN B 1 38 ? -6.965 23.562 0.851 1 98.81 38 ASN B N 1
ATOM 2465 C CA . ASN B 1 38 ? -7.316 23.078 -0.479 1 98.81 38 ASN B CA 1
ATOM 2466 C C . ASN B 1 38 ? -8.508 22.125 -0.431 1 98.81 38 ASN B C 1
ATOM 2468 O O . ASN B 1 38 ? -8.539 21.203 0.379 1 98.81 38 ASN B O 1
ATOM 2472 N N . ASN B 1 39 ? -9.477 22.344 -1.209 1 98.06 39 ASN B N 1
ATOM 2473 C CA . ASN B 1 39 ? -10.633 21.469 -1.442 1 98.06 39 ASN B CA 1
ATOM 2474 C C . ASN B 1 39 ? -11.336 21.812 -2.752 1 98.06 39 ASN B C 1
ATOM 2476 O O . ASN B 1 39 ? -11.711 22.969 -2.973 1 98.06 39 ASN B O 1
ATOM 2480 N N . ARG B 1 40 ? -11.562 20.797 -3.535 1 95.31 40 ARG B N 1
ATOM 2481 C CA . ARG B 1 40 ? -12.266 21.062 -4.785 1 95.31 40 ARG B CA 1
ATOM 2482 C C . ARG B 1 40 ? -13.703 21.5 -4.52 1 95.31 40 ARG B C 1
ATOM 2484 O O . ARG B 1 40 ? -14.297 21.109 -3.512 1 95.31 40 ARG B O 1
ATOM 2491 N N . ASN B 1 41 ? -14.203 22.297 -5.426 1 91.62 41 ASN B N 1
ATOM 2492 C CA . ASN B 1 41 ? -15.594 22.734 -5.316 1 91.62 41 ASN B CA 1
ATOM 2493 C C . ASN B 1 41 ? -16.547 21.766 -5.996 1 91.62 41 ASN B C 1
ATOM 2495 O O . ASN B 1 41 ? -16.781 21.844 -7.203 1 91.62 41 ASN B O 1
ATOM 2499 N N . ARG B 1 42 ? -17.016 20.828 -5.27 1 83.25 42 ARG B N 1
ATOM 2500 C CA . ARG B 1 42 ? -18.062 19.984 -5.84 1 83.25 42 ARG B CA 1
ATOM 2501 C C . ARG B 1 42 ? -19.438 20.594 -5.637 1 83.25 42 ARG B C 1
ATOM 2503 O O . ARG B 1 42 ? -20.328 20.438 -6.48 1 83.25 42 ARG B O 1
ATOM 2510 N N . THR B 1 43 ? -19.594 21.266 -4.48 1 84.81 43 THR B N 1
ATOM 2511 C CA . THR B 1 43 ? -20.844 21.953 -4.133 1 84.81 43 THR B CA 1
ATOM 2512 C C . THR B 1 43 ? -20.547 23.375 -3.619 1 84.81 43 THR B C 1
ATOM 2514 O O . THR B 1 43 ? -19.609 23.578 -2.852 1 84.81 43 THR B O 1
ATOM 2517 N N . LEU B 1 44 ? -21.312 24.266 -4.109 1 90.62 44 LEU B N 1
ATOM 2518 C CA . LEU B 1 44 ? -21.172 25.656 -3.693 1 90.62 44 LEU B CA 1
ATOM 2519 C C . LEU B 1 44 ? -22.438 26.156 -2.994 1 90.62 44 LEU B C 1
ATOM 2521 O O . LEU B 1 44 ? -23.531 25.703 -3.318 1 90.62 44 LEU B O 1
ATOM 2525 N N . ASP B 1 45 ? -22.234 26.922 -2 1 89.69 45 ASP B N 1
ATOM 2526 C CA . ASP B 1 45 ? -23.391 27.5 -1.336 1 89.69 45 ASP B CA 1
ATOM 2527 C C . ASP B 1 45 ? -23.969 28.672 -2.143 1 89.69 45 ASP B C 1
ATOM 2529 O O . ASP B 1 45 ? -23.547 28.906 -3.279 1 89.69 45 ASP B O 1
ATOM 2533 N N . GLY B 1 46 ? -25.062 29.219 -1.609 1 89.94 46 GLY B N 1
ATOM 2534 C CA . GLY B 1 46 ? -25.766 30.281 -2.309 1 89.94 46 GLY B CA 1
ATOM 2535 C C . GLY B 1 46 ? -24.875 31.453 -2.672 1 89.94 46 GLY B C 1
ATOM 2536 O O . GLY B 1 46 ? -25.172 32.188 -3.623 1 89.94 46 GLY B O 1
ATOM 2537 N N . SER B 1 47 ? -23.781 31.641 -1.979 1 92 47 SER B N 1
ATOM 2538 C CA . SER B 1 47 ? -22.875 32.781 -2.205 1 92 47 SER B CA 1
ATOM 2539 C C . SER B 1 47 ? -21.672 32.344 -3.041 1 92 47 SER B C 1
ATOM 2541 O O . SER B 1 47 ? -20.703 33.125 -3.164 1 92 47 SER B O 1
ATOM 2543 N N . GLY B 1 48 ? -21.672 31.109 -3.52 1 91.69 48 GLY B N 1
ATOM 2544 C CA . GLY B 1 48 ? -20.578 30.625 -4.359 1 91.69 48 GLY B CA 1
ATOM 2545 C C . GLY B 1 48 ? -19.375 30.172 -3.564 1 91.69 48 GLY B C 1
ATOM 2546 O O . GLY B 1 48 ? -18.266 30.078 -4.109 1 91.69 48 GLY B O 1
ATOM 2547 N N . ARG B 1 49 ? -19.531 29.953 -2.346 1 93.12 49 ARG B N 1
ATOM 2548 C CA . ARG B 1 49 ? -18.438 29.547 -1.464 1 93.12 49 ARG B CA 1
ATOM 2549 C C . ARG B 1 49 ? -18.453 28.031 -1.242 1 93.12 49 ARG B C 1
ATOM 2551 O O . ARG B 1 49 ? -19.516 27.422 -1.091 1 93.12 49 ARG B O 1
ATOM 2558 N N . GLY B 1 50 ? -17.297 27.484 -1.336 1 96.31 50 GLY B N 1
ATOM 2559 C CA . GLY B 1 50 ? -17.156 26.047 -1.14 1 96.31 50 GLY B CA 1
ATOM 2560 C C . GLY B 1 50 ? -16.594 25.688 0.225 1 96.31 50 GLY B C 1
ATOM 2561 O O . GLY B 1 50 ? -16.453 26.547 1.089 1 96.31 50 GLY B O 1
ATOM 2562 N N . PRO B 1 51 ? -16.391 24.406 0.411 1 96.88 51 PRO B N 1
ATOM 2563 C CA . PRO B 1 51 ? -15.938 23.938 1.722 1 96.88 51 PRO B CA 1
ATOM 2564 C C . PRO B 1 51 ? -14.641 24.594 2.17 1 96.88 51 PRO B C 1
ATOM 2566 O O . PRO B 1 51 ? -14.5 24.953 3.342 1 96.88 51 PRO B O 1
ATOM 2569 N N . ALA B 1 52 ? -13.664 24.797 1.27 1 98.31 52 ALA B N 1
ATOM 2570 C CA . ALA B 1 52 ? -12.406 25.438 1.628 1 98.31 52 ALA B CA 1
ATOM 2571 C C . ALA B 1 52 ? -12.633 26.875 2.08 1 98.31 52 ALA B C 1
ATOM 2573 O O . ALA B 1 52 ? -12.008 27.344 3.035 1 98.31 52 ALA B O 1
ATOM 2574 N N . ASP B 1 53 ? -13.516 27.594 1.435 1 98.38 53 ASP B N 1
ATOM 2575 C CA . ASP B 1 53 ? -13.836 28.969 1.79 1 98.38 53 ASP B CA 1
ATOM 2576 C C . ASP B 1 53 ? -14.414 29.047 3.201 1 98.38 53 ASP B C 1
ATOM 2578 O O . ASP B 1 53 ? -14.086 29.969 3.963 1 98.38 53 ASP B O 1
ATOM 2582 N N . GLN B 1 54 ? -15.305 28.141 3.465 1 97.69 54 GLN B N 1
ATOM 2583 C CA . GLN B 1 54 ? -15.961 28.141 4.766 1 97.69 54 GLN B CA 1
ATOM 2584 C C . GLN B 1 54 ? -14.953 27.938 5.891 1 97.69 54 GLN B C 1
ATOM 2586 O O . GLN B 1 54 ? -15.039 28.578 6.938 1 97.69 54 GLN B O 1
ATOM 2591 N N . VAL B 1 55 ? -14.016 27 5.664 1 98.56 55 VAL B N 1
ATOM 2592 C CA . VAL B 1 55 ? -12.984 26.75 6.664 1 98.56 55 VAL B CA 1
ATOM 2593 C C . VAL B 1 55 ? -12.094 27.984 6.816 1 98.56 55 VAL B C 1
ATOM 2595 O O . VAL B 1 55 ? -11.734 28.359 7.934 1 98.56 55 VAL B O 1
ATOM 2598 N N . VAL B 1 56 ? -11.742 28.672 5.734 1 98.69 56 VAL B N 1
ATOM 2599 C CA . VAL B 1 56 ? -10.93 29.875 5.766 1 98.69 56 VAL B CA 1
ATOM 2600 C C . VAL B 1 56 ? -11.656 30.969 6.555 1 98.69 56 VAL B C 1
ATOM 2602 O O . VAL B 1 56 ? -11.055 31.656 7.379 1 98.69 56 VAL B O 1
ATOM 2605 N N . ASP B 1 57 ? -12.969 31.094 6.297 1 98.31 57 ASP B N 1
ATOM 2606 C CA . ASP B 1 57 ? -13.75 32.062 7.035 1 98.31 57 ASP B CA 1
ATOM 2607 C C . ASP B 1 57 ? -13.672 31.828 8.539 1 98.31 57 ASP B C 1
ATOM 2609 O O . ASP B 1 57 ? -13.5 32.75 9.328 1 98.31 57 ASP B O 1
ATOM 2613 N N . GLU B 1 58 ? -13.836 30.562 8.875 1 98.5 58 GLU B N 1
ATOM 2614 C CA . GLU B 1 58 ? -13.781 30.188 10.289 1 98.5 58 GLU B CA 1
ATOM 2615 C C . GLU B 1 58 ? -12.414 30.516 10.891 1 98.5 58 GLU B C 1
ATOM 2617 O O . GLU B 1 58 ? -12.328 31 12.016 1 98.5 58 GLU B O 1
ATOM 2622 N N . ILE B 1 59 ? -11.336 30.234 10.172 1 98.81 59 ILE B N 1
ATOM 2623 C CA . ILE B 1 59 ? -9.977 30.5 10.625 1 98.81 59 ILE B CA 1
ATOM 2624 C C . ILE B 1 59 ? -9.781 32 10.805 1 98.81 59 ILE B C 1
ATOM 2626 O O . ILE B 1 59 ? -9.258 32.469 11.828 1 98.81 59 ILE B O 1
ATOM 2630 N N . LEU B 1 60 ? -10.227 32.812 9.844 1 98.69 60 LEU B N 1
ATOM 2631 C CA . LEU B 1 60 ? -10.086 34.281 9.898 1 98.69 60 LEU B CA 1
ATOM 2632 C C . LEU B 1 60 ? -10.875 34.844 11.062 1 98.69 60 LEU B C 1
ATOM 2634 O O . LEU B 1 60 ? -10.391 35.75 11.766 1 98.69 60 LEU B O 1
ATOM 2638 N N . GLU B 1 61 ? -12.07 34.344 11.234 1 98.56 61 GLU B N 1
ATOM 2639 C CA . GLU B 1 61 ? -12.922 34.812 12.328 1 98.56 61 GLU B CA 1
ATOM 2640 C C . GLU B 1 61 ? -12.273 34.531 13.68 1 98.56 61 GLU B C 1
ATOM 2642 O O . GLU B 1 61 ? -12.469 35.312 14.625 1 98.56 61 GLU B O 1
ATOM 2647 N N . ALA B 1 62 ? -11.5 33.5 13.773 1 98.25 62 ALA B N 1
ATOM 2648 C CA . ALA B 1 62 ? -10.828 33.125 15.016 1 98.25 62 ALA B CA 1
ATOM 2649 C C . ALA B 1 62 ? -9.5 33.875 15.164 1 98.25 62 ALA B C 1
ATOM 2651 O O . ALA B 1 62 ? -8.773 33.656 16.141 1 98.25 62 ALA B O 1
ATOM 2652 N N . GLY B 1 63 ? -9.148 34.656 14.211 1 98 63 GLY B N 1
ATOM 2653 C CA . GLY B 1 63 ? -7.949 35.469 14.281 1 98 63 GLY B CA 1
ATOM 2654 C C . GLY B 1 63 ? -6.75 34.844 13.609 1 98 63 GLY B C 1
ATOM 2655 O O . GLY B 1 63 ? -5.633 35.344 13.703 1 98 63 GLY B O 1
ATOM 2656 N N . GLY B 1 64 ? -6.98 33.656 12.953 1 98.12 64 GLY B N 1
ATOM 2657 C CA . GLY B 1 64 ? -5.902 33 12.25 1 98.12 64 GLY B CA 1
ATOM 2658 C C . GLY B 1 64 ? -5.711 33.5 10.828 1 98.12 64 GLY B C 1
ATOM 2659 O O . GLY B 1 64 ? -6.312 34.469 10.422 1 98.12 64 GLY B O 1
ATOM 2660 N N . HIS B 1 65 ? -4.805 32.844 10.094 1 98.31 65 HIS B N 1
ATOM 2661 C CA . HIS B 1 65 ? -4.488 33.219 8.711 1 98.31 65 HIS B CA 1
ATOM 2662 C C . HIS B 1 65 ? -4.641 32 7.789 1 98.31 65 HIS B C 1
ATOM 2664 O O . HIS B 1 65 ? -4.07 30.938 8.047 1 98.31 65 HIS B O 1
ATOM 2670 N N . ALA B 1 66 ? -5.395 32.188 6.766 1 98.75 66 ALA B N 1
ATOM 2671 C CA . ALA B 1 66 ? -5.605 31.094 5.809 1 98.75 66 ALA B CA 1
ATOM 2672 C C . ALA B 1 66 ? -6.102 31.641 4.469 1 98.75 66 ALA B C 1
ATOM 2674 O O . ALA B 1 66 ? -6.633 32.75 4.402 1 98.75 66 ALA B O 1
ATOM 2675 N N . VAL B 1 67 ? -5.867 30.969 3.406 1 98.56 67 VAL B N 1
ATOM 2676 C CA . VAL B 1 67 ? -6.422 31.234 2.082 1 98.56 67 VAL B CA 1
ATOM 2677 C C . VAL B 1 67 ? -7 29.953 1.492 1 98.56 67 VAL B C 1
ATOM 2679 O O . VAL B 1 67 ? -6.551 28.859 1.819 1 98.56 67 VAL B O 1
ATOM 2682 N N . ALA B 1 68 ? -8.008 30.094 0.673 1 98.31 68 ALA B N 1
ATOM 2683 C CA . ALA B 1 68 ? -8.656 28.953 0.036 1 98.31 68 ALA B CA 1
ATOM 2684 C C . ALA B 1 68 ? -8.008 28.625 -1.309 1 98.31 68 ALA B C 1
ATOM 2686 O O . ALA B 1 68 ? -7.59 29.531 -2.035 1 98.31 68 ALA B O 1
ATOM 2687 N N . ASN B 1 69 ? -7.832 27.438 -1.584 1 98.19 69 ASN B N 1
ATOM 2688 C CA . ASN B 1 69 ? -7.445 26.906 -2.885 1 98.19 69 ASN B CA 1
ATOM 2689 C C . ASN B 1 69 ? -8.438 25.844 -3.379 1 98.19 69 ASN B C 1
ATOM 2691 O O . ASN B 1 69 ? -8.805 24.938 -2.635 1 98.19 69 ASN B O 1
ATOM 2695 N N . HIS B 1 70 ? -8.867 25.922 -4.645 1 97.75 70 HIS B N 1
ATOM 2696 C CA . HIS B 1 70 ? -9.984 25.094 -5.094 1 97.75 70 HIS B CA 1
ATOM 2697 C C . HIS B 1 70 ? -9.539 24.094 -6.148 1 97.75 70 HIS B C 1
ATOM 2699 O O . HIS B 1 70 ? -10.367 23.453 -6.793 1 97.75 70 HIS B O 1
ATOM 2705 N N . ASP B 1 71 ? -8.258 23.953 -6.328 1 97.56 71 ASP B N 1
ATOM 2706 C CA . ASP B 1 71 ? -7.738 23.031 -7.336 1 97.56 71 ASP B CA 1
ATOM 2707 C C . ASP B 1 71 ? -8.094 21.594 -7.004 1 97.56 71 ASP B C 1
ATOM 2709 O O . ASP B 1 71 ? -8.164 21.219 -5.832 1 97.56 71 ASP B O 1
ATOM 2713 N N . ASP B 1 72 ? -8.359 20.812 -8.031 1 97.75 72 ASP B N 1
ATOM 2714 C CA . ASP B 1 72 ? -8.633 19.391 -7.926 1 97.75 72 ASP B CA 1
ATOM 2715 C C . ASP B 1 72 ? -7.34 18.578 -7.832 1 97.75 72 ASP B C 1
ATOM 2717 O O . ASP B 1 72 ? -6.453 18.719 -8.68 1 97.75 72 ASP B O 1
ATOM 2721 N N . VAL B 1 73 ? -7.27 17.734 -6.844 1 97.88 73 VAL B N 1
ATOM 2722 C CA . VAL B 1 73 ? -6.027 17 -6.625 1 97.88 73 VAL B CA 1
ATOM 2723 C C . VAL B 1 73 ? -5.789 16.031 -7.781 1 97.88 73 VAL B C 1
ATOM 2725 O O . VAL B 1 73 ? -4.688 15.492 -7.938 1 97.88 73 VAL B O 1
ATOM 2728 N N . THR B 1 74 ? -6.77 15.742 -8.633 1 96.94 74 THR B N 1
ATOM 2729 C CA . THR B 1 74 ? -6.602 14.844 -9.773 1 96.94 74 THR B CA 1
ATOM 2730 C C . THR B 1 74 ? -5.98 15.586 -10.953 1 96.94 74 THR B C 1
ATOM 2732 O O . THR B 1 74 ? -5.637 14.977 -11.969 1 96.94 74 THR B O 1
ATOM 2735 N N . ASP B 1 75 ? -5.883 16.953 -10.828 1 97.88 75 ASP B N 1
ATOM 2736 C CA . ASP B 1 75 ? -5.176 17.75 -11.828 1 97.88 75 ASP B CA 1
ATOM 2737 C C . ASP B 1 75 ? -3.684 17.422 -11.836 1 97.88 75 ASP B C 1
ATOM 2739 O O . ASP B 1 75 ? -3.016 17.547 -10.805 1 97.88 75 ASP B O 1
ATOM 2743 N N . PRO B 1 76 ? -3.107 17.062 -13.047 1 97.44 76 PRO B N 1
ATOM 2744 C CA . PRO B 1 76 ? -1.687 16.703 -13.102 1 97.44 76 PRO B CA 1
ATOM 2745 C C . PRO B 1 76 ? -0.776 17.844 -12.672 1 97.44 76 PRO B C 1
ATOM 2747 O O . PRO B 1 76 ? 0.393 17.625 -12.344 1 97.44 76 PRO B O 1
ATOM 2750 N N . GLU B 1 77 ? -1.279 19.062 -12.57 1 97.94 77 GLU B N 1
ATOM 2751 C CA . GLU B 1 77 ? -0.468 20.219 -12.211 1 97.94 77 GLU B CA 1
ATOM 2752 C C . GLU B 1 77 ? -0.748 20.656 -10.773 1 97.94 77 GLU B C 1
ATOM 2754 O O . GLU B 1 77 ? -0.257 21.703 -10.328 1 97.94 77 GLU B O 1
ATOM 2759 N N . VAL B 1 78 ? -1.502 19.906 -10.039 1 97.5 78 VAL B N 1
ATOM 2760 C CA . VAL B 1 78 ? -2.008 20.344 -8.742 1 97.5 78 VAL B CA 1
ATOM 2761 C C . VAL B 1 78 ? -0.839 20.641 -7.809 1 97.5 78 VAL B C 1
ATOM 2763 O O . VAL B 1 78 ? -0.875 21.625 -7.059 1 97.5 78 VAL B O 1
ATOM 2766 N N . GLY B 1 79 ? 0.214 19.781 -7.805 1 98 79 GLY B N 1
ATOM 2767 C CA . GLY B 1 79 ? 1.37 20 -6.953 1 98 79 GLY B CA 1
ATOM 2768 C C . GLY B 1 79 ? 2.031 21.344 -7.195 1 98 79 GLY B C 1
ATOM 2769 O O . GLY B 1 79 ? 2.258 22.109 -6.254 1 98 79 GLY B O 1
ATOM 2770 N N . ARG B 1 80 ? 2.232 21.641 -8.43 1 97.94 80 ARG B N 1
ATOM 2771 C CA . ARG B 1 80 ? 2.861 22.906 -8.805 1 97.94 80 ARG B CA 1
ATOM 2772 C C . ARG B 1 80 ? 1.97 24.094 -8.438 1 97.94 80 ARG B C 1
ATOM 2774 O O . ARG B 1 80 ? 2.451 25.094 -7.914 1 97.94 80 ARG B O 1
ATOM 2781 N N . LYS B 1 81 ? 0.747 23.969 -8.688 1 98 81 LYS B N 1
ATOM 2782 C CA . LYS B 1 81 ? -0.195 25.062 -8.43 1 98 81 LYS B CA 1
ATOM 2783 C C . LYS B 1 81 ? -0.249 25.391 -6.938 1 98 81 LYS B C 1
ATOM 2785 O O . LYS B 1 81 ? -0.212 26.562 -6.555 1 98 81 LYS B O 1
ATOM 2790 N N . LEU B 1 82 ? -0.303 24.344 -6.117 1 98.19 82 LEU B N 1
ATOM 2791 C CA . LEU B 1 82 ? -0.407 24.531 -4.676 1 98.19 82 LEU B CA 1
ATOM 2792 C C . LEU B 1 82 ? 0.881 25.125 -4.117 1 98.19 82 LEU B C 1
ATOM 2794 O O . LEU B 1 82 ? 0.841 26.047 -3.295 1 98.19 82 LEU B O 1
ATOM 2798 N N . VAL B 1 83 ? 2.018 24.609 -4.523 1 98.31 83 VAL B N 1
ATOM 2799 C CA . VAL B 1 83 ? 3.309 25.078 -4.031 1 98.31 83 VAL B CA 1
ATOM 2800 C C . VAL B 1 83 ? 3.559 26.5 -4.512 1 98.31 83 VAL B C 1
ATOM 2802 O O . VAL B 1 83 ? 4.039 27.344 -3.75 1 98.31 83 VAL B O 1
ATOM 2805 N N . ASP B 1 84 ? 3.197 26.766 -5.773 1 97.69 84 ASP B N 1
ATOM 2806 C CA . ASP B 1 84 ? 3.338 28.109 -6.301 1 97.69 84 ASP B CA 1
ATOM 2807 C C . ASP B 1 84 ? 2.477 29.094 -5.516 1 97.69 84 ASP B C 1
ATOM 2809 O O . ASP B 1 84 ? 2.893 30.234 -5.266 1 97.69 84 ASP B O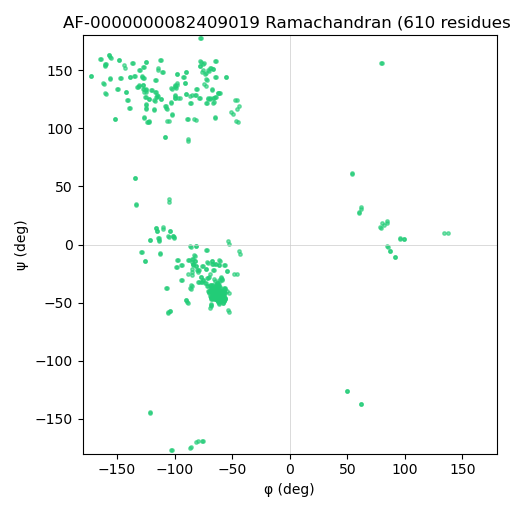 1
ATOM 2813 N N . ASP B 1 85 ? 1.32 28.688 -5.207 1 97.06 85 ASP B N 1
ATOM 2814 C CA . ASP B 1 85 ? 0.431 29.516 -4.402 1 97.06 85 ASP B CA 1
ATOM 2815 C C . ASP B 1 85 ? 1.075 29.875 -3.064 1 97.06 85 ASP B C 1
ATOM 2817 O O . ASP B 1 85 ? 1.073 31.031 -2.66 1 97.06 85 ASP B O 1
ATOM 2821 N N . ALA B 1 86 ? 1.673 28.922 -2.387 1 98.19 86 ALA B N 1
ATOM 2822 C CA . ALA B 1 86 ? 2.342 29.125 -1.105 1 98.19 86 ALA B CA 1
ATOM 2823 C C . ALA B 1 86 ? 3.537 30.062 -1.255 1 98.19 86 ALA B C 1
ATOM 2825 O O . ALA B 1 86 ? 3.693 31 -0.479 1 98.19 86 ALA B O 1
ATOM 2826 N N . LEU B 1 87 ? 4.359 29.844 -2.273 1 98.38 87 LEU B N 1
ATOM 2827 C CA . LEU B 1 87 ? 5.59 30.609 -2.453 1 98.38 87 LEU B CA 1
ATOM 2828 C C . LEU B 1 87 ? 5.285 32.031 -2.873 1 98.38 87 LEU B C 1
ATOM 2830 O O . LEU B 1 87 ? 5.934 32.969 -2.408 1 98.38 87 LEU B O 1
ATOM 2834 N N . THR B 1 88 ? 4.312 32.188 -3.736 1 98.25 88 THR B N 1
ATOM 2835 C CA . THR B 1 88 ? 3.957 33.531 -4.223 1 98.25 88 THR B CA 1
ATOM 2836 C C . THR B 1 88 ? 3.348 34.375 -3.105 1 98.25 88 THR B C 1
ATOM 2838 O O . THR B 1 88 ? 3.678 35.562 -2.955 1 98.25 88 THR B O 1
ATOM 2841 N N . ARG B 1 89 ? 2.533 33.812 -2.287 1 97.69 89 ARG B N 1
ATOM 2842 C CA . ARG B 1 89 ? 1.788 34.562 -1.275 1 97.69 89 ARG B CA 1
ATOM 2843 C C . ARG B 1 89 ? 2.613 34.719 -0.005 1 97.69 89 ARG B C 1
ATOM 2845 O O . ARG B 1 89 ? 2.521 35.75 0.667 1 97.69 89 ARG B O 1
ATOM 2852 N N . PHE B 1 90 ? 3.35 33.688 0.325 1 98.31 90 PHE B N 1
ATOM 2853 C CA . PHE B 1 90 ? 3.896 33.688 1.677 1 98.31 90 PHE B CA 1
ATOM 2854 C C . PHE B 1 90 ? 5.406 33.5 1.65 1 98.31 90 PHE B C 1
ATOM 2856 O O . PHE B 1 90 ? 6.074 33.625 2.68 1 98.31 90 PHE B O 1
ATOM 2863 N N . GLY B 1 91 ? 6.023 33.062 0.485 1 98.31 91 GLY B N 1
ATOM 2864 C CA . GLY B 1 91 ? 7.461 32.969 0.305 1 98.31 91 GLY B CA 1
ATOM 2865 C C . GLY B 1 91 ? 8.047 31.672 0.827 1 98.31 91 GLY B C 1
ATOM 2866 O O . GLY B 1 91 ? 9.258 31.453 0.762 1 98.31 91 GLY B O 1
ATOM 2867 N N . ARG B 1 92 ? 7.203 30.797 1.404 1 98.12 92 ARG B N 1
ATOM 2868 C CA . ARG B 1 92 ? 7.699 29.547 1.981 1 98.12 92 ARG B CA 1
ATOM 2869 C C . ARG B 1 92 ? 6.594 28.5 2.039 1 98.12 92 ARG B C 1
ATOM 2871 O O . ARG B 1 92 ? 5.414 28.828 1.907 1 98.12 92 ARG B O 1
ATOM 2878 N N . LEU B 1 93 ? 6.949 27.297 2.162 1 98.88 93 LEU B N 1
ATOM 2879 C CA . LEU B 1 93 ? 6.109 26.156 2.498 1 98.88 93 LEU B CA 1
ATOM 2880 C C . LEU B 1 93 ? 6.824 25.219 3.471 1 98.88 93 LEU B C 1
ATOM 2882 O O . LEU B 1 93 ? 7.824 24.594 3.115 1 98.88 93 LEU B O 1
ATOM 2886 N N . ASP B 1 94 ? 6.25 25.062 4.66 1 98.88 94 ASP B N 1
ATOM 2887 C CA . ASP B 1 94 ? 6.922 24.328 5.723 1 98.88 94 ASP B CA 1
ATOM 2888 C C . ASP B 1 94 ? 6.254 22.969 5.953 1 98.88 94 ASP B C 1
ATOM 2890 O O . ASP B 1 94 ? 6.926 21.984 6.27 1 98.88 94 ASP B O 1
ATOM 2894 N N . PHE B 1 95 ? 4.914 22.953 5.832 1 98.94 95 PHE B N 1
ATOM 2895 C CA . PHE B 1 95 ? 4.148 21.75 6.145 1 98.94 95 PHE B CA 1
ATOM 2896 C C . PHE B 1 95 ? 3.236 21.375 4.984 1 98.94 95 PHE B C 1
ATOM 2898 O O . PHE B 1 95 ? 2.662 22.234 4.328 1 98.94 95 PHE B O 1
ATOM 2905 N N . CYS B 1 96 ? 3.162 20.125 4.66 1 98.94 96 CYS B N 1
ATOM 2906 C CA . CYS B 1 96 ? 2.252 19.562 3.668 1 98.94 96 CYS B CA 1
ATOM 2907 C C . CYS B 1 96 ? 1.441 18.422 4.254 1 98.94 96 CYS B C 1
ATOM 2909 O O . CYS B 1 96 ? 1.991 17.359 4.559 1 98.94 96 CYS B O 1
ATOM 2911 N N . ILE B 1 97 ? 0.176 18.609 4.469 1 98.94 97 ILE B N 1
ATOM 2912 C CA . ILE B 1 97 ? -0.739 17.578 4.945 1 98.94 97 ILE B CA 1
ATOM 2913 C C . ILE B 1 97 ? -1.647 17.125 3.801 1 98.94 97 ILE B C 1
ATOM 2915 O O . ILE B 1 97 ? -2.412 17.922 3.258 1 98.94 97 ILE B O 1
ATOM 2919 N N . THR B 1 98 ? -1.564 15.883 3.41 1 98.88 98 THR B N 1
ATOM 2920 C CA . THR B 1 98 ? -2.414 15.359 2.348 1 98.88 98 THR B CA 1
ATOM 2921 C C . THR B 1 98 ? -3.553 14.523 2.93 1 98.88 98 THR B C 1
ATOM 2923 O O . THR B 1 98 ? -3.324 13.43 3.453 1 98.88 98 THR B O 1
ATOM 2926 N N . SER B 1 99 ? -4.797 15.047 2.789 1 98.31 99 SER B N 1
ATOM 2927 C CA . SER B 1 99 ? -5.949 14.383 3.398 1 98.31 99 SER B CA 1
ATOM 2928 C C . SER B 1 99 ? -7.07 14.18 2.385 1 98.31 99 SER B C 1
ATOM 2930 O O . SER B 1 99 ? -8.086 13.555 2.691 1 98.31 99 SER B O 1
ATOM 2932 N N . ALA B 1 100 ? -6.934 14.734 1.142 1 98.06 100 ALA B N 1
ATOM 2933 C CA . ALA B 1 100 ? -7.945 14.547 0.106 1 98.06 100 ALA B CA 1
ATOM 2934 C C . ALA B 1 100 ? -8.055 13.07 -0.292 1 98.06 100 ALA B C 1
ATOM 2936 O O . ALA B 1 100 ? -7.047 12.438 -0.612 1 98.06 100 ALA B O 1
ATOM 2937 N N . ALA B 1 101 ? -9.25 12.523 -0.255 1 97.31 101 ALA B N 1
ATOM 2938 C CA . ALA B 1 101 ? -9.453 11.133 -0.637 1 97.31 101 ALA B CA 1
ATOM 2939 C C . ALA B 1 101 ? -10.93 10.836 -0.879 1 97.31 101 ALA B C 1
ATOM 2941 O O . ALA B 1 101 ? -11.805 11.602 -0.449 1 97.31 101 ALA B O 1
ATOM 2942 N N . VAL B 1 102 ? -11.18 9.812 -1.589 1 96.75 102 VAL B N 1
ATOM 2943 C CA . VAL B 1 102 ? -12.523 9.281 -1.797 1 96.75 102 VAL B CA 1
ATOM 2944 C C . VAL B 1 102 ? -12.555 7.801 -1.431 1 96.75 102 VAL B C 1
ATOM 2946 O O . VAL B 1 102 ? -11.539 7.109 -1.512 1 96.75 102 VAL B O 1
ATOM 2949 N N . SER B 1 103 ? -13.688 7.258 -1.022 1 96.31 103 SER B N 1
ATOM 2950 C CA . SER B 1 103 ? -13.789 5.879 -0.553 1 96.31 103 SER B CA 1
ATOM 2951 C C . SER B 1 103 ? -14.078 4.922 -1.706 1 96.31 103 SER B C 1
ATOM 2953 O O . SER B 1 103 ? -13.43 3.881 -1.832 1 96.31 103 SER B O 1
ATOM 2955 N N . GLY B 1 104 ? -15.141 5.266 -2.582 1 96.94 104 GLY B N 1
ATOM 2956 C CA . GLY B 1 104 ? -15.531 4.406 -3.689 1 96.94 104 GLY B CA 1
ATOM 2957 C C . GLY B 1 104 ? -15.836 2.984 -3.26 1 96.94 104 GLY B C 1
ATOM 2958 O O . GLY B 1 104 ? -15.195 2.039 -3.727 1 96.94 104 GLY B O 1
ATOM 2959 N N . PRO B 1 105 ? -16.797 2.785 -2.412 1 97.94 105 PRO B N 1
ATOM 2960 C CA . PRO B 1 105 ? -17.062 1.457 -1.853 1 97.94 105 PRO B CA 1
ATOM 2961 C C . PRO B 1 105 ? -17.516 0.452 -2.908 1 97.94 105 PRO B C 1
ATOM 2963 O O . PRO B 1 105 ? -18.625 0.565 -3.434 1 97.94 105 PRO B O 1
ATOM 2966 N N . GLN B 1 106 ? -16.734 -0.499 -3.258 1 98.31 106 GLN B N 1
ATOM 2967 C CA . GLN B 1 106 ? -17.016 -1.666 -4.086 1 98.31 106 GLN B CA 1
ATOM 2968 C C . GLN B 1 106 ? -16.141 -2.854 -3.68 1 98.31 106 GLN B C 1
ATOM 2970 O O . GLN B 1 106 ? -14.961 -2.689 -3.381 1 98.31 106 GLN B O 1
ATOM 2975 N N . MET B 1 107 ? -16.812 -4.016 -3.57 1 98.31 107 MET B N 1
ATOM 2976 C CA . MET B 1 107 ? -16.016 -5.238 -3.449 1 98.31 107 MET B CA 1
ATOM 2977 C C . MET B 1 107 ? -15.211 -5.492 -4.719 1 98.31 107 MET B C 1
ATOM 2979 O O . MET B 1 107 ? -15.57 -5.016 -5.793 1 98.31 107 MET B O 1
ATOM 2983 N N . LEU B 1 108 ? -14.156 -6.258 -4.598 1 98.75 108 LEU B N 1
ATOM 2984 C CA . LEU B 1 108 ? -13.242 -6.449 -5.719 1 98.75 108 LEU B CA 1
ATOM 2985 C C . LEU B 1 108 ? -13.953 -7.117 -6.891 1 98.75 108 LEU B C 1
ATOM 2987 O O . LEU B 1 108 ? -13.867 -6.648 -8.023 1 98.75 108 LEU B O 1
ATOM 2991 N N . HIS B 1 109 ? -14.766 -8.164 -6.613 1 98.44 109 HIS B N 1
ATOM 2992 C CA . HIS B 1 109 ? -15.344 -8.961 -7.684 1 98.44 109 HIS B CA 1
ATOM 2993 C C . HIS B 1 109 ? -16.438 -8.195 -8.414 1 98.44 109 HIS B C 1
ATOM 2995 O O . HIS B 1 109 ? -16.938 -8.648 -9.453 1 98.44 109 HIS B O 1
ATOM 3001 N N . ARG B 1 110 ? -16.766 -6.977 -7.91 1 97.94 110 ARG B N 1
ATOM 3002 C CA . ARG B 1 110 ? -17.828 -6.172 -8.523 1 97.94 110 ARG B CA 1
ATOM 3003 C C . ARG B 1 110 ? -17.281 -4.816 -8.977 1 97.94 110 ARG B C 1
ATOM 3005 O O . ARG B 1 110 ? -18.031 -3.982 -9.484 1 97.94 110 ARG B O 1
ATOM 3012 N N . THR B 1 111 ? -16.062 -4.605 -8.844 1 98.12 111 THR B N 1
ATOM 3013 C CA . THR B 1 111 ? -15.508 -3.279 -9.094 1 98.12 111 THR B CA 1
ATOM 3014 C C . THR B 1 111 ? -15.445 -3 -10.594 1 98.12 111 THR B C 1
ATOM 3016 O O . THR B 1 111 ? -15.531 -3.922 -11.406 1 98.12 111 THR B O 1
ATOM 3019 N N . THR B 1 112 ? -15.43 -1.773 -10.992 1 97.81 112 THR B N 1
ATOM 3020 C CA . THR B 1 112 ? -15.305 -1.344 -12.383 1 97.81 112 THR B CA 1
ATOM 3021 C C . THR B 1 112 ? -13.977 -0.626 -12.609 1 97.81 112 THR B C 1
ATOM 3023 O O . THR B 1 112 ? -13.344 -0.155 -11.656 1 97.81 112 THR B O 1
ATOM 3026 N N . ALA B 1 113 ? -13.562 -0.584 -13.875 1 98.06 113 ALA B N 1
ATOM 3027 C CA . ALA B 1 113 ? -12.367 0.171 -14.234 1 98.06 113 ALA B CA 1
ATOM 3028 C C . ALA B 1 113 ? -12.492 1.632 -13.812 1 98.06 113 ALA B C 1
ATOM 3030 O O . ALA B 1 113 ? -11.516 2.24 -13.359 1 98.06 113 ALA B O 1
ATOM 3031 N N . GLU B 1 114 ? -13.641 2.143 -13.945 1 98.12 114 GLU B N 1
ATOM 3032 C CA . GLU B 1 114 ? -13.891 3.537 -13.594 1 98.12 114 GLU B CA 1
ATOM 3033 C C . GLU B 1 114 ? -13.719 3.771 -12.094 1 98.12 114 GLU B C 1
ATOM 3035 O O . GLU B 1 114 ? -13.078 4.738 -11.688 1 98.12 114 GLU B O 1
ATOM 3040 N N . ASN B 1 115 ? -14.289 2.918 -11.266 1 98.44 115 ASN B N 1
ATOM 3041 C CA . ASN B 1 115 ? -14.164 3.047 -9.82 1 98.44 115 ASN B CA 1
ATOM 3042 C C . ASN B 1 115 ? -12.703 2.938 -9.375 1 98.44 115 ASN B C 1
ATOM 3044 O O . ASN B 1 115 ? -12.227 3.768 -8.602 1 98.44 115 ASN B O 1
ATOM 3048 N N . LEU B 1 116 ? -12.031 1.941 -9.906 1 98.56 116 LEU B N 1
ATOM 3049 C CA . LEU B 1 116 ? -10.633 1.739 -9.57 1 98.56 116 LEU B CA 1
ATOM 3050 C C . LEU B 1 116 ? -9.797 2.959 -9.953 1 98.56 116 LEU B C 1
ATOM 3052 O O . LEU B 1 116 ? -9.031 3.479 -9.133 1 98.56 116 LEU B O 1
ATOM 3056 N N . SER B 1 117 ? -10 3.418 -11.141 1 97.88 117 SER B N 1
ATOM 3057 C CA . SER B 1 117 ? -9.211 4.531 -11.641 1 97.88 117 SER B CA 1
ATOM 3058 C C . SER B 1 117 ? -9.477 5.809 -10.859 1 97.88 117 SER B C 1
ATOM 3060 O O . SER B 1 117 ? -8.555 6.555 -10.531 1 97.88 117 SER B O 1
ATOM 3062 N N . THR B 1 118 ? -10.727 6.078 -10.586 1 97.88 118 THR B N 1
ATOM 3063 C CA . THR B 1 118 ? -11.109 7.285 -9.859 1 97.88 118 THR B CA 1
ATOM 3064 C C . THR B 1 118 ? -10.484 7.297 -8.461 1 97.88 118 THR B C 1
ATOM 3066 O O . THR B 1 118 ? -9.875 8.289 -8.055 1 97.88 118 THR B O 1
ATOM 3069 N N . VAL B 1 119 ? -10.602 6.215 -7.734 1 98.75 119 VAL B N 1
ATOM 3070 C CA . VAL B 1 119 ? -10.109 6.129 -6.367 1 98.75 119 VAL B CA 1
ATOM 3071 C C . VAL B 1 119 ? -8.586 6.211 -6.359 1 98.75 119 VAL B C 1
ATOM 3073 O O . VAL B 1 119 ? -8 6.984 -5.598 1 98.75 119 VAL B O 1
ATOM 3076 N N . ILE B 1 120 ? -7.957 5.473 -7.262 1 98.81 120 ILE B N 1
ATOM 3077 C CA . ILE B 1 120 ? -6.5 5.391 -7.281 1 98.81 120 ILE B CA 1
ATOM 3078 C C . ILE B 1 120 ? -5.914 6.727 -7.738 1 98.81 120 ILE B C 1
ATOM 3080 O O . ILE B 1 120 ? -4.918 7.195 -7.188 1 98.81 120 ILE B O 1
ATOM 3084 N N . THR B 1 121 ? -6.508 7.355 -8.703 1 98.19 121 THR B N 1
ATOM 3085 C CA . THR B 1 121 ? -6.016 8.641 -9.18 1 98.19 121 THR B CA 1
ATOM 3086 C C . THR B 1 121 ? -6.16 9.711 -8.102 1 98.19 121 THR B C 1
ATOM 3088 O O . THR B 1 121 ? -5.234 10.492 -7.867 1 98.19 121 THR B O 1
ATOM 3091 N N . THR B 1 122 ? -7.262 9.75 -7.484 1 98.25 122 THR B N 1
ATOM 3092 C CA . THR B 1 122 ? -7.508 10.766 -6.465 1 98.25 122 THR B CA 1
ATOM 3093 C C . THR B 1 122 ? -6.629 10.523 -5.238 1 98.25 122 THR B C 1
ATOM 3095 O O . THR B 1 122 ? -5.91 11.422 -4.801 1 98.25 122 THR B O 1
ATOM 3098 N N . ASN B 1 123 ? -6.68 9.289 -4.723 1 98.88 123 ASN B N 1
ATOM 3099 C CA . ASN B 1 123 ? -6.094 9.008 -3.418 1 98.88 123 ASN B CA 1
ATOM 3100 C C . ASN B 1 123 ? -4.578 8.844 -3.508 1 98.88 123 ASN B C 1
ATOM 3102 O O . ASN B 1 123 ? -3.859 9.125 -2.549 1 98.88 123 ASN B O 1
ATOM 3106 N N . VAL B 1 124 ? -4.102 8.32 -4.629 1 98.88 124 VAL B N 1
ATOM 3107 C CA . VAL B 1 124 ? -2.682 7.977 -4.695 1 98.88 124 VAL B CA 1
ATOM 3108 C C . VAL B 1 124 ? -1.938 9.023 -5.527 1 98.88 124 VAL B C 1
ATOM 3110 O O . VAL B 1 124 ? -1.03 9.688 -5.027 1 98.88 124 VAL B O 1
ATOM 3113 N N . VAL B 1 125 ? -2.377 9.203 -6.754 1 98.75 125 VAL B N 1
ATOM 3114 C CA . VAL B 1 125 ? -1.671 10.125 -7.641 1 98.75 125 VAL B CA 1
ATOM 3115 C C . VAL B 1 125 ? -1.818 11.555 -7.125 1 98.75 125 VAL B C 1
ATOM 3117 O O . VAL B 1 125 ? -0.84 12.305 -7.059 1 98.75 125 VAL B O 1
ATOM 3120 N N . GLY B 1 126 ? -3.002 11.898 -6.719 1 98.56 126 GLY B N 1
ATOM 3121 C CA . GLY B 1 126 ? -3.242 13.219 -6.16 1 98.56 126 GLY B CA 1
ATOM 3122 C C . GLY B 1 126 ? -2.395 13.516 -4.941 1 98.56 126 GLY B C 1
ATOM 3123 O O . GLY B 1 126 ? -1.874 14.617 -4.793 1 98.56 126 GLY B O 1
ATOM 3124 N N . THR B 1 127 ? -2.271 12.531 -4.062 1 98.88 127 THR B N 1
ATOM 3125 C CA . THR B 1 127 ? -1.431 12.648 -2.877 1 98.88 127 THR B CA 1
ATOM 3126 C C . THR B 1 127 ? 0.039 12.773 -3.268 1 98.88 127 THR B C 1
ATOM 3128 O O . THR B 1 127 ? 0.746 13.656 -2.768 1 98.88 127 THR B O 1
ATOM 3131 N N . ALA B 1 128 ? 0.49 11.969 -4.18 1 98.94 128 ALA B N 1
ATOM 3132 C CA . ALA B 1 128 ? 1.898 11.898 -4.559 1 98.94 128 ALA B CA 1
ATOM 3133 C C . ALA B 1 128 ? 2.344 13.18 -5.254 1 98.94 128 ALA B C 1
ATOM 3135 O O . ALA B 1 128 ? 3.455 13.664 -5.023 1 98.94 128 ALA B O 1
ATOM 3136 N N . LEU B 1 129 ? 1.51 13.727 -6.094 1 98.81 129 LEU B N 1
ATOM 3137 C CA . LEU B 1 129 ? 1.88 14.922 -6.852 1 98.81 129 LEU B CA 1
ATOM 3138 C C . LEU B 1 129 ? 2.062 16.109 -5.922 1 98.81 129 LEU B C 1
ATOM 3140 O O . LEU B 1 129 ? 3.016 16.891 -6.074 1 98.81 129 LEU B O 1
ATOM 3144 N N . VAL B 1 130 ? 1.193 16.234 -4.961 1 98.88 130 VAL B N 1
ATOM 3145 C CA . VAL B 1 130 ? 1.284 17.344 -4.008 1 98.88 130 VAL B CA 1
ATOM 3146 C C . VAL B 1 130 ? 2.523 17.156 -3.135 1 98.88 130 VAL B C 1
ATOM 3148 O O . VAL B 1 130 ? 3.301 18.109 -2.955 1 98.88 130 VAL B O 1
ATOM 3151 N N . ALA B 1 131 ? 2.717 15.977 -2.629 1 98.94 131 ALA B N 1
ATOM 3152 C CA . ALA B 1 131 ? 3.863 15.688 -1.775 1 98.94 131 ALA B CA 1
ATOM 3153 C C . ALA B 1 131 ? 5.176 15.859 -2.537 1 98.94 131 ALA B C 1
ATOM 3155 O O . ALA B 1 131 ? 6.18 16.297 -1.967 1 98.94 131 ALA B O 1
ATOM 3156 N N . ALA B 1 132 ? 5.176 15.484 -3.824 1 98.88 132 ALA B N 1
ATOM 3157 C CA . ALA B 1 132 ? 6.371 15.594 -4.656 1 98.88 132 ALA B CA 1
ATOM 3158 C C . ALA B 1 132 ? 6.828 17.047 -4.773 1 98.88 132 ALA B C 1
ATOM 3160 O O . ALA B 1 132 ? 7.996 17.359 -4.531 1 98.88 132 ALA B O 1
ATOM 3161 N N . GLU B 1 133 ? 5.945 17.906 -5.113 1 98.88 133 GLU B N 1
ATOM 3162 C CA . GLU B 1 133 ? 6.285 19.312 -5.293 1 98.88 133 GLU B CA 1
ATOM 3163 C C . GLU B 1 133 ? 6.656 19.969 -3.965 1 98.88 133 GLU B C 1
ATOM 3165 O O . GLU B 1 133 ? 7.57 20.781 -3.904 1 98.88 133 GLU B O 1
ATOM 3170 N N . ALA B 1 134 ? 5.891 19.578 -2.896 1 98.94 134 ALA B N 1
ATOM 3171 C CA . ALA B 1 134 ? 6.246 20.078 -1.568 1 98.94 134 ALA B CA 1
ATOM 3172 C C . ALA B 1 134 ? 7.656 19.641 -1.182 1 98.94 134 ALA B C 1
ATOM 3174 O O . ALA B 1 134 ? 8.453 20.469 -0.713 1 98.94 134 ALA B O 1
ATOM 3175 N N . SER B 1 135 ? 7.926 18.344 -1.387 1 98.88 135 SER B N 1
ATOM 3176 C CA . SER B 1 135 ? 9.242 17.812 -1.063 1 98.88 135 SER B CA 1
ATOM 3177 C C . SER B 1 135 ? 10.344 18.562 -1.816 1 98.88 135 SER B C 1
ATOM 3179 O O . SER B 1 135 ? 11.398 18.844 -1.255 1 98.88 135 SER B O 1
ATOM 3181 N N . ARG B 1 136 ? 10.086 18.844 -3.074 1 98.69 136 ARG B N 1
ATOM 3182 C CA . ARG B 1 136 ? 11.07 19.531 -3.9 1 98.69 136 ARG B CA 1
ATOM 3183 C C . ARG B 1 136 ? 11.461 20.875 -3.287 1 98.69 136 ARG B C 1
ATOM 3185 O O . ARG B 1 136 ? 12.648 21.141 -3.074 1 98.69 136 ARG B O 1
ATOM 3192 N N . VAL B 1 137 ? 10.547 21.719 -2.91 1 98.81 137 VAL B N 1
ATOM 3193 C CA . VAL B 1 137 ? 10.844 23.078 -2.434 1 98.81 137 VA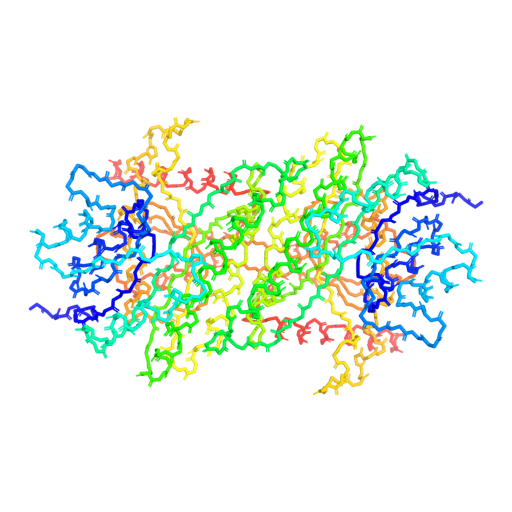L B CA 1
ATOM 3194 C C . VAL B 1 137 ? 11.359 23.016 -0.997 1 98.81 137 VAL B C 1
ATOM 3196 O O . VAL B 1 137 ? 12.188 23.828 -0.591 1 98.81 137 VAL B O 1
ATOM 3199 N N . MET B 1 138 ? 10.883 22.047 -0.215 1 98.88 138 MET B N 1
ATOM 3200 C CA . MET B 1 138 ? 11.328 21.875 1.163 1 98.88 138 MET B CA 1
ATOM 3201 C C . MET B 1 138 ? 12.797 21.453 1.209 1 98.88 138 MET B C 1
ATOM 3203 O O . MET B 1 138 ? 13.555 21.906 2.064 1 98.88 138 MET B O 1
ATOM 3207 N N . ARG B 1 139 ? 13.133 20.562 0.295 1 98.62 139 ARG B N 1
ATOM 3208 C CA . ARG B 1 139 ? 14.531 20.141 0.205 1 98.62 139 ARG B CA 1
ATOM 3209 C C . ARG B 1 139 ? 15.445 21.328 -0.087 1 98.62 139 ARG B C 1
ATOM 3211 O O . ARG B 1 139 ? 16.516 21.453 0.504 1 98.62 139 ARG B O 1
ATOM 3218 N N . GLU B 1 140 ? 15 22.141 -0.982 1 98.12 140 GLU B N 1
ATOM 3219 C CA . GLU B 1 140 ? 15.766 23.344 -1.322 1 98.12 140 GLU B CA 1
ATOM 3220 C C . GLU B 1 140 ? 15.867 24.281 -0.128 1 98.12 140 GLU B C 1
ATOM 3222 O O . GLU B 1 140 ? 16.922 24.891 0.095 1 98.12 140 GLU B O 1
ATOM 3227 N N . ALA B 1 141 ? 14.852 24.375 0.661 1 98.38 141 ALA B N 1
ATOM 3228 C CA . ALA B 1 141 ? 14.789 25.281 1.813 1 98.38 141 ALA B CA 1
ATOM 3229 C C . ALA B 1 141 ? 15.531 24.688 3.01 1 98.38 141 ALA B C 1
ATOM 3231 O O . ALA B 1 141 ? 15.844 25.391 3.967 1 98.38 141 ALA B O 1
ATOM 3232 N N . GLY B 1 142 ? 15.711 23.312 3.008 1 98.5 142 GLY B N 1
ATOM 3233 C CA . GLY B 1 142 ? 16.406 22.625 4.09 1 98.5 142 GLY B CA 1
ATOM 3234 C C . GLY B 1 142 ? 15.508 22.312 5.27 1 98.5 142 GLY B C 1
ATOM 3235 O O . GLY B 1 142 ? 15.984 22.141 6.395 1 98.5 142 GLY B O 1
ATOM 3236 N N . PHE B 1 143 ? 14.18 22.312 5.016 1 98.62 143 PHE B N 1
ATOM 3237 C CA . PHE B 1 143 ? 13.211 21.984 6.055 1 98.62 143 PHE B CA 1
ATOM 3238 C C . PHE B 1 143 ? 11.859 21.625 5.445 1 98.62 143 PHE B C 1
ATOM 3240 O O . PHE B 1 143 ? 11.398 22.297 4.52 1 98.62 143 PHE B O 1
ATOM 3247 N N . GLY B 1 144 ? 11.258 20.641 5.973 1 98.81 144 GLY B N 1
ATOM 3248 C CA . GLY B 1 144 ? 9.898 20.297 5.602 1 98.81 144 GLY B CA 1
ATOM 3249 C C . GLY B 1 144 ? 9.297 19.203 6.469 1 98.81 144 GLY B C 1
ATOM 3250 O O . GLY B 1 144 ? 10.008 18.328 6.949 1 98.81 144 GLY B O 1
ATOM 3251 N N . ARG B 1 145 ? 8.039 19.281 6.734 1 98.94 145 ARG B N 1
ATOM 3252 C CA . ARG B 1 145 ? 7.25 18.234 7.395 1 98.94 145 ARG B CA 1
ATOM 3253 C C . ARG B 1 145 ? 6.047 17.844 6.539 1 98.94 145 ARG B C 1
ATOM 3255 O O . ARG B 1 145 ? 5.211 18.688 6.207 1 98.94 145 ARG B O 1
ATOM 3262 N N . ILE B 1 146 ? 6.055 16.609 6.145 1 98.94 146 ILE B N 1
ATOM 3263 C CA . ILE B 1 146 ? 4.957 16.047 5.352 1 98.94 146 ILE B CA 1
ATOM 3264 C C . ILE B 1 146 ? 4.199 15.016 6.176 1 98.94 146 ILE B C 1
ATOM 3266 O O . ILE B 1 146 ? 4.809 14.133 6.793 1 98.94 146 ILE B O 1
ATOM 3270 N N . VAL B 1 147 ? 2.918 15.164 6.32 1 98.94 147 VAL B N 1
ATOM 3271 C CA . VAL B 1 147 ? 2.055 14.172 6.953 1 98.94 147 VAL B CA 1
ATOM 3272 C C . VAL B 1 147 ? 1.021 13.672 5.945 1 98.94 147 VAL B C 1
ATOM 3274 O O . VAL B 1 147 ? 0.199 14.445 5.449 1 98.94 147 VAL B O 1
ATOM 3277 N N . MET B 1 148 ? 1.078 12.422 5.629 1 98.94 148 MET B N 1
ATOM 3278 C CA . MET B 1 148 ? 0.114 11.812 4.715 1 98.94 148 MET B CA 1
ATOM 3279 C C . MET B 1 148 ? -0.966 11.062 5.488 1 98.94 148 MET B C 1
ATOM 3281 O O . MET B 1 148 ? -0.66 10.211 6.324 1 98.94 148 MET B O 1
ATOM 3285 N N . ILE B 1 149 ? -2.203 11.398 5.215 1 98.75 149 ILE B N 1
ATOM 3286 C CA . ILE B 1 149 ? -3.318 10.711 5.855 1 98.75 149 ILE B CA 1
ATOM 3287 C C . ILE B 1 149 ? -3.672 9.453 5.066 1 98.75 149 ILE B C 1
ATOM 3289 O O . ILE B 1 149 ? -3.965 9.523 3.871 1 98.75 149 ILE B O 1
ATOM 3293 N N . ALA B 1 150 ? -3.611 8.391 5.707 1 98.69 150 ALA B N 1
ATOM 3294 C CA . ALA B 1 150 ? -3.998 7.105 5.141 1 98.69 150 ALA B CA 1
ATOM 3295 C C . ALA B 1 150 ? -5.105 6.457 5.965 1 98.69 150 ALA B C 1
ATOM 3297 O O . ALA B 1 150 ? -6.074 7.117 6.344 1 98.69 150 ALA B O 1
ATOM 3298 N N . SER B 1 151 ? -5.074 5.145 6.086 1 98.25 151 SER B N 1
ATOM 3299 C CA . SER B 1 151 ? -6.078 4.375 6.812 1 98.25 151 SER B CA 1
ATOM 3300 C C . SER B 1 151 ? -5.547 2.998 7.195 1 98.25 151 SER B C 1
ATOM 3302 O O . SER B 1 151 ? -4.648 2.469 6.539 1 98.25 151 SER B O 1
ATOM 3304 N N . THR B 1 152 ? -6.188 2.471 8.273 1 98.25 152 THR B N 1
ATOM 3305 C CA . THR B 1 152 ? -5.832 1.106 8.656 1 98.25 152 THR B CA 1
ATOM 3306 C C . THR B 1 152 ? -6.277 0.115 7.582 1 98.25 152 THR B C 1
ATOM 3308 O O . THR B 1 152 ? -5.797 -1.02 7.543 1 98.25 152 THR B O 1
ATOM 3311 N N . ALA B 1 153 ? -7.156 0.547 6.73 1 98.31 153 ALA B N 1
ATOM 3312 C CA . ALA B 1 153 ? -7.508 -0.279 5.578 1 98.31 153 ALA B CA 1
ATOM 3313 C C . ALA B 1 153 ? -6.281 -0.583 4.727 1 98.31 153 ALA B C 1
ATOM 3315 O O . ALA B 1 153 ? -6.211 -1.632 4.082 1 98.31 153 ALA B O 1
ATOM 3316 N N . GLY B 1 154 ? -5.32 0.312 4.707 1 98.75 154 GLY B N 1
ATOM 3317 C CA . GLY B 1 154 ? -4.09 0.113 3.959 1 98.75 154 GLY B CA 1
ATOM 3318 C C . GLY B 1 154 ? -3.135 -0.857 4.625 1 98.75 154 GLY B C 1
ATOM 3319 O O . GLY B 1 154 ? -2.195 -1.345 3.994 1 98.75 154 GLY B O 1
ATOM 3320 N N . LEU B 1 155 ? -3.355 -1.094 5.949 1 98.56 155 LEU B N 1
ATOM 3321 C CA . LEU B 1 155 ? -2.508 -2.016 6.699 1 98.56 155 LEU B CA 1
ATOM 3322 C C . LEU B 1 155 ? -3.066 -3.434 6.645 1 98.56 155 LEU B C 1
ATOM 3324 O O . LEU B 1 155 ? -2.338 -4.383 6.348 1 98.56 155 LEU B O 1
ATOM 3328 N N . HIS B 1 156 ? -4.375 -3.494 6.91 1 98.38 156 HIS B N 1
ATOM 3329 C CA . HIS B 1 156 ? -4.945 -4.797 7.238 1 98.38 156 HIS B CA 1
ATOM 3330 C C . HIS B 1 156 ? -5.902 -5.27 6.148 1 98.38 156 HIS B C 1
ATOM 3332 O O . HIS B 1 156 ? -6.324 -6.426 6.148 1 98.38 156 HIS B O 1
ATOM 3338 N N . GLY B 1 157 ? -6.219 -4.434 5.191 1 98.25 157 GLY B N 1
ATOM 3339 C CA . GLY B 1 157 ? -7.312 -4.707 4.27 1 98.25 157 GLY B CA 1
ATOM 3340 C C . GLY B 1 157 ? -8.68 -4.395 4.852 1 98.25 157 GLY B C 1
ATOM 3341 O O . GLY B 1 157 ? -8.828 -4.277 6.07 1 98.25 157 GLY B O 1
ATOM 3342 N N . GLU B 1 158 ? -9.578 -4.164 3.982 1 97.69 158 GLU B N 1
ATOM 3343 C CA . GLU B 1 158 ? -10.945 -3.865 4.395 1 97.69 158 GLU B CA 1
ATOM 3344 C C . GLU B 1 158 ? -11.953 -4.301 3.328 1 97.69 158 GLU B C 1
ATOM 3346 O O . GLU B 1 158 ? -12.148 -3.602 2.332 1 97.69 158 GLU B O 1
ATOM 3351 N N . PRO B 1 159 ? -12.719 -5.387 3.596 1 96.88 159 PRO B N 1
ATOM 3352 C CA . PRO B 1 159 ? -13.742 -5.797 2.631 1 96.88 159 PRO B CA 1
ATOM 3353 C C . PRO B 1 159 ? -14.719 -4.672 2.303 1 96.88 159 PRO B C 1
ATOM 3355 O O . PRO B 1 159 ? -14.977 -3.805 3.143 1 96.88 159 PRO B O 1
ATOM 3358 N N . THR B 1 160 ? -15.172 -4.602 1.069 1 96.75 160 THR B N 1
ATOM 3359 C CA . THR B 1 160 ? -16.203 -3.727 0.533 1 96.75 160 THR B CA 1
ATOM 3360 C C . THR B 1 160 ? -15.602 -2.434 -0.003 1 96.75 160 THR B C 1
ATOM 3362 O O . THR B 1 160 ? -16.281 -1.638 -0.647 1 96.75 160 THR B O 1
ATOM 3365 N N . VAL B 1 161 ? -14.328 -2.227 0.308 1 97.81 161 VAL B N 1
ATOM 3366 C CA . VAL B 1 161 ? -13.695 -1.021 -0.217 1 97.81 161 VAL B CA 1
ATOM 3367 C C . VAL B 1 161 ? -12.328 -1.364 -0.793 1 97.81 161 VAL B C 1
ATOM 3369 O O . VAL B 1 161 ? -11.32 -0.738 -0.442 1 97.81 161 VAL B O 1
ATOM 3372 N N . SER B 1 162 ? -12.258 -2.25 -1.715 1 98.5 162 SER B N 1
ATOM 3373 C CA . SER B 1 162 ? -11.016 -2.82 -2.227 1 98.5 162 SER B CA 1
ATOM 3374 C C . SER B 1 162 ? -10.109 -1.741 -2.816 1 98.5 162 SER B C 1
ATOM 3376 O O . SER B 1 162 ? -8.914 -1.688 -2.51 1 98.5 162 SER B O 1
ATOM 3378 N N . ALA B 1 163 ? -10.703 -0.82 -3.621 1 98.81 163 ALA B N 1
ATOM 3379 C CA . ALA B 1 163 ? -9.906 0.246 -4.223 1 98.81 163 ALA B CA 1
ATOM 3380 C C . ALA B 1 163 ? -9.375 1.199 -3.158 1 98.81 163 ALA B C 1
ATOM 3382 O O . ALA B 1 163 ? -8.219 1.633 -3.227 1 98.81 163 ALA B O 1
ATOM 3383 N N . TYR B 1 164 ? -10.18 1.517 -2.219 1 98.81 164 TYR B N 1
ATOM 3384 C CA . TYR B 1 164 ? -9.797 2.402 -1.127 1 98.81 164 TYR B CA 1
ATOM 3385 C C . TYR B 1 164 ? -8.664 1.794 -0.304 1 98.81 164 TYR B C 1
ATOM 3387 O O . TYR B 1 164 ? -7.664 2.457 -0.029 1 98.81 164 TYR B O 1
ATOM 3395 N N . ALA B 1 165 ? -8.828 0.532 0.084 1 98.88 165 ALA B N 1
ATOM 3396 C CA . ALA B 1 165 ? -7.789 -0.154 0.847 1 98.88 165 ALA B CA 1
ATOM 3397 C C . ALA B 1 165 ? -6.469 -0.172 0.083 1 98.88 165 ALA B C 1
ATOM 3399 O O . ALA B 1 165 ? -5.414 0.126 0.647 1 98.88 165 ALA B O 1
ATOM 3400 N N . ALA B 1 166 ? -6.559 -0.469 -1.194 1 98.94 166 ALA B N 1
ATOM 3401 C CA . ALA B 1 166 ? -5.363 -0.445 -2.033 1 98.94 166 ALA B CA 1
ATOM 3402 C C . ALA B 1 166 ? -4.711 0.936 -2.023 1 98.94 166 ALA B C 1
ATOM 3404 O O . ALA B 1 166 ? -3.496 1.056 -1.849 1 98.94 166 ALA B O 1
ATOM 3405 N N . SER B 1 167 ? -5.52 1.955 -2.172 1 98.94 167 SER B N 1
ATOM 3406 C CA . SER B 1 167 ? -5.004 3.318 -2.23 1 98.94 167 SER B CA 1
ATOM 3407 C C . SER B 1 167 ? -4.297 3.701 -0.933 1 98.94 167 SER B C 1
ATOM 3409 O O . SER B 1 167 ? -3.262 4.367 -0.956 1 98.94 167 SER B O 1
ATOM 3411 N N . LYS B 1 168 ? -4.844 3.312 0.146 1 98.94 168 LYS B N 1
ATOM 3412 C CA . LYS B 1 168 ? -4.262 3.688 1.432 1 98.94 168 LYS B CA 1
ATOM 3413 C C . LYS B 1 168 ? -3.008 2.869 1.728 1 98.94 168 LYS B C 1
ATOM 3415 O O . LYS B 1 168 ? -2.072 3.365 2.357 1 98.94 168 LYS B O 1
ATOM 3420 N N . GLY B 1 169 ? -2.939 1.623 1.235 1 98.94 169 GLY B N 1
ATOM 3421 C CA . GLY B 1 169 ? -1.675 0.905 1.244 1 98.94 169 GLY B CA 1
ATOM 3422 C C . GLY B 1 169 ? -0.59 1.6 0.442 1 98.94 169 GLY B C 1
ATOM 3423 O O . GLY B 1 169 ? 0.568 1.643 0.862 1 98.94 169 GLY B O 1
ATOM 3424 N N . ALA B 1 170 ? -0.994 2.127 -0.689 1 99 170 ALA B N 1
ATOM 3425 C CA . ALA B 1 170 ? -0.062 2.869 -1.533 1 99 170 ALA B CA 1
ATOM 3426 C C . ALA B 1 170 ? 0.49 4.09 -0.8 1 99 170 ALA B C 1
ATOM 3428 O O . ALA B 1 170 ? 1.693 4.355 -0.843 1 99 170 ALA B O 1
ATOM 3429 N N . VAL B 1 171 ? -0.36 4.785 -0.118 1 98.94 171 VAL B N 1
ATOM 3430 C CA . VAL B 1 171 ? 0.034 6.008 0.573 1 98.94 171 VAL B CA 1
ATOM 3431 C C . VAL B 1 171 ? 1.004 5.672 1.704 1 98.94 171 VAL B C 1
ATOM 3433 O O . VAL B 1 171 ? 1.966 6.406 1.943 1 98.94 171 VAL B O 1
ATOM 3436 N N . ILE B 1 172 ? 0.792 4.566 2.375 1 98.94 172 ILE B N 1
ATOM 3437 C CA . ILE B 1 172 ? 1.681 4.141 3.453 1 98.94 172 ILE B CA 1
ATOM 3438 C C . ILE B 1 172 ? 3.074 3.867 2.893 1 98.94 172 ILE B C 1
ATOM 3440 O O . ILE B 1 172 ? 4.07 4.383 3.408 1 98.94 172 ILE B O 1
ATOM 3444 N N . ALA B 1 173 ? 3.164 3.129 1.808 1 98.94 173 ALA B N 1
ATOM 3445 C CA . ALA B 1 173 ? 4.457 2.807 1.208 1 98.94 173 ALA B CA 1
ATOM 3446 C C . ALA B 1 173 ? 5.121 4.059 0.639 1 98.94 173 ALA B C 1
ATOM 3448 O O . ALA B 1 173 ? 6.344 4.215 0.73 1 98.94 173 ALA B O 1
ATOM 3449 N N . LEU B 1 174 ? 4.348 4.926 0.081 1 98.94 174 LEU B N 1
ATOM 3450 C CA . LEU B 1 174 ? 4.848 6.191 -0.44 1 98.94 174 LEU B CA 1
ATOM 3451 C C . LEU B 1 174 ? 5.477 7.027 0.671 1 98.94 174 LEU B C 1
ATOM 3453 O O . LEU B 1 174 ? 6.559 7.59 0.49 1 98.94 174 LEU B O 1
ATOM 3457 N N . GLY B 1 175 ? 4.781 7.102 1.762 1 98.94 175 GLY B N 1
ATOM 3458 C CA . GLY B 1 175 ? 5.281 7.875 2.889 1 98.94 175 GLY B CA 1
ATOM 3459 C C . GLY B 1 175 ? 6.594 7.348 3.438 1 98.94 175 GLY B C 1
ATOM 3460 O O . GLY B 1 175 ? 7.504 8.117 3.738 1 98.94 175 GLY B O 1
ATOM 3461 N N . ARG B 1 176 ? 6.68 6.016 3.588 1 98.81 176 ARG B N 1
ATOM 3462 C CA . ARG B 1 176 ? 7.926 5.406 4.047 1 98.81 176 ARG B CA 1
ATOM 3463 C C . ARG B 1 176 ? 9.07 5.723 3.09 1 98.81 176 ARG B C 1
ATOM 3465 O O . ARG B 1 176 ? 10.195 6 3.523 1 98.81 176 ARG B O 1
ATOM 3472 N N . THR B 1 177 ? 8.781 5.656 1.814 1 98.81 177 THR B N 1
ATOM 3473 C CA . THR B 1 177 ? 9.789 5.941 0.806 1 98.81 177 THR B CA 1
ATOM 3474 C C . THR B 1 177 ? 10.219 7.406 0.867 1 98.81 177 THR B C 1
ATOM 3476 O O . THR B 1 177 ? 11.414 7.707 0.872 1 98.81 177 THR B O 1
ATOM 3479 N N . ALA B 1 178 ? 9.25 8.281 0.961 1 98.94 178 ALA B N 1
ATOM 3480 C CA . ALA B 1 178 ? 9.516 9.719 1.019 1 98.94 178 ALA B CA 1
ATOM 3481 C C . ALA B 1 178 ? 10.359 10.07 2.238 1 98.94 178 ALA B C 1
ATOM 3483 O O . ALA B 1 178 ? 11.242 10.93 2.16 1 98.94 178 ALA B O 1
ATOM 3484 N N . ALA B 1 179 ? 10.07 9.445 3.348 1 98.88 179 ALA B N 1
ATOM 3485 C CA . ALA B 1 179 ? 10.805 9.68 4.582 1 98.88 179 ALA B CA 1
ATOM 3486 C C . ALA B 1 179 ? 12.297 9.406 4.395 1 98.88 179 ALA B C 1
ATOM 3488 O O . ALA B 1 179 ? 13.141 10.219 4.785 1 98.88 179 ALA B O 1
ATOM 3489 N N . GLY B 1 180 ? 12.609 8.25 3.797 1 98.5 180 GLY B N 1
ATOM 3490 C CA . GLY B 1 180 ? 14 7.918 3.535 1 98.5 180 GLY B CA 1
ATOM 3491 C C . GLY B 1 180 ? 14.672 8.891 2.584 1 98.5 180 GLY B C 1
ATOM 3492 O O . GLY B 1 180 ? 15.836 9.242 2.771 1 98.5 180 GLY B O 1
ATOM 3493 N N . GLU B 1 181 ? 13.953 9.398 1.632 1 98.56 181 GLU B N 1
ATOM 3494 C CA . GLU B 1 181 ? 14.508 10.266 0.594 1 98.56 181 GLU B CA 1
ATOM 3495 C C . GLU B 1 181 ? 14.742 11.672 1.121 1 98.56 181 GLU B C 1
ATOM 3497 O O . GLU B 1 181 ? 15.625 12.383 0.636 1 98.56 181 GLU B O 1
ATOM 3502 N N . GLY B 1 182 ? 13.945 12.023 2.086 1 98.69 182 GLY B N 1
ATOM 3503 C CA . GLY B 1 182 ? 13.969 13.414 2.516 1 98.69 182 GLY B CA 1
ATOM 3504 C C . GLY B 1 182 ? 14.844 13.648 3.734 1 98.69 182 GLY B C 1
ATOM 3505 O O . GLY B 1 182 ? 15.211 14.789 4.027 1 98.69 182 GLY B O 1
ATOM 3506 N N . ALA B 1 183 ? 15.25 12.57 4.414 1 98.31 183 ALA B N 1
ATOM 3507 C CA . ALA B 1 183 ? 15.867 12.656 5.734 1 98.31 183 ALA B CA 1
ATOM 3508 C C . ALA B 1 183 ? 17.141 13.5 5.688 1 98.31 183 ALA B C 1
ATOM 3510 O O . ALA B 1 183 ? 17.359 14.359 6.547 1 98.31 183 ALA B O 1
ATOM 3511 N N . SER B 1 184 ? 17.953 13.367 4.688 1 98 184 SER B N 1
ATOM 3512 C CA . SER B 1 184 ? 19.234 14.047 4.609 1 98 184 SER B CA 1
ATOM 3513 C C . SER B 1 184 ? 19.062 15.547 4.375 1 98 184 SER B C 1
ATOM 3515 O O . SER B 1 184 ? 20 16.328 4.555 1 98 184 SER B O 1
ATOM 3517 N N . ARG B 1 185 ? 17.859 15.992 3.959 1 98.44 185 ARG B N 1
ATOM 3518 C CA . ARG B 1 185 ? 17.578 17.406 3.699 1 98.44 185 ARG B CA 1
ATOM 3519 C C . ARG B 1 185 ? 16.625 17.969 4.754 1 98.44 185 ARG B C 1
ATOM 3521 O O . ARG B 1 185 ? 15.961 18.984 4.512 1 98.44 185 ARG B O 1
ATOM 3528 N N . ASN B 1 186 ? 16.484 17.203 5.863 1 98.56 186 ASN B N 1
ATOM 3529 C CA . ASN B 1 186 ? 15.617 17.625 6.965 1 98.56 186 ASN B CA 1
ATOM 3530 C C . ASN B 1 186 ? 14.164 17.75 6.52 1 98.56 186 ASN B C 1
ATOM 3532 O O . ASN B 1 186 ? 13.469 18.688 6.926 1 98.56 186 ASN B O 1
ATOM 3536 N N . VAL B 1 187 ? 13.773 16.969 5.59 1 98.88 187 VAL B N 1
ATOM 3537 C CA . VAL B 1 187 ? 12.383 16.812 5.191 1 98.88 187 VAL B CA 1
ATOM 3538 C C . VAL B 1 187 ? 11.844 15.477 5.715 1 98.88 187 VAL B C 1
ATOM 3540 O O . VAL B 1 187 ? 12.195 14.414 5.203 1 98.88 187 VAL B O 1
ATOM 3543 N N . PHE B 1 188 ? 10.984 15.539 6.777 1 98.88 188 PHE B N 1
ATOM 3544 C CA . PHE B 1 188 ? 10.438 14.344 7.414 1 98.88 188 PHE B CA 1
ATOM 3545 C C . PHE B 1 188 ? 9.023 14.062 6.926 1 98.88 188 PHE B C 1
ATOM 3547 O O . PHE B 1 188 ? 8.25 14.992 6.688 1 98.88 188 PHE B O 1
ATOM 3554 N N . THR B 1 189 ? 8.75 12.82 6.66 1 98.94 189 THR B N 1
ATOM 3555 C CA . THR B 1 189 ? 7.43 12.367 6.242 1 98.94 189 THR B CA 1
ATOM 3556 C C . THR B 1 189 ? 6.898 11.305 7.195 1 98.94 189 THR B C 1
ATOM 3558 O O . THR B 1 189 ? 7.59 10.328 7.496 1 98.94 189 THR B O 1
ATOM 3561 N N . ASN B 1 190 ? 5.719 11.523 7.742 1 98.94 190 ASN B N 1
ATOM 3562 C CA . ASN B 1 190 ? 5.016 10.539 8.562 1 98.94 190 ASN B CA 1
ATOM 3563 C C . ASN B 1 190 ? 3.611 10.266 8.023 1 98.94 190 ASN B C 1
ATOM 3565 O O . ASN B 1 190 ? 3.078 11.055 7.238 1 98.94 190 ASN B O 1
ATOM 3569 N N . ILE B 1 191 ? 3.096 9.109 8.367 1 98.94 191 ILE B N 1
ATOM 3570 C CA . ILE B 1 191 ? 1.782 8.68 7.902 1 98.94 191 ILE B CA 1
ATOM 3571 C C . ILE B 1 191 ? 0.841 8.523 9.094 1 98.94 191 ILE B C 1
ATOM 3573 O O . ILE B 1 191 ? 1.197 7.895 10.094 1 98.94 191 ILE B O 1
ATOM 3577 N N . VAL B 1 192 ? -0.334 9.094 8.992 1 98.88 192 VAL B N 1
ATOM 3578 C CA . VAL B 1 192 ? -1.317 9.008 10.07 1 98.88 192 VAL B CA 1
ATOM 3579 C C . VAL B 1 192 ? -2.543 8.234 9.586 1 98.88 192 VAL B C 1
ATOM 3581 O O . VAL B 1 192 ? -3.066 8.5 8.508 1 98.88 192 VAL B O 1
ATOM 3584 N N . LEU B 1 193 ? -2.928 7.234 10.32 1 98.62 193 LEU B N 1
ATOM 3585 C CA . LEU B 1 193 ? -4.125 6.426 10.109 1 98.62 193 LEU B CA 1
ATOM 3586 C C . LEU B 1 193 ? -5.176 6.723 11.164 1 98.62 193 LEU B C 1
ATOM 3588 O O . LEU B 1 193 ? -5.246 6.039 12.195 1 98.62 193 LEU B O 1
ATOM 3592 N N . PRO B 1 194 ? -6.059 7.641 10.875 1 97.44 194 PRO B N 1
ATOM 3593 C CA . PRO B 1 194 ? -7.004 8.109 11.898 1 97.44 194 PRO B CA 1
ATOM 3594 C C . PRO B 1 194 ? -8.289 7.293 11.922 1 97.44 194 PRO B C 1
ATOM 3596 O O . PRO B 1 194 ? -8.688 6.719 10.906 1 97.44 194 PRO B O 1
ATOM 3599 N N . TYR B 1 195 ? -8.852 7.176 13.102 1 92.19 195 TYR B N 1
ATOM 3600 C CA . TYR B 1 195 ? -10.281 6.902 13.25 1 92.19 195 TYR B CA 1
ATOM 3601 C C . TYR B 1 195 ? -11.023 8.141 13.742 1 92.19 195 TYR B C 1
ATOM 3603 O O . TYR B 1 195 ? -10.641 8.734 14.75 1 92.19 195 TYR B O 1
ATOM 3611 N N . ALA B 1 196 ? -11.953 8.609 12.961 1 82.5 196 ALA B N 1
ATOM 3612 C CA . ALA B 1 196 ? -12.75 9.758 13.383 1 82.5 196 ALA B CA 1
ATOM 3613 C C . ALA B 1 196 ? -14.203 9.594 12.969 1 82.5 196 ALA B C 1
ATOM 3615 O O . ALA B 1 196 ? -14.5 9.023 11.922 1 82.5 196 ALA B O 1
ATOM 3616 N N . THR B 1 197 ? -15.102 9.664 13.898 1 70.12 197 THR B N 1
ATOM 3617 C CA . THR B 1 197 ? -16.531 9.477 13.703 1 70.12 197 THR B CA 1
ATOM 3618 C C . THR B 1 197 ? -17.047 10.398 12.602 1 70.12 197 THR B C 1
ATOM 3620 O O . THR B 1 197 ? -18.266 10.461 12.352 1 70.12 197 THR B O 1
ATOM 3623 N N . THR B 1 198 ? -16.375 11.102 11.969 1 53.22 198 THR B N 1
ATOM 3624 C CA . THR B 1 198 ? -17.078 11.906 10.977 1 53.22 198 THR B CA 1
ATOM 3625 C C . THR B 1 198 ? -17.953 11.016 10.078 1 53.22 198 THR B C 1
ATOM 3627 O O . THR B 1 198 ? -19.125 11.289 9.891 1 53.22 198 THR B O 1
ATOM 3630 N N . GLN B 1 199 ? -17.297 10.117 9.469 1 47.16 199 GLN B N 1
ATOM 3631 C CA . GLN B 1 199 ? -17.938 9.352 8.398 1 47.16 199 GLN B CA 1
ATOM 3632 C C . GLN B 1 199 ? -18.719 8.164 8.953 1 47.16 199 GLN B C 1
ATOM 3634 O O . GLN B 1 199 ? -19.516 7.551 8.242 1 47.16 199 GLN B O 1
ATOM 3639 N N . MET B 1 200 ? -18.312 7.801 10.18 1 45.62 200 MET B N 1
ATOM 3640 C CA . MET B 1 200 ? -18.844 6.562 10.734 1 45.62 200 MET B CA 1
ATOM 3641 C C . MET B 1 200 ? -20.266 6.777 11.273 1 45.62 200 MET B C 1
ATOM 3643 O O . MET B 1 200 ? -20.922 5.824 11.672 1 45.62 200 MET B O 1
ATOM 3647 N N . THR B 1 201 ? -20.5 7.895 11.516 1 40.72 201 THR B N 1
ATOM 3648 C CA . THR B 1 201 ? -21.75 8.172 12.219 1 40.72 201 THR B CA 1
ATOM 3649 C C . THR B 1 201 ? -22.938 7.531 11.492 1 40.72 201 THR B C 1
ATOM 3651 O O . THR B 1 201 ? -23.969 7.258 12.109 1 40.72 201 THR B O 1
ATOM 3654 N N . GLU B 1 202 ? -22.969 7.602 10.273 1 39.78 202 GLU B N 1
ATOM 3655 C CA . GLU B 1 202 ? -24.359 7.445 9.852 1 39.78 202 GLU B CA 1
ATOM 3656 C C . GLU B 1 202 ? -24.859 6.023 10.094 1 39.78 202 GLU B C 1
ATOM 3658 O O . GLU B 1 202 ? -26 5.824 10.492 1 39.78 202 GLU B O 1
ATOM 3663 N N . SER B 1 203 ? -24.172 4.902 9.578 1 42.06 203 SER B N 1
ATOM 3664 C CA . SER B 1 203 ? -24.922 3.666 9.367 1 42.06 203 SER B CA 1
ATOM 3665 C C . SER B 1 203 ? -24.594 2.633 10.438 1 42.06 203 SER B C 1
ATOM 3667 O O . SER B 1 203 ? -24.844 1.439 10.25 1 42.06 203 SER B O 1
ATOM 3669 N N . GLY B 1 204 ? -24.344 3.225 11.977 1 51 204 GLY B N 1
ATOM 3670 C CA . GLY B 1 204 ? -24.438 2.207 13.008 1 51 204 GLY B CA 1
ATOM 3671 C C . GLY B 1 204 ? -23.359 2.33 14.07 1 51 204 GLY B C 1
ATOM 3672 O O . GLY B 1 204 ? -23.094 1.381 14.805 1 51 204 GLY B O 1
ATOM 3673 N N . MET B 1 205 ? -22.641 3.342 14.078 1 58.62 205 MET B N 1
ATOM 3674 C CA . MET B 1 205 ? -21.625 3.369 15.133 1 58.62 205 MET B CA 1
ATOM 3675 C C . MET B 1 205 ? -22.266 3.662 16.484 1 58.62 205 MET B C 1
ATOM 3677 O O . MET B 1 205 ? -23.203 4.445 16.578 1 58.62 205 MET B O 1
ATOM 3681 N N . ASP B 1 206 ? -21.797 2.922 17.5 1 67.81 206 ASP B N 1
ATOM 3682 C CA . ASP B 1 206 ? -22.141 3.109 18.906 1 67.81 206 ASP B CA 1
ATOM 3683 C C . ASP B 1 206 ? -21.953 4.562 19.328 1 67.81 206 ASP B C 1
ATOM 3685 O O . ASP B 1 206 ? -20.859 5.125 19.156 1 67.81 206 ASP B O 1
ATOM 3689 N N . PRO B 1 207 ? -23.047 5.27 19.672 1 70.94 207 PRO B N 1
AT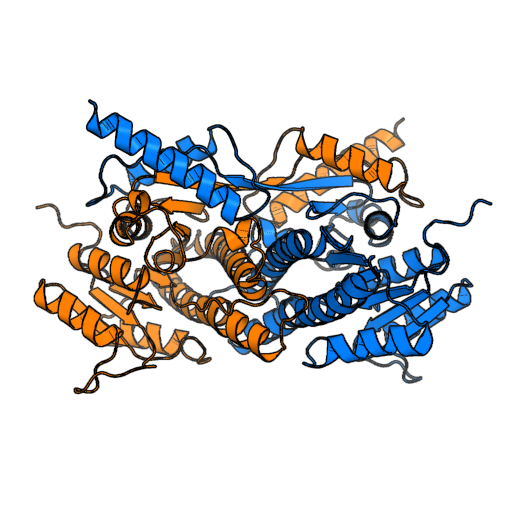OM 3690 C CA . PRO B 1 207 ? -23 6.684 20.047 1 70.94 207 PRO B CA 1
ATOM 3691 C C . PRO B 1 207 ? -21.906 6.984 21.078 1 70.94 207 PRO B C 1
ATOM 3693 O O . PRO B 1 207 ? -21.453 8.125 21.172 1 70.94 207 PRO B O 1
ATOM 3696 N N . ARG B 1 208 ? -21.531 5.883 21.891 1 74.44 208 ARG B N 1
ATOM 3697 C CA . ARG B 1 208 ? -20.531 6.09 22.938 1 74.44 208 ARG B CA 1
ATOM 3698 C C . ARG B 1 208 ? -19.203 6.539 22.328 1 74.44 208 ARG B C 1
ATOM 3700 O O . ARG B 1 208 ? -18.406 7.199 23 1 74.44 208 ARG B O 1
ATOM 3707 N N . PHE B 1 209 ? -19.031 6.309 20.906 1 77.69 209 PHE B N 1
ATOM 3708 C CA . PHE B 1 209 ? -17.75 6.605 20.281 1 77.69 209 PHE B CA 1
ATOM 3709 C C . PHE B 1 209 ? -17.734 8.008 19.688 1 77.69 209 PHE B C 1
ATOM 3711 O O . PHE B 1 209 ? -16.672 8.594 19.484 1 77.69 209 PHE B O 1
ATOM 3718 N N . ILE B 1 210 ? -18.844 8.531 19.516 1 75.06 210 ILE B N 1
ATOM 3719 C CA . ILE B 1 210 ? -18.969 9.805 18.812 1 75.06 210 ILE B CA 1
ATOM 3720 C C . ILE B 1 210 ? -18.266 10.906 19.609 1 75.06 210 ILE B C 1
ATOM 3722 O O . ILE B 1 210 ? -17.547 11.719 19.031 1 75.06 210 ILE B O 1
ATOM 3726 N N . ASP B 1 211 ? -18.359 10.852 20.844 1 77.69 211 ASP B N 1
ATOM 3727 C CA . ASP B 1 211 ? -17.844 11.938 21.672 1 77.69 211 ASP B CA 1
ATOM 3728 C C . ASP B 1 211 ? -16.344 11.773 21.922 1 77.69 211 ASP B C 1
ATOM 3730 O O . ASP B 1 211 ? -15.648 12.742 22.219 1 77.69 211 ASP B O 1
ATOM 3734 N N . ILE B 1 212 ? -15.914 10.586 21.688 1 84.75 212 ILE B N 1
ATOM 3735 C CA . ILE B 1 212 ? -14.531 10.383 22.125 1 84.75 212 ILE B CA 1
ATOM 3736 C C . ILE B 1 212 ? -13.641 10.164 20.906 1 84.75 212 ILE B C 1
ATOM 3738 O O . ILE B 1 212 ? -12.43 9.945 21.047 1 84.75 212 ILE B O 1
ATOM 3742 N N . MET B 1 213 ? -14.242 10.266 19.703 1 90 213 MET B N 1
ATOM 3743 C CA . MET B 1 213 ? -13.43 10 18.516 1 90 213 MET B CA 1
ATOM 3744 C C . MET B 1 213 ? -13.648 11.086 17.453 1 90 213 MET B C 1
ATOM 3746 O O . MET B 1 213 ? -13.68 10.789 16.266 1 90 213 MET B O 1
ATOM 3750 N N . GLY B 1 214 ? -13.852 12.297 17.922 1 89.31 214 GLY B N 1
ATOM 3751 C CA . GLY B 1 214 ? -13.969 13.406 16.984 1 89.31 214 GLY B CA 1
ATOM 3752 C C . GLY B 1 214 ? -12.672 13.734 16.281 1 89.31 214 GLY B C 1
ATOM 3753 O O . GLY B 1 214 ? -11.586 13.508 16.828 1 89.31 214 GLY B O 1
ATOM 3754 N N . ALA B 1 215 ? -12.805 14.281 15.047 1 92.81 215 ALA B N 1
ATOM 3755 C CA . ALA B 1 215 ? -11.633 14.633 14.242 1 92.81 215 ALA B CA 1
ATOM 3756 C C . ALA B 1 215 ? -10.758 15.648 14.961 1 92.81 215 ALA B C 1
ATOM 3758 O O . ALA B 1 215 ? -9.539 15.664 14.789 1 92.81 215 ALA B O 1
ATOM 3759 N N . ASP B 1 216 ? -11.344 16.484 15.82 1 92.25 216 ASP B N 1
ATOM 3760 C CA . ASP B 1 216 ? -10.633 17.516 16.562 1 92.25 216 ASP B CA 1
ATOM 3761 C C . ASP B 1 216 ? -9.664 16.906 17.562 1 92.25 216 ASP B C 1
ATOM 3763 O O . ASP B 1 216 ? -8.695 17.562 17.969 1 92.25 216 ASP B O 1
ATOM 3767 N N . LEU B 1 217 ? -9.914 15.648 17.938 1 91.75 217 LEU B N 1
ATOM 3768 C CA . LEU B 1 217 ? -9.039 14.977 18.891 1 91.75 217 LEU B CA 1
ATOM 3769 C C . LEU B 1 217 ? -7.84 14.359 18.188 1 91.75 217 LEU B C 1
ATOM 3771 O O . LEU B 1 217 ? -6.832 14.047 18.828 1 91.75 217 LEU B O 1
ATOM 3775 N N . VAL B 1 218 ? -7.879 14.219 16.859 1 94.19 218 VAL B N 1
ATOM 3776 C CA . VAL B 1 218 ? -6.809 13.641 16.062 1 94.19 218 VAL B CA 1
ATOM 3777 C C . VAL B 1 218 ? -5.898 14.742 15.539 1 94.19 218 VAL B C 1
ATOM 3779 O O . VAL B 1 218 ? -4.688 14.547 15.391 1 94.19 218 VAL B O 1
ATOM 3782 N N . ALA B 1 219 ? -6.457 15.945 15.305 1 95.62 219 ALA B N 1
ATOM 3783 C CA . ALA B 1 219 ? -5.773 17.062 14.656 1 95.62 219 ALA B CA 1
ATOM 3784 C C . ALA B 1 219 ? -4.488 17.422 15.398 1 95.62 219 ALA B C 1
ATOM 3786 O O . ALA B 1 219 ? -3.459 17.688 14.773 1 95.62 219 ALA B O 1
ATOM 3787 N N . PRO B 1 220 ? -4.445 17.359 16.766 1 95.25 220 PRO B N 1
ATOM 3788 C CA . PRO B 1 220 ? -3.223 17.734 17.484 1 95.25 220 PRO B CA 1
ATOM 3789 C C . PRO B 1 220 ? -2.062 16.781 17.203 1 95.25 220 PRO B C 1
ATOM 3791 O O . PRO B 1 220 ? -0.9 17.188 17.234 1 95.25 220 PRO B O 1
ATOM 3794 N N . VAL B 1 221 ? -2.359 15.492 16.906 1 96.62 221 VAL B N 1
ATOM 3795 C CA . VAL B 1 221 ? -1.314 14.539 16.562 1 96.62 221 VAL B CA 1
ATOM 3796 C C . VAL B 1 221 ? -0.642 14.953 15.258 1 96.62 221 VAL B C 1
ATOM 3798 O O . VAL B 1 221 ? 0.587 14.961 15.156 1 96.62 221 VAL B O 1
ATOM 3801 N N . VAL B 1 222 ? -1.435 15.367 14.273 1 97.62 222 VAL B N 1
ATOM 3802 C CA . VAL B 1 222 ? -0.917 15.805 12.977 1 97.62 222 VAL B CA 1
ATOM 3803 C C . VAL B 1 222 ? -0.073 17.062 13.164 1 97.62 222 VAL B C 1
ATOM 3805 O O . VAL B 1 222 ? 1.028 17.172 12.617 1 97.62 222 VAL B O 1
ATOM 3808 N N . THR B 1 223 ? -0.579 17.984 13.977 1 97 223 THR B N 1
ATOM 3809 C CA . THR B 1 223 ? 0.137 19.234 14.234 1 97 223 THR B CA 1
ATOM 3810 C C . THR B 1 223 ? 1.465 18.953 14.93 1 97 223 THR B C 1
ATOM 3812 O O . THR B 1 223 ? 2.48 19.578 14.617 1 97 223 THR B O 1
ATOM 3815 N N . ALA B 1 224 ? 1.475 18.016 15.875 1 96.31 224 ALA B N 1
ATOM 3816 C CA . ALA B 1 224 ? 2.699 17.672 16.594 1 96.31 224 ALA B CA 1
ATOM 3817 C C . ALA B 1 224 ? 3.746 17.078 15.648 1 96.31 224 ALA B C 1
ATOM 3819 O O . ALA B 1 224 ? 4.941 17.328 15.805 1 96.31 224 ALA B O 1
ATOM 3820 N N . LEU B 1 225 ? 3.314 16.344 14.688 1 97.62 225 LEU B N 1
ATOM 3821 C CA . LEU B 1 225 ? 4.227 15.742 13.719 1 97.62 225 LEU B CA 1
ATOM 3822 C C . LEU B 1 225 ? 4.805 16.797 12.781 1 97.62 225 LEU B C 1
ATOM 3824 O O . LEU B 1 225 ? 5.906 16.641 12.258 1 97.62 225 LEU B O 1
ATOM 3828 N N . ALA B 1 226 ? 4.059 17.859 12.555 1 97.25 226 ALA B N 1
ATOM 3829 C CA . ALA B 1 226 ? 4.512 18.953 11.695 1 97.25 226 ALA B CA 1
ATOM 3830 C C . ALA B 1 226 ? 5.434 19.906 12.453 1 97.25 226 ALA B C 1
ATOM 3832 O O . ALA B 1 226 ? 6.176 20.688 11.844 1 97.25 226 ALA B O 1
ATOM 3833 N N . ASP B 1 227 ? 5.387 19.859 13.789 1 96.44 227 ASP B N 1
ATOM 3834 C CA . ASP B 1 227 ? 6.164 20.75 14.641 1 96.44 227 ASP B CA 1
ATOM 3835 C C . ASP B 1 227 ? 7.66 20.578 14.398 1 96.44 227 ASP B C 1
ATOM 3837 O O . ASP B 1 227 ? 8.172 19.453 14.406 1 96.44 227 ASP B O 1
ATOM 3841 N N . PRO B 1 228 ? 8.398 21.688 14.195 1 95.69 228 PRO B N 1
ATOM 3842 C CA . PRO B 1 228 ? 9.844 21.625 13.953 1 95.69 228 PRO B CA 1
ATOM 3843 C C . PRO B 1 228 ? 10.602 20.906 15.078 1 95.69 228 PRO B C 1
ATOM 3845 O O . PRO B 1 228 ? 11.727 20.453 14.867 1 95.69 228 PRO B O 1
ATOM 3848 N N . GLU B 1 229 ? 9.992 20.766 16.188 1 94.12 229 GLU B N 1
ATOM 3849 C CA . GLU B 1 229 ? 10.633 20.109 17.328 1 94.12 229 GLU B CA 1
ATOM 3850 C C . GLU B 1 229 ? 10.516 18.594 17.219 1 94.12 229 GLU B C 1
ATOM 3852 O O . GLU B 1 229 ? 11.203 17.859 17.938 1 94.12 229 GLU B O 1
ATOM 3857 N N . SER B 1 230 ? 9.648 18.156 16.344 1 94.62 230 SER B N 1
ATOM 3858 C CA . SER B 1 230 ? 9.5 16.719 16.156 1 94.62 230 SER B CA 1
ATOM 3859 C C . SER B 1 230 ? 10.703 16.125 15.438 1 94.62 230 SER B C 1
ATOM 3861 O O . SER B 1 230 ? 11.211 16.719 14.477 1 94.62 230 SER B O 1
ATOM 3863 N N . THR B 1 231 ? 11.109 14.93 15.859 1 94.44 231 THR B N 1
ATOM 3864 C CA . THR B 1 231 ? 12.172 14.188 15.188 1 94.44 231 THR B CA 1
ATOM 3865 C C . THR B 1 231 ? 11.625 12.914 14.547 1 94.44 231 THR B C 1
ATOM 3867 O O . THR B 1 231 ? 12.391 12.086 14.062 1 94.44 231 THR B O 1
ATOM 3870 N N . THR B 1 232 ? 10.336 12.789 14.617 1 97.56 232 THR B N 1
ATOM 3871 C CA . THR B 1 232 ? 9.68 11.594 14.094 1 97.56 232 THR B CA 1
ATOM 3872 C C . THR B 1 232 ? 9.719 11.578 12.57 1 97.56 232 THR B C 1
ATOM 3874 O O . THR B 1 232 ? 9.344 12.562 11.93 1 97.56 232 THR B O 1
ATOM 3877 N N . ASN B 1 233 ? 10.211 10.531 11.969 1 98.38 233 ASN B N 1
ATOM 3878 C CA . ASN B 1 233 ? 10.305 10.367 10.523 1 98.38 233 ASN B CA 1
ATOM 3879 C C . ASN B 1 233 ? 10.023 8.93 10.102 1 98.38 233 ASN B C 1
ATOM 3881 O O . ASN B 1 233 ? 10.539 7.988 10.711 1 98.38 233 ASN B O 1
ATOM 3885 N N . GLY B 1 234 ? 9.156 8.781 9.102 1 98.38 234 GLY B N 1
ATOM 3886 C CA . GLY B 1 234 ? 8.906 7.477 8.5 1 98.38 234 GLY B CA 1
ATOM 3887 C C . GLY B 1 234 ? 7.98 6.609 9.336 1 98.38 234 GLY B C 1
ATOM 3888 O O . GLY B 1 234 ? 7.906 5.395 9.125 1 98.38 234 GLY B O 1
ATOM 3889 N N . GLN B 1 235 ? 7.297 7.211 10.281 1 98.12 235 GLN B N 1
ATOM 3890 C CA . GLN B 1 235 ? 6.453 6.426 11.18 1 98.12 235 GLN B CA 1
ATOM 3891 C C . GLN B 1 235 ? 5.023 6.344 10.656 1 98.12 235 GLN B C 1
ATOM 3893 O O . GLN B 1 235 ? 4.539 7.27 10.008 1 98.12 235 GLN B O 1
ATOM 3898 N N . VAL B 1 236 ? 4.434 5.23 10.867 1 98.81 236 VAL B N 1
ATOM 3899 C CA . VAL B 1 236 ? 3.008 5.012 10.648 1 98.81 236 VAL B CA 1
ATOM 3900 C C . VAL B 1 236 ? 2.271 5.008 11.984 1 98.81 236 VAL B C 1
ATOM 3902 O O . VAL B 1 236 ? 2.578 4.199 12.867 1 98.81 236 VAL B O 1
ATOM 3905 N N . ILE B 1 237 ? 1.304 5.906 12.125 1 98.81 237 ILE B N 1
ATOM 3906 C CA . ILE B 1 237 ? 0.69 6.164 13.422 1 98.81 237 ILE B CA 1
ATOM 3907 C C . ILE B 1 237 ? -0.822 5.977 13.328 1 98.81 237 ILE B C 1
ATOM 3909 O O . ILE B 1 237 ? -1.488 6.645 12.531 1 98.81 237 ILE B O 1
ATOM 3913 N N . VAL B 1 238 ? -1.354 5.078 14.094 1 98.5 238 VAL B N 1
ATOM 3914 C CA . VAL B 1 238 ? -2.793 4.914 14.258 1 98.5 238 VAL B CA 1
ATOM 3915 C C . VAL B 1 238 ? -3.287 5.781 15.414 1 98.5 238 VAL B C 1
ATOM 3917 O O . VAL B 1 238 ? -2.715 5.75 16.5 1 98.5 238 VAL B O 1
ATOM 3920 N N . THR B 1 239 ? -4.355 6.594 15.18 1 97.12 239 THR B N 1
ATOM 3921 C CA . THR B 1 239 ? -4.785 7.469 16.266 1 97.12 239 THR B CA 1
ATOM 3922 C C . THR B 1 239 ? -6.297 7.672 16.234 1 97.12 239 THR B C 1
ATOM 3924 O O . THR B 1 239 ? -6.906 7.68 15.156 1 97.12 239 THR B O 1
ATOM 3927 N N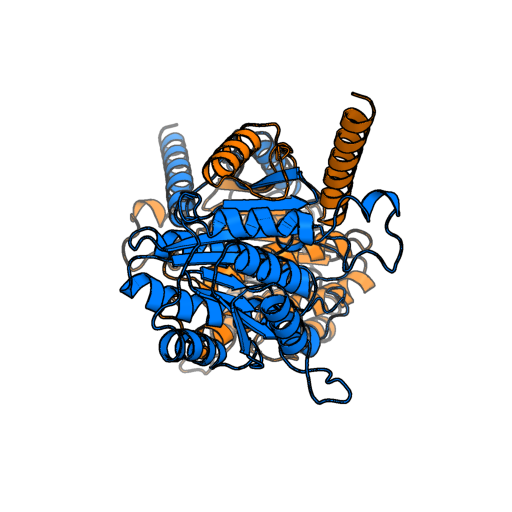 . ALA B 1 240 ? -6.91 7.746 17.328 1 94.56 240 ALA B N 1
ATOM 3928 C CA . ALA B 1 240 ? -8.305 8.07 17.594 1 94.56 240 ALA B CA 1
ATOM 3929 C C . ALA B 1 240 ? -8.469 8.617 19.016 1 94.56 240 ALA B C 1
ATOM 3931 O O . ALA B 1 240 ? -7.844 8.117 19.953 1 94.56 240 ALA B O 1
ATOM 3932 N N . GLY B 1 241 ? -9.383 9.602 19.125 1 91.69 241 GLY B N 1
ATOM 3933 C CA . GLY B 1 241 ? -9.484 10.195 20.453 1 91.69 241 GLY B CA 1
ATOM 3934 C C . GLY B 1 241 ? -8.141 10.594 21.031 1 91.69 241 GLY B C 1
ATOM 3935 O O . GLY B 1 241 ? -7.367 11.305 20.391 1 91.69 241 GLY B O 1
ATOM 3936 N N . ASN B 1 242 ? -7.852 10.117 22.219 1 92.75 242 ASN B N 1
ATOM 3937 C CA . ASN B 1 242 ? -6.566 10.445 22.828 1 92.75 242 ASN B CA 1
ATOM 3938 C C . ASN B 1 242 ? -5.594 9.273 22.75 1 92.75 242 ASN B C 1
ATOM 3940 O O . ASN B 1 242 ? -4.578 9.266 23.453 1 92.75 242 ASN B O 1
ATOM 3944 N N . GLY B 1 243 ? -5.949 8.297 21.984 1 95.94 243 GLY B N 1
ATOM 3945 C CA . GLY B 1 243 ? -5.094 7.129 21.859 1 95.94 243 GLY B CA 1
ATOM 3946 C C . GLY B 1 243 ? -4.219 7.164 20.625 1 95.94 243 GLY B C 1
ATOM 3947 O O . GLY B 1 243 ? -4.633 7.66 19.578 1 95.94 243 GLY B O 1
ATOM 3948 N N . VAL B 1 244 ? -2.992 6.598 20.734 1 97.44 244 VAL B N 1
ATOM 3949 C CA . VAL B 1 244 ? -2.084 6.469 19.594 1 97.44 244 VAL B CA 1
ATOM 3950 C C . VAL B 1 244 ? -1.406 5.102 19.625 1 97.44 244 VAL B C 1
ATOM 3952 O O . VAL B 1 244 ? -1.157 4.551 20.703 1 97.44 244 VAL B O 1
ATOM 3955 N N . ARG B 1 245 ? -1.182 4.531 18.5 1 98.56 245 ARG B N 1
ATOM 3956 C CA . ARG B 1 245 ? -0.398 3.316 18.297 1 98.56 245 ARG B CA 1
ATOM 3957 C C . ARG B 1 245 ? 0.623 3.506 17.172 1 98.56 245 ARG B C 1
ATOM 3959 O O . ARG B 1 245 ? 0.331 4.145 16.156 1 98.56 245 ARG B O 1
ATOM 3966 N N . SER B 1 246 ? 1.831 3.008 17.422 1 98.38 246 SER B N 1
ATOM 3967 C CA . SER B 1 246 ? 2.729 2.82 16.281 1 98.38 246 SER B CA 1
ATOM 3968 C C . SER B 1 246 ? 2.299 1.633 15.43 1 98.38 246 SER B C 1
ATOM 3970 O O . SER B 1 246 ? 1.69 0.686 15.938 1 98.38 246 SER B O 1
ATOM 3972 N N . ALA B 1 247 ? 2.504 1.714 14.18 1 98.69 247 ALA B N 1
ATOM 3973 C CA . ALA B 1 247 ? 2.297 0.575 13.289 1 98.69 247 ALA B CA 1
ATOM 3974 C C . ALA B 1 247 ? 3.537 0.306 12.445 1 98.69 247 ALA B C 1
ATOM 3976 O O . ALA B 1 247 ? 4.215 1.24 12.016 1 98.69 247 ALA B O 1
ATOM 3977 N N . ASP B 1 248 ? 3.846 -1.007 12.172 1 97.75 248 ASP B N 1
ATOM 3978 C CA . ASP B 1 248 ? 5.031 -1.395 11.414 1 97.75 248 ASP B CA 1
ATOM 3979 C C . ASP B 1 248 ? 4.75 -2.611 10.531 1 97.75 248 ASP B C 1
ATOM 3981 O O . ASP B 1 248 ? 3.803 -3.357 10.781 1 97.75 248 ASP B O 1
ATOM 3985 N N . ALA B 1 249 ? 5.508 -2.721 9.469 1 98.25 249 ALA B N 1
ATOM 3986 C CA . ALA B 1 249 ? 5.617 -3.979 8.734 1 98.25 249 ALA B CA 1
ATOM 3987 C C . ALA B 1 249 ? 6.703 -4.871 9.328 1 98.25 249 ALA B C 1
ATOM 3989 O O . ALA B 1 249 ? 7.848 -4.441 9.492 1 98.25 249 ALA B O 1
ATOM 3990 N N . VAL B 1 250 ? 6.332 -6.062 9.602 1 97.88 250 VAL B N 1
ATOM 3991 C CA . VAL B 1 250 ? 7.254 -6.969 10.281 1 97.88 250 VAL B CA 1
ATOM 3992 C C . VAL B 1 250 ? 7.41 -8.25 9.469 1 97.88 250 VAL B C 1
ATOM 3994 O O . VAL B 1 250 ? 6.426 -8.789 8.953 1 97.88 250 VAL B O 1
ATOM 3997 N N . GLU B 1 251 ? 8.602 -8.68 9.242 1 98.31 251 GLU B N 1
ATOM 3998 C CA . GLU B 1 251 ? 8.883 -10 8.672 1 98.31 251 GLU B CA 1
ATOM 3999 C C . GLU B 1 251 ? 9.219 -11.008 9.758 1 98.31 251 GLU B C 1
ATOM 4001 O O . GLU B 1 251 ? 9.922 -10.688 10.719 1 98.31 251 GLU B O 1
ATOM 4006 N N . GLY B 1 252 ? 8.734 -12.172 9.648 1 98.12 252 GLY B N 1
ATOM 4007 C CA . GLY B 1 252 ? 9.047 -13.234 10.586 1 98.12 252 GLY B CA 1
ATOM 4008 C C . GLY B 1 252 ? 10.43 -13.828 10.367 1 98.12 252 GLY B C 1
ATOM 4009 O O . GLY B 1 252 ? 11.258 -13.25 9.664 1 98.12 252 GLY B O 1
ATOM 4010 N N . SER B 1 253 ? 10.648 -14.977 11.07 1 98.25 253 SER B N 1
ATOM 4011 C CA . SER B 1 253 ? 11.938 -15.656 10.93 1 98.25 253 SER B CA 1
ATOM 4012 C C . SER B 1 253 ? 12.078 -16.297 9.555 1 98.25 253 SER B C 1
ATOM 4014 O O . SER B 1 253 ? 11.086 -16.625 8.914 1 98.25 253 SER B O 1
ATOM 4016 N N . THR B 1 2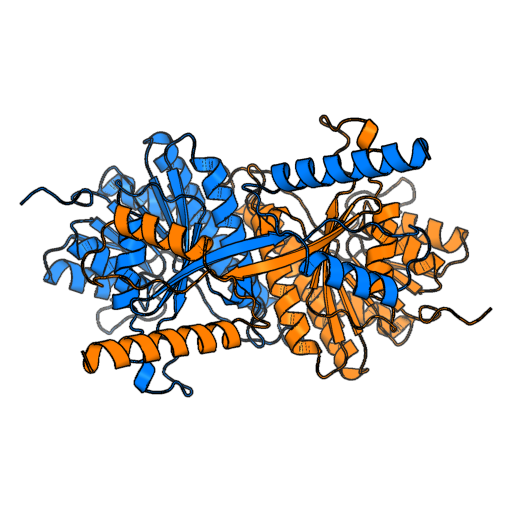54 ? 13.289 -16.391 9.062 1 97.88 254 THR B N 1
ATOM 4017 C CA . THR B 1 254 ? 13.539 -17.094 7.805 1 97.88 254 THR B CA 1
ATOM 4018 C C . THR B 1 254 ? 13.406 -18.594 7.984 1 97.88 254 THR B C 1
ATOM 4020 O O . THR B 1 254 ? 14.047 -19.172 8.859 1 97.88 254 THR B O 1
ATOM 4023 N N . GLU B 1 255 ? 12.531 -19.172 7.246 1 97.31 255 GLU B N 1
ATOM 4024 C CA . GLU B 1 255 ? 12.398 -20.625 7.176 1 97.31 255 GLU B CA 1
ATOM 4025 C C . GLU B 1 255 ? 12.844 -21.156 5.816 1 97.31 255 GLU B C 1
ATOM 4027 O O . GLU B 1 255 ? 12.711 -20.469 4.801 1 97.31 255 GLU B O 1
ATOM 4032 N N . PHE B 1 256 ? 13.383 -22.359 5.77 1 95.38 256 PHE B N 1
ATOM 4033 C CA . PHE B 1 256 ? 13.977 -22.859 4.535 1 95.38 256 PHE B CA 1
ATOM 4034 C C . PHE B 1 256 ? 13.188 -24.062 4.016 1 95.38 256 PHE B C 1
ATOM 4036 O O . PHE B 1 256 ? 12.898 -25 4.77 1 95.38 256 PHE B O 1
ATOM 4043 N N . LEU B 1 257 ? 12.852 -23.938 2.76 1 92 257 LEU B N 1
ATOM 4044 C CA . LEU B 1 257 ? 12.156 -25.016 2.066 1 92 257 LEU B CA 1
ATOM 4045 C C . LEU B 1 257 ? 13.062 -26.234 1.899 1 92 257 LEU B C 1
ATOM 4047 O O . LEU B 1 257 ? 14.242 -26.094 1.582 1 92 257 LEU B O 1
ATOM 4051 N N . PRO B 1 258 ? 12.555 -27.422 2.209 1 83.25 258 PRO B N 1
ATOM 4052 C CA . PRO B 1 258 ? 13.352 -28.641 2.055 1 83.25 258 PRO B CA 1
ATOM 4053 C C . PRO B 1 258 ? 13.75 -28.906 0.605 1 83.25 258 PRO B C 1
ATOM 4055 O O . PRO B 1 258 ? 14.773 -29.547 0.35 1 83.25 258 PRO B O 1
ATOM 4058 N N . THR B 1 259 ? 12.867 -28.594 -0.287 1 74.44 259 THR B N 1
ATOM 4059 C CA . THR B 1 259 ? 13.102 -28.719 -1.722 1 74.44 259 THR B CA 1
ATOM 4060 C C . THR B 1 259 ? 12.586 -27.484 -2.459 1 74.44 259 THR B C 1
ATOM 4062 O O . THR B 1 259 ? 11.781 -26.719 -1.919 1 74.44 259 THR B O 1
ATOM 4065 N N . THR B 1 260 ? 13.203 -27.312 -3.615 1 68.31 260 THR B N 1
ATOM 4066 C CA . THR B 1 260 ? 12.75 -26.172 -4.398 1 68.31 260 THR B CA 1
ATOM 4067 C C . THR B 1 260 ? 12.133 -26.641 -5.715 1 68.31 260 THR B C 1
ATOM 4069 O O . THR B 1 260 ? 11.922 -25.828 -6.625 1 68.31 260 THR B O 1
ATOM 4072 N N . THR B 1 261 ? 11.828 -27.844 -5.871 1 72.56 261 THR B N 1
ATOM 4073 C CA . THR B 1 261 ? 11.25 -28.328 -7.113 1 72.56 261 THR B CA 1
ATOM 4074 C C . THR B 1 261 ? 9.758 -28.609 -6.938 1 72.56 261 THR B C 1
ATOM 4076 O O . THR B 1 261 ? 8.922 -28.047 -7.652 1 72.56 261 THR B O 1
ATOM 4079 N N . GLU B 1 262 ? 9.398 -29.469 -6.027 1 77.44 262 GLU B N 1
ATOM 4080 C CA . GLU B 1 262 ? 7.996 -29.719 -5.715 1 77.44 262 GLU B CA 1
ATOM 4081 C C . GLU B 1 262 ? 7.703 -29.453 -4.238 1 77.44 262 GLU B C 1
ATOM 4083 O O . GLU B 1 262 ? 8.172 -30.203 -3.367 1 77.44 262 GLU B O 1
ATOM 4088 N N . LEU B 1 263 ? 7.027 -28.297 -4.113 1 82.31 263 LEU B N 1
ATOM 4089 C CA . LEU B 1 263 ? 6.738 -27.906 -2.734 1 82.31 263 LEU B CA 1
ATOM 4090 C C . LEU B 1 263 ? 5.348 -28.359 -2.318 1 82.31 263 LEU B C 1
ATOM 4092 O O . LEU B 1 263 ? 4.375 -28.141 -3.041 1 82.31 263 LEU B O 1
ATOM 4096 N N . ASP B 1 264 ? 5.324 -29.062 -1.25 1 86.06 264 ASP B N 1
ATOM 4097 C CA . ASP B 1 264 ? 4.062 -29.438 -0.625 1 86.06 264 ASP B CA 1
ATOM 4098 C C . ASP B 1 264 ? 3.355 -28.234 -0.025 1 86.06 264 ASP B C 1
ATOM 4100 O O . ASP B 1 264 ? 3.924 -27.531 0.814 1 86.06 264 ASP B O 1
ATOM 4104 N N . ALA B 1 265 ? 2.121 -28.047 -0.425 1 91.38 265 ALA B N 1
ATOM 4105 C CA . ALA B 1 265 ? 1.354 -26.875 0.007 1 91.38 265 ALA B CA 1
ATOM 4106 C C . ALA B 1 265 ? 1.197 -26.859 1.525 1 91.38 265 ALA B C 1
ATOM 4108 O O . ALA B 1 265 ? 1.295 -25.797 2.15 1 91.38 265 ALA B O 1
ATOM 4109 N N . LYS B 1 266 ? 1.036 -27.984 2.102 1 91.19 266 LYS B N 1
ATOM 4110 C CA . LYS B 1 266 ? 0.858 -28.062 3.549 1 91.19 266 LYS B CA 1
ATOM 4111 C C . LYS B 1 266 ? 2.162 -27.766 4.281 1 91.19 266 LYS B C 1
ATOM 4113 O O . LYS B 1 266 ? 2.148 -27.156 5.359 1 91.19 266 LYS B O 1
ATOM 4118 N N . ALA B 1 267 ? 3.188 -28.203 3.662 1 91.56 267 ALA B N 1
ATOM 4119 C CA . ALA B 1 267 ? 4.496 -27.906 4.246 1 91.56 267 ALA B CA 1
ATOM 4120 C C . ALA B 1 267 ? 4.789 -26.406 4.234 1 91.56 267 ALA B C 1
ATOM 4122 O O . ALA B 1 267 ? 5.348 -25.875 5.191 1 91.56 267 ALA B O 1
ATOM 4123 N N . LEU B 1 268 ? 4.457 -25.734 3.158 1 94.5 268 LEU B N 1
ATOM 4124 C CA . LEU B 1 268 ? 4.645 -24.297 3.078 1 94.5 268 LEU B CA 1
ATOM 4125 C C . LEU B 1 268 ? 3.816 -23.578 4.141 1 94.5 268 LEU B C 1
ATOM 4127 O O . LEU B 1 268 ? 4.309 -22.672 4.805 1 94.5 268 LEU B O 1
ATOM 4131 N N . ASP B 1 269 ? 2.566 -24.031 4.316 1 94.69 269 ASP B N 1
ATOM 4132 C CA . ASP B 1 269 ? 1.695 -23.438 5.328 1 94.69 269 ASP B CA 1
ATOM 4133 C C . ASP B 1 269 ? 2.326 -23.531 6.719 1 94.69 269 ASP B C 1
ATOM 4135 O O . ASP B 1 269 ? 2.318 -22.562 7.473 1 94.69 269 ASP B O 1
ATOM 4139 N N . ALA B 1 270 ? 2.881 -24.703 6.969 1 94.75 270 ALA B N 1
ATOM 4140 C CA . ALA B 1 270 ? 3.49 -24.938 8.273 1 94.75 270 ALA B CA 1
ATOM 4141 C C . ALA B 1 270 ? 4.719 -24.062 8.469 1 94.75 270 ALA B C 1
ATOM 4143 O O . ALA B 1 270 ? 4.953 -23.547 9.57 1 94.75 270 ALA B O 1
ATOM 4144 N N . LEU B 1 271 ? 5.492 -23.891 7.441 1 96.31 271 LEU B N 1
ATOM 4145 C CA . LEU B 1 271 ? 6.688 -23.047 7.516 1 96.31 271 LEU B CA 1
ATOM 4146 C C . LEU B 1 271 ? 6.32 -21.594 7.754 1 96.31 271 LEU B C 1
ATOM 4148 O O . LEU B 1 271 ? 7.016 -20.891 8.484 1 96.31 271 LEU B O 1
ATOM 4152 N N . LEU B 1 272 ? 5.254 -21.109 7.156 1 97 272 LEU B N 1
ATOM 4153 C CA . LEU B 1 272 ? 4.82 -19.734 7.32 1 97 272 LEU B CA 1
ATOM 4154 C C . LEU B 1 272 ? 4.336 -19.469 8.742 1 97 272 LEU B C 1
ATOM 4156 O O . LEU B 1 272 ? 4.562 -18.391 9.297 1 97 272 LEU B O 1
ATOM 4160 N N . VAL B 1 273 ? 3.703 -20.531 9.32 1 96.5 273 VAL B N 1
ATOM 4161 C CA . VAL B 1 273 ? 3.291 -20.438 10.719 1 96.5 273 VAL B CA 1
ATOM 4162 C C . VAL B 1 273 ? 4.52 -20.312 11.617 1 96.5 273 VAL B C 1
ATOM 4164 O O . VAL B 1 273 ? 4.566 -19.484 12.516 1 96.5 273 VAL B O 1
ATOM 4167 N N . THR B 1 274 ? 5.5 -21.172 11.367 1 97.62 274 THR B N 1
ATOM 4168 C CA . THR B 1 274 ? 6.738 -21.141 12.133 1 97.62 274 THR B CA 1
ATOM 4169 C C . THR B 1 274 ? 7.422 -19.781 12.008 1 97.62 274 THR B C 1
ATOM 4171 O O . THR B 1 274 ? 7.91 -19.219 12.992 1 97.62 274 THR B O 1
ATOM 4174 N N . SER B 1 275 ? 7.48 -19.266 10.805 1 98.25 275 SER B N 1
ATOM 4175 C CA . SER B 1 275 ? 8.078 -17.969 10.547 1 98.25 275 SER B CA 1
ATOM 4176 C C . SER B 1 275 ? 7.418 -16.875 11.375 1 98.25 275 SER B C 1
ATOM 4178 O O . SER B 1 275 ? 8.102 -16.062 12 1 98.25 275 SER B O 1
ATOM 4180 N N . ARG B 1 276 ? 6.137 -16.844 11.375 1 96.19 276 ARG B N 1
ATOM 4181 C CA . ARG B 1 276 ? 5.355 -15.82 12.055 1 96.19 276 ARG B CA 1
ATOM 4182 C C . ARG B 1 276 ? 5.586 -15.859 13.562 1 96.19 276 ARG B C 1
ATOM 4184 O O . ARG B 1 276 ? 5.59 -14.82 14.219 1 96.19 276 ARG B O 1
ATOM 4191 N N . LEU B 1 277 ? 5.824 -17.062 14.102 1 95.81 277 LEU B N 1
ATOM 4192 C CA . LEU B 1 277 ? 6 -17.25 15.539 1 95.81 277 LEU B CA 1
ATOM 4193 C C . LEU B 1 277 ? 7.445 -16.969 15.945 1 95.81 277 LEU B C 1
ATOM 4195 O O . LEU B 1 277 ? 7.754 -16.906 17.141 1 95.81 277 LEU B O 1
ATOM 4199 N N . GLY B 1 278 ? 8.328 -16.875 14.961 1 96.12 278 GLY B N 1
ATOM 4200 C CA . GLY B 1 278 ? 9.734 -16.641 15.242 1 96.12 278 GLY B CA 1
ATOM 4201 C C . GLY B 1 278 ? 10.055 -15.188 15.531 1 96.12 278 GLY B C 1
ATOM 4202 O O . GLY B 1 278 ? 9.148 -14.383 15.75 1 96.12 278 GLY B O 1
ATOM 4203 N N . THR B 1 279 ? 11.328 -14.82 15.586 1 94.06 279 THR B N 1
ATOM 4204 C CA . THR B 1 279 ? 11.781 -13.469 15.898 1 94.06 279 THR B CA 1
ATOM 4205 C C . THR B 1 279 ? 11.383 -12.5 14.797 1 94.06 279 THR B C 1
ATOM 4207 O O . THR B 1 279 ? 11.742 -12.688 13.633 1 94.06 279 THR B O 1
ATOM 4210 N N . PRO B 1 280 ? 10.648 -11.492 15.148 1 94.44 280 PRO B N 1
ATOM 4211 C CA . PRO B 1 280 ? 10.234 -10.508 14.148 1 94.44 280 PRO B CA 1
ATOM 4212 C C . PRO B 1 280 ? 11.359 -9.562 13.75 1 94.44 280 PRO B C 1
ATOM 4214 O O . PRO B 1 280 ? 12.234 -9.25 14.562 1 94.44 280 PRO B O 1
ATOM 4217 N N . HIS B 1 281 ? 11.273 -9.102 12.453 1 95.56 281 HIS B N 1
ATOM 4218 C CA . HIS B 1 281 ? 12.234 -8.148 11.922 1 95.56 281 HIS B CA 1
ATOM 4219 C C . HIS B 1 281 ? 11.539 -6.941 11.305 1 95.56 281 HIS B C 1
ATOM 4221 O O . HIS B 1 281 ? 10.516 -7.09 10.633 1 95.56 281 HIS B O 1
ATOM 4227 N N . THR B 1 282 ? 12.008 -5.793 11.633 1 95.94 282 THR B N 1
ATOM 4228 C CA . THR B 1 282 ? 11.609 -4.559 10.961 1 95.94 282 THR B CA 1
ATOM 4229 C C . THR B 1 282 ? 12.789 -3.949 10.211 1 95.94 282 THR B C 1
ATOM 4231 O O . THR B 1 282 ? 13.953 -4.215 10.539 1 95.94 282 THR B O 1
ATOM 4234 N N . TYR B 1 283 ? 12.5 -3.221 9.141 1 96.5 283 TYR B N 1
ATOM 4235 C CA . TYR B 1 283 ? 13.562 -2.652 8.32 1 96.5 283 TYR B CA 1
ATOM 4236 C C . TYR B 1 283 ? 13.258 -1.202 7.961 1 96.5 283 TYR B C 1
ATOM 4238 O O . TYR B 1 283 ? 12.102 -0.843 7.727 1 96.5 283 TYR B O 1
ATOM 4246 N N . PRO B 1 284 ? 14.305 -0.388 7.891 1 93.81 284 PRO B N 1
ATOM 4247 C CA . PRO B 1 284 ? 14.094 1.002 7.48 1 93.81 284 PRO B CA 1
ATOM 4248 C C . PRO B 1 284 ? 13.789 1.138 5.988 1 93.81 284 PRO B C 1
ATOM 4250 O O . PRO B 1 284 ? 13.266 2.166 5.555 1 93.81 284 PRO B O 1
ATOM 4253 N N . SER B 1 285 ? 14.18 0.097 5.195 1 95.38 285 SER B N 1
ATOM 4254 C CA . SER B 1 285 ? 13.945 0.1 3.756 1 95.38 285 SER B CA 1
ATOM 4255 C C . SER B 1 285 ? 13.938 -1.317 3.193 1 95.38 285 SER B C 1
ATOM 4257 O O . SER B 1 285 ? 14.414 -2.25 3.84 1 95.38 285 SER B O 1
ATOM 4259 N N . ALA B 1 286 ? 13.406 -1.423 2.008 1 96.56 286 ALA B N 1
ATOM 4260 C CA . ALA B 1 286 ? 13.398 -2.709 1.316 1 96.56 286 ALA B CA 1
ATOM 4261 C C . ALA B 1 286 ? 14.812 -3.193 1.042 1 96.56 286 ALA B C 1
ATOM 4263 O O . ALA B 1 286 ? 15.086 -4.398 1.071 1 96.56 286 ALA B O 1
ATOM 4264 N N . GLN B 1 287 ? 15.695 -2.297 0.782 1 92.88 287 GLN B N 1
ATOM 4265 C CA . GLN B 1 287 ? 17.078 -2.658 0.506 1 92.88 287 GLN B CA 1
ATOM 4266 C C . GLN B 1 287 ? 17.734 -3.332 1.715 1 92.88 287 GLN B C 1
ATOM 4268 O O . GLN B 1 287 ? 18.453 -4.316 1.57 1 92.88 287 GLN B O 1
ATOM 4273 N N . GLU B 1 288 ? 17.484 -2.77 2.875 1 93.75 288 GLU B N 1
ATOM 4274 C CA . GLU B 1 288 ? 18.031 -3.361 4.09 1 93.75 288 GLU B CA 1
ATOM 4275 C C . GLU B 1 288 ? 17.391 -4.715 4.387 1 93.75 288 GLU B C 1
ATOM 4277 O O . GLU B 1 288 ? 18.062 -5.629 4.875 1 93.75 288 GLU B O 1
ATOM 4282 N N . ALA B 1 289 ? 16.094 -4.785 4.098 1 95.94 289 ALA B N 1
ATOM 4283 C CA . ALA B 1 289 ? 15.414 -6.07 4.246 1 95.94 289 ALA B CA 1
ATOM 4284 C C . ALA B 1 289 ? 16.031 -7.129 3.336 1 95.94 289 ALA B C 1
ATOM 4286 O O . ALA B 1 289 ? 16.266 -8.258 3.76 1 95.94 289 ALA B O 1
ATOM 4287 N N . PHE B 1 290 ? 16.328 -6.742 2.113 1 94.25 290 PHE B N 1
ATOM 4288 C CA . PHE B 1 290 ? 16.938 -7.645 1.145 1 94.25 290 PHE B CA 1
ATOM 4289 C C . PHE B 1 290 ? 18.312 -8.109 1.628 1 94.25 290 PHE B C 1
ATOM 4291 O O . PHE B 1 290 ? 18.625 -9.305 1.578 1 94.25 290 PHE B O 1
ATOM 4298 N N . ALA B 1 291 ? 19.109 -7.156 2.059 1 92.06 291 ALA B N 1
ATOM 4299 C CA . ALA B 1 291 ? 20.453 -7.48 2.504 1 92.06 291 ALA B CA 1
ATOM 4300 C C . ALA B 1 291 ? 20.438 -8.477 3.656 1 92.06 291 ALA B C 1
ATOM 4302 O O . ALA B 1 291 ? 21.234 -9.414 3.693 1 92.06 291 ALA B O 1
ATOM 4303 N N . ASP B 1 292 ? 19.562 -8.242 4.574 1 94 292 ASP B N 1
ATOM 4304 C CA . ASP B 1 292 ? 19.422 -9.141 5.723 1 94 292 ASP B CA 1
ATOM 4305 C C . ASP B 1 292 ? 19 -10.539 5.277 1 94 292 ASP B C 1
ATOM 4307 O O . ASP B 1 292 ? 19.609 -11.531 5.688 1 94 292 ASP B O 1
ATOM 4311 N N . PHE B 1 293 ? 18 -10.656 4.41 1 94.5 293 PHE B N 1
ATOM 4312 C CA . PHE B 1 293 ? 17.484 -11.93 3.918 1 94.5 293 PHE B CA 1
ATOM 4313 C C . PHE B 1 293 ? 18.547 -12.672 3.109 1 94.5 293 PHE B C 1
ATOM 4315 O O . PHE B 1 293 ? 18.734 -13.875 3.287 1 94.5 293 PHE B O 1
ATOM 4322 N N . ALA B 1 294 ? 19.203 -11.922 2.248 1 91.69 294 ALA B N 1
ATOM 4323 C CA . ALA B 1 294 ? 20.25 -12.5 1.401 1 91.69 294 ALA B CA 1
ATOM 4324 C C . ALA B 1 294 ? 21.375 -13.086 2.244 1 91.69 294 ALA B C 1
ATOM 4326 O O . ALA B 1 294 ? 21.938 -14.141 1.911 1 91.69 294 ALA B O 1
ATOM 4327 N N . SER B 1 295 ? 21.75 -12.352 3.27 1 91.69 295 SER B N 1
ATOM 4328 C CA . SER B 1 295 ? 22.797 -12.828 4.16 1 91.69 295 SER B CA 1
ATOM 4329 C C . SER B 1 295 ? 22.406 -14.156 4.805 1 91.69 295 SER B C 1
ATOM 4331 O O . SER B 1 295 ? 23.234 -15.07 4.914 1 91.69 295 SER B O 1
ATOM 4333 N N . GLU B 1 296 ? 21.156 -14.305 5.191 1 93.25 296 GLU B N 1
ATOM 4334 C CA . GLU B 1 296 ? 20.688 -15.547 5.805 1 93.25 296 GLU B CA 1
ATOM 4335 C C . GLU B 1 296 ? 20.656 -16.688 4.789 1 93.25 296 GLU B C 1
ATOM 4337 O O . GLU B 1 296 ? 20.969 -17.828 5.125 1 93.25 296 GLU B O 1
ATOM 4342 N N . LEU B 1 297 ? 20.25 -16.375 3.568 1 92 297 LEU B N 1
ATOM 4343 C CA . LEU B 1 297 ? 20.234 -17.375 2.504 1 92 297 LEU B CA 1
ATOM 4344 C C . LEU B 1 297 ? 21.641 -17.906 2.238 1 92 297 LEU B C 1
ATOM 4346 O O . LEU B 1 297 ? 21.828 -19.125 2.088 1 92 297 LEU B O 1
ATOM 4350 N N . LEU B 1 298 ? 22.562 -16.969 2.188 1 89.5 298 LEU B N 1
ATOM 4351 C CA . LEU B 1 298 ? 23.953 -17.328 1.919 1 89.5 298 LEU B CA 1
ATOM 4352 C C . LEU B 1 298 ? 24.516 -18.203 3.045 1 89.5 298 LEU B C 1
ATOM 4354 O O . LEU B 1 298 ? 25.219 -19.172 2.789 1 89.5 298 LEU B O 1
ATOM 4358 N N . ASP B 1 299 ? 24.234 -17.766 4.246 1 91.38 299 ASP B N 1
ATOM 4359 C CA . ASP B 1 299 ? 24.703 -18.531 5.398 1 91.38 299 ASP B CA 1
ATOM 4360 C C . ASP B 1 299 ? 24.156 -19.953 5.379 1 91.38 299 ASP B C 1
ATOM 4362 O O . ASP B 1 299 ? 24.891 -20.922 5.633 1 91.38 299 ASP B O 1
ATOM 4366 N N . HIS B 1 300 ? 22.922 -20.109 5.078 1 91.88 300 HIS B N 1
ATOM 4367 C CA . HIS B 1 300 ? 22.281 -21.422 5.016 1 91.88 300 HIS B CA 1
ATOM 4368 C C . HIS B 1 300 ? 22.875 -22.266 3.889 1 91.88 300 HIS B C 1
ATOM 4370 O O . HIS B 1 300 ? 23.094 -23.469 4.055 1 91.88 300 HIS B O 1
ATOM 4376 N N . HIS B 1 301 ? 23.047 -21.656 2.758 1 87.31 301 HIS B N 1
ATOM 4377 C CA . HIS B 1 301 ? 23.609 -22.344 1.604 1 87.31 301 HIS B CA 1
ATOM 4378 C C . HIS B 1 301 ? 25.016 -22.875 1.916 1 87.31 301 HIS B C 1
ATOM 4380 O O . HIS B 1 301 ? 25.344 -24.016 1.548 1 87.31 301 HIS B O 1
ATOM 4386 N N . ASN B 1 302 ? 25.766 -22.016 2.613 1 88 302 ASN B N 1
ATOM 4387 C CA . ASN B 1 302 ? 27.141 -22.391 2.959 1 88 302 ASN B CA 1
ATOM 4388 C C . ASN B 1 302 ? 27.172 -23.516 3.992 1 88 302 ASN B C 1
ATOM 4390 O O . ASN B 1 302 ? 28.062 -24.359 3.971 1 88 302 ASN B O 1
ATOM 4394 N N . GLN B 1 303 ? 26.297 -23.547 4.852 1 86.06 303 GLN B N 1
ATOM 4395 C CA . GLN B 1 303 ? 26.219 -24.594 5.863 1 86.06 303 GLN B CA 1
ATOM 4396 C C . GLN B 1 303 ? 25.844 -25.938 5.234 1 86.06 303 GLN B C 1
ATOM 4398 O O . GLN B 1 303 ? 26.375 -26.984 5.633 1 86.06 303 GLN B O 1
ATOM 4403 N N . LYS B 1 304 ? 25.016 -26 4.258 1 79.56 304 LYS B N 1
ATOM 4404 C CA . LYS B 1 304 ? 24.609 -27.234 3.588 1 79.56 304 LYS B CA 1
ATOM 4405 C C . LYS B 1 304 ? 25.734 -27.781 2.717 1 79.56 304 LYS B C 1
ATOM 4407 O O . LYS B 1 304 ? 25.891 -29 2.613 1 79.56 304 LYS B O 1
ATOM 4412 N N . ALA B 1 305 ? 26.516 -26.938 2.156 1 74.06 305 ALA B N 1
ATOM 4413 C CA . ALA B 1 305 ? 27.641 -27.375 1.338 1 74.06 305 ALA B CA 1
ATOM 4414 C C . ALA B 1 305 ? 28.734 -28.016 2.197 1 74.06 305 ALA B C 1
ATOM 4416 O O . ALA B 1 305 ? 29.453 -28.891 1.735 1 74.06 305 ALA B O 1
ATOM 4417 N N . ARG B 1 306 ? 28.75 -27.547 3.422 1 72.38 306 ARG B N 1
ATOM 4418 C CA . ARG B 1 306 ? 29.766 -28.094 4.328 1 72.38 306 ARG B CA 1
ATOM 4419 C C . ARG B 1 306 ? 29.266 -29.391 4.965 1 72.38 306 ARG B C 1
ATOM 4421 O O . ARG B 1 306 ? 30.062 -30.25 5.344 1 72.38 306 ARG B O 1
ATOM 4428 N N . ALA B 1 307 ? 27.953 -29.609 5.109 1 64.94 307 ALA B N 1
ATOM 4429 C CA . ALA B 1 307 ? 27.406 -30.812 5.746 1 64.94 307 ALA B CA 1
ATOM 4430 C C . ALA B 1 307 ? 27.328 -31.969 4.758 1 64.94 307 ALA B C 1
ATOM 4432 O O . ALA B 1 307 ? 27.328 -31.75 3.543 1 64.94 307 ALA B O 1
#

Secondary structure (DSSP, 8-state):
----TTTT-EEEEETTTSHHHHHHHHHHHHTT-EEEEE---SS--TTS--HHHHHHHHHHHTT-EEEEE---TTSTTHHHHHHHHHHHHHS---EEEE---------GGG--HHHHHHHHIIIIIHHHHHHHHHHHHHHHHT-EEEEEE--THHHH--TT-HHHHHHHHHHHHHHHHHHHHHGGGTEEEEEEEE--HHHHTTTT--HHHHTTS-HHHHHHHHHHHHSTT----S-EEEEETTEEEEEEEEE---EE-S-SSS--HHHHHHHHHHHHHS--B--SSHHHHHHHHHHHHHHHHHHHHH-/----TTTT-EEEEETTTSHHHHHHHHHHHHTT-EEEEE---SS--TTS--HHHHHHHHHHHTT-EEEEE---TTSTTHHHHHHHHHHHHHS---EEEE---------GGG--HHHHHHHHIIIIIHHHHHHHHHHHHHHHHT-EEEEEE--THHHH--TT-HHHHHHHHHHHHHHHHHHHHHGGGTEEEEEEEE--HHHHTTTT--HHHHTTS-HHHHHHHHHHHHSTT----S-EEEEETTEEEEEEEEE---EE-S-SSS--HHHHHHHHHHHHHS--B--SSHHHHHHHHHHHHHHHHHHHHH-

Organism: Rhodococcus erythropolis (NCBI:txid1833)

InterPro domains:
  IPR002347 Short-chain dehydrogenase/reductase SDR [PF00106] (9-202)
  IPR002347 Short-chain dehydrogenase/reductase SDR [PR00080] (91-102)
  IPR002347 Short-chain dehydrogenase/reductase SDR [PR00080] (144-152)
  IPR002347 Short-chain dehydrogenase/reductase SDR [PR00080] (164-183)
  IPR002347 Short-chain dehydrogenase/reductase SDR [PR00081] (10-27)
  IPR002347 Short-chain dehydrogenase/reductase SDR [PR00081] (91-102)
  IPR002347 Short-chain dehydrogenase/reductase SDR [PR00081] (138-154)
  IPR002347 Short-chain dehydrogenase/reductase SDR [PR00081] (164-183)
  IPR020904 Short-chain dehydrogenase/reductase, conserved site [PS00061] (151-179)
  IPR036291 NAD(P)-binding domain superfamily [SSF51735] (5-242)
  IPR051687 Peroxisomal Beta-Oxidation Enzymes [PTHR45024] (1-270)
  IPR057326 Ketoreductase domain [SM00822] (9-197)

Sequence (614 aa):
MTASSLSGRVAVVTGGGKGLGRAVALHLASRGVTVIVNNRNRTLDGSGRGPADQVVDEILEAGGHAVANHDDVTDPEVGRKLVDDALTRFGRLDFCITSAAVSGPQMLHRTTAENLSTVITTNVVGTALVAAEASRVMREAGFGRIVMIASTAGLHGEPTVSAYAASKGAVIALGRTAAGEGASRNVFTNIVLPYATTQMTESGMDPRFIDIMGADLVAPVVTALADPESTTNGQVIVTAGNGVRSADAVEGSTEFLPTTTELDAKALDALLVTSRLGTPHTYPSAQEAFADFASELLDHHNQKARAMTASSLSGRVAVVTGGGKGLGRAVALHLASRGVTVIVNNRNRTLDGSGRGPADQVVDEILEAGGHAVANHDDVTDPEVGRKLVDDALTRFGRLDFCITSAAVSGPQMLHRTTAENLSTVITTNVVGTALVAAEASRVMREAGFGRIVMIASTAGLHGEPTVSAYAASKGAVIALGRTAAGEGASRNVFTNIVLPYATTQMTESGMDPRFIDIMGADLVAPVVTALADPESTTNGQVIVTAGNGVRSADAVEGSTEFLPTTTELDAKALDALLVTSRLGTPHTYPSAQEAFADFASELLDHHNQKARA

Solvent-accessible surface area (backbone atoms only — not comparable to full-atom values): 28638 Å² total; per-residue (Å²): 125,84,76,53,83,39,47,79,36,29,30,40,25,31,28,12,33,46,66,54,23,26,28,32,47,49,48,40,19,75,49,43,18,32,32,39,24,20,21,52,68,85,58,62,47,98,84,67,45,28,45,11,45,54,47,28,51,54,32,43,73,72,70,31,45,54,43,62,37,57,64,45,52,68,43,81,55,33,15,56,54,54,48,48,51,35,39,73,75,69,67,44,61,40,32,42,37,39,46,46,67,61,57,67,76,30,38,50,57,71,54,47,59,64,55,41,48,53,28,34,39,35,32,32,50,20,40,49,42,36,51,15,42,47,44,38,56,7,44,75,70,52,35,26,20,35,40,40,55,42,34,50,25,18,59,28,3,26,69,47,20,27,45,31,10,12,21,21,6,14,43,50,7,29,28,26,9,46,12,66,64,23,49,92,33,47,19,31,15,28,29,38,24,64,49,42,38,72,79,47,50,75,93,70,56,62,72,82,45,48,80,51,14,35,33,60,35,41,19,29,58,57,47,18,60,49,30,77,78,30,82,68,56,43,45,36,35,38,32,34,18,50,36,36,22,22,43,46,50,34,32,24,23,82,32,70,53,93,54,56,72,76,48,55,29,60,56,52,51,52,44,39,53,52,8,57,73,38,65,73,39,75,50,85,24,25,67,57,44,48,52,55,52,50,52,51,51,50,52,52,53,52,50,60,75,70,105,125,86,74,52,84,39,48,78,35,28,32,40,26,31,28,12,34,46,64,54,25,26,28,32,47,49,50,40,17,75,50,45,18,33,32,40,24,22,21,52,68,86,60,61,47,99,86,68,44,27,44,12,44,53,46,26,49,53,34,43,74,72,70,32,44,51,44,60,37,56,65,45,52,69,43,81,55,36,17,56,53,55,47,48,51,34,38,73,76,69,68,44,59,40,32,40,36,40,46,45,66,60,56,67,75,30,38,50,56,70,53,47,58,64,56,40,49,52,26,35,38,35,33,32,49,18,41,48,42,36,49,15,43,46,44,38,55,9,44,74,71,51,35,27,21,35,40,40,55,44,33,50,25,17,59,28,3,27,68,48,20,24,45,30,10,12,22,20,7,14,43,50,7,30,29,27,9,45,11,67,64,23,48,92,34,48,20,32,15,28,29,39,23,63,51,43,38,71,80,46,52,76,93,70,54,63,72,83,45,48,81,51,15,35,33,60,35,40,20,30,58,57,48,18,59,49,30,77,76,32,83,69,55,45,46,35,34,37,34,34,21,52,35,37,22,22,41,48,50,32,31,25,22,81,32,69,54,93,52,57,73,76,47,55,28,60,56,52,51,51,42,40,53,53,7,57,73,38,64,73,41,74,50,87,24,25,65,56,46,48,51,54,51,50,52,51,50,50,52,52,53,53,51,55,73,72,98

Foldseek 3Di:
DPQALLALAEEEQAVLLDALNVLLQLVSQVSHYEYAYEAAPPDADPVRDGSQRVSQVVSVVVVGHYDYHHDQLLPLCVQVVRQCVCCVPRNDHAEYEYDWFDQLFAFPVGDDPVSLCVRQSRLAVSRLSNVVSNLVRCLVVLHYFYEYEAACCCVPNDGRRRSNSVSRVNSLVSQLVSLVVRVVSHHAGEYEHADACPVVPPPDDDPVQNVQFHSNQVSVVSVVRSRSPDPDHSWYWYDGRPDIDTDFDKWFDDDDAPDDPDGDPVVVVVRRVVRVPHDIDGDSDPVVVCVVNVVVVVVVVVVVVVD/DPQALLALAEEEQAVLLDALNVLLQLVSQVSHYEYAYEAAPPDADPVRDGSQRVSQVVSVVVVGHYDYHHDQLLPLCVQVVRQVVCCVPRNDHAEYEYDWFDQLFAFPVGDDPVSLCVRQSRLAVSRCSNVVSNLVRCLVVLHYFYEYEAACCCVPNDGRRRSRSVSRVNSLVSQLVSLVVRVVSHHAGEYEHADACPPVPPPDDDVVQNVQFHSNQVSVVSVVRSRSPDPDHSWYWYDGRPDIDTDFDKWFDDDDAPDDPDGDPVVVVVRRVVRVPHDIDGDSDPVVVVVVVVVVVVVVVVVVVVD

pLDDT: mean 93.61, std 10.99, range [34.0, 99.0]

Nearest PDB structures (foldseek):
  1gz6-assembly2_D  TM=9.017E-01  e=1.899E-26  Rattus norvegicus
  1zbq-assembly3_F  TM=9.011E-01  e=1.899E-26  Homo sapiens
  8jfg-assembly2_F  TM=8.890E-01  e=1.147E-18  Helicobacter pylori
  4iin-assembly1_C  TM=8.833E-01  e=3.052E-18  Helicobacter pylori 26695
  8jfh-assembly1_D  TM=8.846E-01  e=1.172E-17  Helicobacter pylori

Radius of gyration: 24.35 Å; Cα contacts (8 Å, |Δi|>4): 1569; chains: 2; bounding box: 56×77×76 Å